Protein 9FXQ (pdb70)

Secondary structure (DSSP, 8-state):
--PPPSEEEEE--SHHHHHHHHHHHHHH-TTSEEEEEESS-TTGGG-EEEETTEEEESS---B-TT-HHHHHHHHHTT--B-------EEEE-SSSEEEE--SSHHHHHHHHHHHHTTHHHHHHHHHHHHHHHHTHHHHHHHTT-B-SSHHHHHHHHHTHHHHHHHHSBHHHHHHHTT--HHHIIIIIHHHHHHHHSS-S-SBHHHHHHHHHTTSS--B-BTT-THHHHHHHHHHHTPEEEE-EEEEEEEEE---TTT---EEEEEEEEETTEEEEEEESEEEE-S---TTT---EEES-SSPPP-----EEEEEEEEEEEEE-GGGGT-SS-----EEEE-S-TT--EEEEEE---SS-----EEEEEESSPPPHHHHHHHEEEEEEEEEEEEEEEE---SS--PPPSEEETTEEEGGGGGGT--SHHHHHHHHHHHHHHHHHHHHT-GGGBS--SHHHHH--

Solvent-accessible surface area: 20816 Å² total; per-residue (Å²): 216,118,61,76,5,100,60,0,0,0,9,10,0,15,14,4,0,0,0,0,0,13,6,0,40,106,57,13,30,180,123,4,59,2,0,0,2,22,126,46,134,28,2,33,61,6,26,14,48,72,1,97,65,56,66,10,22,2,19,23,36,89,0,26,42,68,20,66,6,0,117,90,0,8,170,101,43,65,51,64,77,33,98,46,115,78,53,56,47,6,6,14,49,26,144,82,34,37,15,66,59,27,108,174,160,102,64,13,49,106,76,32,87,211,68,9,29,141,30,67,97,105,16,74,102,56,2,88,65,7,29,97,43,17,39,54,0,27,110,1,3,84,84,38,49,0,1,29,35,2,32,18,3,2,63,10,1,12,24,87,58,0,30,113,13,3,71,74,17,0,53,88,12,0,84,156,28,50,12,43,94,93,0,0,70,30,21,0,6,0,15,0,30,33,59,10,3,15,19,10,75,0,2,0,2,0,0,3,39,3,4,4,33,82,35,106,38,46,21,21,1,47,27,0,0,58,61,0,0,50,14,3,12,141,54,1,169,19,129,81,22,80,7,44,10,54,17,0,29,31,79,96,116,92,90,104,102,62,16,108,48,70,20,0,45,0,28,23,74,39,160,116,25,94,38,59,32,82,0,18,1,0,0,0,8,24,10,10,3,123,136,30,10,89,22,76,44,63,118,18,128,92,99,22,61,81,40,50,66,133,20,26,52,2,0,1,0,0,0,53,0,104,24,42,24,65,48,3,42,59,144,99,57,155,103,121,66,61,13,28,0,15,87,39,130,127,22,53,1,4,7,1,6,53,44,95,26,16,94,113,150,111,34,35,15,26,15,0,42,0,60,112,54,19,68,140,114,42,15,72,97,0,2,77,42,62,86,15,74,52,71,86,113,36,46,16,23,0,88,5,131,2,105,39,152,9,2,35,11,38,4,10,62,30,0,2,6,3,9,0,6,5,7,0,0,20,45,15,7,9,14,0,0,7,0,12,2,0,0,1,0,0,48,7,102,38,46,35,38,102,112,33,27,64,53,87,33,3,59,102,127,24,101,168

InterPro domains:
  IPR010795 Prenylcysteine lyase [PF07156] (148-515)
  IPR017046 Prenylcysteine oxidase 1 [PIRSF036292] (49-525)
  IPR017046 Prenylcysteine oxidase 1 [PTHR15944] (49-521)
  IPR036188 FAD/NAD(P)-binding domain superfamily [G3DSA:3.50.50.60] (53-371)
  IPR036188 FAD/NAD(P)-binding domain superfamily [SSF51905] (56-463)

Nearest PDB structures (foldseek):
  9fxq-assembly1_A  TM=1.002E+00  e=1.943E-103  Mammalia
  7e7h-assembly2_B  TM=7.217E-01  e=6.356E-16  Pseudomonas putida
  8jpw-assembly1_A  TM=6.413E-01  e=3.162E-15  Streptomyces sp. X-119-6
  4gdp-assembly1_A  TM=5.589E-01  e=9.496E-13  Saccharomyces cerevisiae S288C
  6ul2-assembly1_A  TM=3.967E-01  e=9.790E-07  uncultured bacterium

B-factor: mean 153.1, std 35.86, range [85.72, 305.11]

Foldseek 3Di:
DDDQWAEEEEEALALLRLLLLLLLCVQRHVRHAYEYEDQDDRHAQQAWDADPHFTAGQGFHKDDPLLVLLVVLCVVLVFDWAQDDFDWEFEFAQAATPDTDDPDVVVVVVVCCVQFNCLVVLLVVVLCVLVVLVSVLVVLLVVLFFEFFLLLSQCQRVNVVQNVLLQAQLVVVVVVVPGDPRCQQNPQQLLCCVAQVAGSLFRNLQSSVSVCVPPDPMIATQPTNSVSSVSSNVVSVHHYDHWQWAEKEWDFDQPPVRGTDIWIKIWTADPVGIDIDITPAYEYLWQPDCVTHNYYYPDAVVAFDDQPFAFAKKKKKKFQFAWDVVLNPAVPNPDGFKYAYGPHVVDFWGIKGAGDGSHDDNSGMMITIGRDDADPVRVVSTGVDTDDMDMDIDSRAGPRRHPDGQRTQDRHLRYGYQNSQCSSPDHSSSSSSSSSSSSSVSSCSVVVVVVRYSDHPVCVVSPD

Organism: Sarcophilus harrisii (NCBI:txid9305)

Sequence (464 aa):
HRAPPDKIAVIGAGIGGTSAAYYLRQKFGKDVQIDVFERGEVGGRLATLNVEGQEYEAGGSVIHPLNLHMKRFVKELGLSVSQGAGGLMGIYNGETFVFEESSWFIINVIKLLWHYGFQFLRMHMWVEDILDKFMRIYRYQSHDYAFSSVEGLLHALGGDEFTRMLNRTILEALQKAGFSQKFLNEIVTPAMRVNYGQSTNINGFVGAVSLAGADSGLWSVEGGNKLVCSGLLQASKARLISGSVTSIEEKTRTKQTGGTVKLYEVTYQTDSGTASDLYDIVVVATPLNRKMSNITFLNFNPPIPEFHKYYHQTVTTFVHGRLNASFFGYKAPDSFTDILTTDNPDLFINSIGVVSPVKEKGSAVWKVFSQEPLTKEQLNLLFASYDSVKEKKWLAYPHYKPPEKCPPIILHDRMYYLNGIEWAASAMEMSAIAAHNAALLAYHRWYGNTEMIDQEGLYEKLKT

Radius of gyration: 23.09 Å; Cα contacts (8 Å, |Δi|>4): 987; chains: 1; bounding box: 58×76×49 Å

Structure (mmCIF, N/CA/C/O backbone):
data_9FXQ
#
_entry.id   9FXQ
#
_cell.length_a   172.659
_cell.length_b   172.659
_cell.length_c   172.659
_cell.angle_alpha   90.00
_cell.angle_beta   90.00
_cell.angle_gamma   90.00
#
_symmetry.space_group_name_H-M   'P 41 3 2'
#
loop_
_entity.id
_entity.type
_entity.pdbx_description
1 polymer 'Ancestral Prenylcysteine Oxidase 1 (PCYOX1)'
2 non-polymer 3-[(3-CHOLAMIDOPROPYL)DIMETHYLAMMONIO]-1-PROPANESULFONATE
3 non-polymer 'FLAVIN-ADENINE DINUCLEOTIDE'
#
loop_
_atom_site.group_PDB
_atom_site.id
_atom_site.type_symbol
_atom_site.label_atom_id
_atom_site.label_alt_id
_atom_site.label_comp_id
_atom_site.label_asym_id
_atom_site.label_entity_id
_atom_site.label_seq_id
_atom_site.pdbx_PDB_ins_code
_atom_site.Cartn_x
_atom_site.Cartn_y
_atom_site.Cartn_z
_atom_site.occupancy
_atom_site.B_iso_or_equiv
_atom_site.auth_seq_id
_atom_site.auth_comp_id
_atom_site.auth_asym_id
_atom_site.auth_atom_id
_atom_site.pdbx_PDB_model_num
ATOM 1 N N . HIS A 1 6 ? -43.514 -6.661 -4.764 1.00 184.48 26 HIS A N 1
ATOM 2 C CA . HIS A 1 6 ? -42.530 -6.393 -3.681 1.00 203.56 26 HIS A CA 1
ATOM 3 C C . HIS A 1 6 ? -41.324 -7.312 -3.848 1.00 196.85 26 HIS A C 1
ATOM 4 O O . HIS A 1 6 ? -41.530 -8.507 -4.126 1.00 171.18 26 HIS A O 1
ATOM 11 N N . ARG A 1 7 ? -40.121 -6.750 -3.710 1.00 193.34 27 ARG A N 1
ATOM 12 C CA . ARG A 1 7 ? -38.882 -7.546 -3.876 1.00 185.92 27 ARG A CA 1
ATOM 13 C C . ARG A 1 7 ? -37.776 -6.976 -2.989 1.00 167.65 27 ARG A C 1
ATOM 14 O O . ARG A 1 7 ? -37.984 -5.898 -2.401 1.00 160.34 27 ARG A O 1
ATOM 22 N N . ALA A 1 8 ? -36.651 -7.679 -2.909 1.00 160.42 28 ALA A N 1
ATOM 23 C CA . ALA A 1 8 ? -35.496 -7.225 -2.144 1.00 168.88 28 ALA A CA 1
ATOM 24 C C . ALA A 1 8 ? -34.923 -5.931 -2.723 1.00 162.48 28 ALA A C 1
ATOM 25 O O . ALA A 1 8 ? -34.471 -5.950 -3.863 1.00 176.16 28 ALA A O 1
ATOM 27 N N . PRO A 1 9 ? -34.931 -4.781 -1.994 1.00 154.87 29 PRO A N 1
ATOM 28 C CA . PRO A 1 9 ? -34.221 -3.568 -2.425 1.00 145.77 29 PRO A CA 1
ATOM 29 C C . PRO A 1 9 ? -32.713 -3.775 -2.513 1.00 133.42 29 PRO A C 1
ATOM 30 O O . PRO A 1 9 ? -32.165 -4.520 -1.709 1.00 133.40 29 PRO A O 1
ATOM 34 N N . PRO A 1 10 ? -32.006 -3.083 -3.441 1.00 128.85 30 PRO A N 1
ATOM 35 C CA . PRO A 1 10 ? -30.613 -3.400 -3.781 1.00 135.79 30 PRO A CA 1
ATOM 36 C C . PRO A 1 10 ? -29.589 -2.981 -2.729 1.00 140.15 30 PRO A C 1
ATOM 37 O O . PRO A 1 10 ? -29.775 -1.981 -2.049 1.00 145.66 30 PRO A O 1
ATOM 41 N N . ASP A 1 11 ? -28.505 -3.755 -2.607 1.00 144.75 31 ASP A N 1
ATOM 42 C CA . ASP A 1 11 ? -27.534 -3.544 -1.547 1.00 146.90 31 ASP A CA 1
ATOM 43 C C . ASP A 1 11 ? -26.587 -2.421 -1.959 1.00 135.34 31 ASP A C 1
ATOM 44 O O . ASP A 1 11 ? -26.336 -1.509 -1.175 1.00 135.15 31 ASP A O 1
ATOM 49 N N . LYS A 1 12 ? -26.066 -2.498 -3.189 1.00 128.19 32 LYS A N 1
ATOM 50 C CA . LYS A 1 12 ? -25.028 -1.576 -3.624 1.00 132.22 32 LYS A CA 1
ATOM 51 C C . LYS A 1 12 ? -25.263 -1.090 -5.060 1.00 131.97 32 LYS A C 1
ATOM 52 O O . LYS A 1 12 ? -25.627 -1.857 -5.954 1.00 122.34 32 LYS A O 1
ATOM 58 N N . ILE A 1 13 ? -25.019 0.212 -5.260 1.00 132.46 33 ILE A N 1
ATOM 59 C CA . ILE A 1 13 ? -25.093 0.852 -6.558 1.00 126.83 33 ILE A CA 1
ATOM 60 C C . ILE A 1 13 ? -23.755 1.543 -6.784 1.00 128.14 33 ILE A C 1
ATOM 61 O O . ILE A 1 13 ? -23.249 2.175 -5.866 1.00 125.87 33 ILE A O 1
ATOM 66 N N . ALA A 1 14 ? -23.181 1.403 -7.989 1.00 137.97 34 ALA A N 1
ATOM 67 C CA . ALA A 1 14 ? -22.025 2.201 -8.396 1.00 133.39 34 ALA A CA 1
ATOM 68 C C . ALA A 1 14 ? -22.420 3.252 -9.417 1.00 118.92 34 ALA A C 1
ATOM 69 O O . ALA A 1 14 ? -23.162 2.964 -10.348 1.00 120.40 34 ALA A O 1
ATOM 71 N N . VAL A 1 15 ? -21.872 4.451 -9.224 1.00 118.87 35 VAL A N 1
ATOM 72 C CA . VAL A 1 15 ? -22.021 5.551 -10.157 1.00 119.49 35 VAL A CA 1
ATOM 73 C C . VAL A 1 15 ? -20.624 5.924 -10.599 1.00 117.07 35 VAL A C 1
ATOM 74 O O . VAL A 1 15 ? -19.801 6.323 -9.776 1.00 110.39 35 VAL A O 1
ATOM 78 N N . ILE A 1 16 ? -20.382 5.789 -11.898 1.00 122.69 36 ILE A N 1
ATOM 79 C CA . ILE A 1 16 ? -19.055 6.027 -12.424 1.00 122.76 36 ILE A CA 1
ATOM 80 C C . ILE A 1 16 ? -19.049 7.429 -12.998 1.00 114.00 36 ILE A C 1
ATOM 81 O O . ILE A 1 16 ? -19.642 7.683 -14.047 1.00 104.12 36 ILE A O 1
ATOM 86 N N . GLY A 1 17 ? -18.420 8.321 -12.237 1.00 112.91 37 GLY A N 1
ATOM 87 C CA . GLY A 1 17 ? -18.271 9.702 -12.643 1.00 121.42 37 GLY A CA 1
ATOM 88 C C . GLY A 1 17 ? -18.830 10.640 -11.586 1.00 125.20 37 GLY A C 1
ATOM 89 O O . GLY A 1 17 ? -20.009 10.569 -11.254 1.00 123.30 37 GLY A O 1
ATOM 90 N N . ALA A 1 18 ? -17.957 11.513 -11.076 1.00 128.55 38 ALA A N 1
ATOM 91 C CA . ALA A 1 18 ? -18.354 12.529 -10.119 1.00 135.89 38 ALA A CA 1
ATOM 92 C C . ALA A 1 18 ? -18.750 13.820 -10.840 1.00 132.57 38 ALA A C 1
ATOM 93 O O . ALA A 1 18 ? -18.584 14.918 -10.317 1.00 114.70 38 ALA A O 1
ATOM 95 N N . GLY A 1 19 ? -19.301 13.687 -12.049 1.00 137.20 39 GLY A N 1
ATOM 96 C CA . GLY A 1 19 ? -19.765 14.850 -12.778 1.00 139.30 39 GLY A CA 1
ATOM 97 C C . GLY A 1 19 ? -20.999 15.448 -12.111 1.00 128.03 39 GLY A C 1
ATOM 98 O O . GLY A 1 19 ? -21.392 15.005 -11.041 1.00 125.86 39 GLY A O 1
ATOM 99 N N . ILE A 1 20 ? -21.570 16.484 -12.733 1.00 125.46 40 ILE A N 1
ATOM 100 C CA . ILE A 1 20 ? -22.898 16.937 -12.370 1.00 121.04 40 ILE A CA 1
ATOM 101 C C . ILE A 1 20 ? -23.878 15.803 -12.656 1.00 130.05 40 ILE A C 1
ATOM 102 O O . ILE A 1 20 ? -24.896 15.677 -11.980 1.00 139.33 40 ILE A O 1
ATOM 107 N N . GLY A 1 21 ? -23.557 14.980 -13.662 1.00 145.13 41 GLY A N 1
ATOM 108 C CA . GLY A 1 21 ? -24.375 13.829 -14.010 1.00 145.05 41 GLY A CA 1
ATOM 109 C C . GLY A 1 21 ? -24.315 12.764 -12.922 1.00 122.89 41 GLY A C 1
ATOM 110 O O . GLY A 1 21 ? -25.339 12.358 -12.378 1.00 98.52 41 GLY A O 1
ATOM 111 N N . GLY A 1 22 ? -23.090 12.349 -12.596 1.00 119.73 42 GLY A N 1
ATOM 112 C CA . GLY A 1 22 ? -22.887 11.364 -11.551 1.00 129.18 42 GLY A CA 1
ATOM 113 C C . GLY A 1 22 ? -23.528 11.770 -10.224 1.00 120.67 42 GLY A C 1
ATOM 114 O O . GLY A 1 22 ? -24.338 11.046 -9.656 1.00 109.40 42 GLY A O 1
ATOM 115 N N . THR A 1 23 ? -23.152 12.938 -9.718 1.00 125.40 43 THR A N 1
ATOM 116 C CA . THR A 1 23 ? -23.567 13.333 -8.389 1.00 122.95 43 THR A CA 1
ATOM 117 C C . THR A 1 23 ? -25.080 13.543 -8.363 1.00 116.14 43 THR A C 1
ATOM 118 O O . THR A 1 23 ? -25.708 13.297 -7.341 1.00 113.47 43 THR A O 1
ATOM 122 N N . SER A 1 24 ? -25.669 13.968 -9.485 1.00 117.11 44 SER A N 1
ATOM 123 C CA . SER A 1 24 ? -27.114 14.133 -9.548 1.00 123.47 44 SER A CA 1
ATOM 124 C C . SER A 1 24 ? -27.779 12.768 -9.449 1.00 125.38 44 SER A C 1
ATOM 125 O O . SER A 1 24 ? -28.828 12.625 -8.830 1.00 133.63 44 SER A O 1
ATOM 128 N N . ALA A 1 25 ? -27.160 11.775 -10.087 1.00 120.28 45 ALA A N 1
ATOM 129 C CA . ALA A 1 25 ? -27.659 10.421 -9.997 1.00 120.71 45 ALA A CA 1
ATOM 130 C C . ALA A 1 25 ? -27.624 9.975 -8.531 1.00 120.47 45 ALA A C 1
ATOM 131 O O . ALA A 1 25 ? -28.626 9.541 -7.961 1.00 124.50 45 ALA A O 1
ATOM 133 N N . ALA A 1 26 ? -26.461 10.110 -7.900 1.00 114.60 46 ALA A N 1
ATOM 134 C CA . ALA A 1 26 ? -26.315 9.701 -6.517 1.00 111.37 46 ALA A CA 1
ATOM 135 C C . ALA A 1 26 ? -27.452 10.269 -5.682 1.00 109.90 46 ALA A C 1
ATOM 136 O O . ALA A 1 26 ? -28.072 9.547 -4.925 1.00 112.04 46 ALA A O 1
ATOM 138 N N . TYR A 1 27 ? -27.714 11.565 -5.850 1.00 119.67 47 TYR A N 1
ATOM 139 C CA . TYR A 1 27 ? -28.767 12.254 -5.128 1.00 122.70 47 TYR A CA 1
ATOM 140 C C . TYR A 1 27 ? -30.117 11.589 -5.376 1.00 124.48 47 TYR A C 1
ATOM 141 O O . TYR A 1 27 ? -30.786 11.209 -4.423 1.00 149.25 47 TYR A O 1
ATOM 150 N N . TYR A 1 28 ? -30.518 11.445 -6.643 1.00 120.82 48 TYR A N 1
ATOM 151 C CA . TYR A 1 28 ? -31.853 10.955 -6.960 1.00 121.42 48 TYR A CA 1
ATOM 152 C C . TYR A 1 28 ? -31.988 9.458 -6.658 1.00 126.70 48 TYR A C 1
ATOM 153 O O . TYR A 1 28 ? -33.071 8.989 -6.297 1.00 135.10 48 TYR A O 1
ATOM 162 N N . LEU A 1 29 ? -30.902 8.701 -6.824 1.00 117.88 49 LEU A N 1
ATOM 163 C CA . LEU A 1 29 ? -30.902 7.306 -6.433 1.00 112.65 49 LEU A CA 1
ATOM 164 C C . LEU A 1 29 ? -31.249 7.200 -4.959 1.00 113.60 49 LEU A C 1
ATOM 165 O O . LEU A 1 29 ? -32.104 6.404 -4.586 1.00 112.76 49 LEU A O 1
ATOM 170 N N . ARG A 1 30 ? -30.556 8.011 -4.152 1.00 119.90 50 ARG A N 1
ATOM 171 C CA . ARG A 1 30 ? -30.744 8.044 -2.710 1.00 126.13 50 ARG A CA 1
ATOM 172 C C . ARG A 1 30 ? -32.214 8.288 -2.401 1.00 122.89 50 ARG A C 1
ATOM 173 O O . ARG A 1 30 ? -32.775 7.675 -1.487 1.00 119.67 50 ARG A O 1
ATOM 181 N N . GLN A 1 31 ? -32.820 9.176 -3.194 1.00 117.23 51 GLN A N 1
ATOM 182 C CA . GLN A 1 31 ? -34.211 9.536 -3.010 1.00 126.26 51 GLN A CA 1
ATOM 183 C C . GLN A 1 31 ? -35.159 8.420 -3.420 1.00 129.02 51 GLN A C 1
ATOM 184 O O . GLN A 1 31 ? -36.289 8.404 -2.954 1.00 160.29 51 GLN A O 1
ATOM 190 N N . LYS A 1 32 ? -34.726 7.493 -4.270 1.00 119.83 52 LYS A N 1
ATOM 191 C CA . LYS A 1 32 ? -35.630 6.452 -4.716 1.00 120.14 52 LYS A CA 1
ATOM 192 C C . LYS A 1 32 ? -35.419 5.129 -3.991 1.00 132.39 52 LYS A C 1
ATOM 193 O O . LYS A 1 32 ? -36.379 4.372 -3.843 1.00 145.08 52 LYS A O 1
ATOM 199 N N . PHE A 1 33 ? -34.180 4.858 -3.558 1.00 134.39 53 PHE A N 1
ATOM 200 C CA . PHE A 1 33 ? -33.821 3.564 -2.996 1.00 141.18 53 PHE A CA 1
ATOM 201 C C . PHE A 1 33 ? -33.700 3.635 -1.468 1.00 143.50 53 PHE A C 1
ATOM 202 O O . PHE A 1 33 ? -33.636 2.609 -0.790 1.00 157.14 53 PHE A O 1
ATOM 210 N N . GLY A 1 34 ? -33.692 4.846 -0.910 1.00 146.09 54 GLY A N 1
ATOM 211 C CA . GLY A 1 34 ? -33.793 5.000 0.531 1.00 158.94 54 GLY A CA 1
ATOM 212 C C . GLY A 1 34 ? -32.417 4.931 1.171 1.00 161.75 54 GLY A C 1
ATOM 213 O O . GLY A 1 34 ? -31.457 4.537 0.518 1.00 183.24 54 GLY A O 1
ATOM 214 N N . LYS A 1 35 ? -32.352 5.303 2.453 1.00 158.77 55 LYS A N 1
ATOM 215 C CA . LYS A 1 35 ? -31.088 5.577 3.113 1.00 159.00 55 LYS A CA 1
ATOM 216 C C . LYS A 1 35 ? -30.231 4.310 3.137 1.00 155.93 55 LYS A C 1
ATOM 217 O O . LYS A 1 35 ? -29.003 4.398 3.240 1.00 142.29 55 LYS A O 1
ATOM 223 N N . ASP A 1 36 ? -30.892 3.151 2.987 1.00 150.63 56 ASP A N 1
ATOM 224 C CA . ASP A 1 36 ? -30.312 1.861 3.321 1.00 156.33 56 ASP A CA 1
ATOM 225 C C . ASP A 1 36 ? -29.239 1.479 2.312 1.00 154.67 56 ASP A C 1
ATOM 226 O O . ASP A 1 36 ? -28.178 0.970 2.656 1.00 144.01 56 ASP A O 1
ATOM 231 N N . VAL A 1 37 ? -29.510 1.801 1.059 1.00 171.03 57 VAL A N 1
ATOM 232 C CA . VAL A 1 37 ? -28.707 1.325 -0.050 1.00 175.56 57 VAL A CA 1
ATOM 233 C C . VAL A 1 37 ? -27.354 2.028 -0.096 1.00 160.51 57 VAL A C 1
ATOM 234 O O . VAL A 1 37 ? -27.285 3.246 0.034 1.00 168.84 57 VAL A O 1
ATOM 238 N N . GLN A 1 38 ? -26.286 1.254 -0.325 1.00 154.29 58 GLN A N 1
ATOM 239 C CA . GLN A 1 38 ? -24.949 1.811 -0.442 1.00 150.86 58 GLN A CA 1
ATOM 240 C C . GLN A 1 38 ? -24.755 2.391 -1.837 1.00 147.62 58 GLN A C 1
ATOM 241 O O . GLN A 1 38 ? -24.947 1.683 -2.816 1.00 155.93 58 GLN A O 1
ATOM 247 N N . ILE A 1 39 ? -24.348 3.667 -1.915 1.00 155.87 59 ILE A N 1
ATOM 248 C CA . ILE A 1 39 ? -24.049 4.316 -3.187 1.00 142.94 59 ILE A CA 1
ATOM 249 C C . ILE A 1 39 ? -22.580 4.752 -3.242 1.00 135.23 59 ILE A C 1
ATOM 250 O O . ILE A 1 39 ? -22.117 5.580 -2.451 1.00 125.74 59 ILE A O 1
ATOM 255 N N . ASP A 1 40 ? -21.863 4.213 -4.230 1.00 128.94 60 ASP A N 1
ATOM 256 C CA . ASP A 1 40 ? -20.463 4.533 -4.448 1.00 140.25 60 ASP A CA 1
ATOM 257 C C . ASP A 1 40 ? -20.317 5.332 -5.745 1.00 151.94 60 ASP A C 1
ATOM 258 O O . ASP A 1 40 ? -20.813 4.937 -6.801 1.00 159.09 60 ASP A O 1
ATOM 263 N N . VAL A 1 41 ? -19.602 6.455 -5.658 1.00 146.28 61 VAL A N 1
ATOM 264 C CA . VAL A 1 41 ? -19.338 7.287 -6.812 1.00 126.65 61 VAL A CA 1
ATOM 265 C C . VAL A 1 41 ? -17.848 7.243 -7.115 1.00 132.51 61 VAL A C 1
ATOM 266 O O . VAL A 1 41 ? -17.041 7.626 -6.268 1.00 138.92 61 VAL A O 1
ATOM 270 N N . PHE A 1 42 ? -17.494 6.793 -8.324 1.00 127.43 62 PHE A N 1
ATOM 271 C CA . PHE A 1 42 ? -16.100 6.792 -8.737 1.00 126.35 62 PHE A CA 1
ATOM 272 C C . PHE A 1 42 ? -15.744 8.064 -9.504 1.00 134.55 62 PHE A C 1
ATOM 273 O O . PHE A 1 42 ? -16.538 8.622 -10.266 1.00 134.02 62 PHE A O 1
ATOM 281 N N . GLU A 1 43 ? -14.510 8.508 -9.273 1.00 138.03 63 GLU A N 1
ATOM 282 C CA . GLU A 1 43 ? -13.976 9.686 -9.919 1.00 136.03 63 GLU A CA 1
ATOM 283 C C . GLU A 1 43 ? -12.466 9.515 -10.004 1.00 141.32 63 GLU A C 1
ATOM 284 O O . GLU A 1 43 ? -11.785 9.497 -8.984 1.00 139.77 63 GLU A O 1
ATOM 290 N N . ARG A 1 44 ? -11.976 9.345 -11.236 1.00 154.29 64 ARG A N 1
ATOM 291 C CA . ARG A 1 44 ? -10.556 9.178 -11.484 1.00 150.83 64 ARG A CA 1
ATOM 292 C C . ARG A 1 44 ? -9.863 10.512 -11.211 1.00 145.31 64 ARG A C 1
ATOM 293 O O . ARG A 1 44 ? -8.748 10.508 -10.691 1.00 178.15 64 ARG A O 1
ATOM 301 N N . GLY A 1 45 ? -10.554 11.632 -11.487 1.00 121.07 65 GLY A N 1
ATOM 302 C CA . GLY A 1 45 ? -9.954 12.959 -11.443 1.00 129.49 65 GLY A CA 1
ATOM 303 C C . GLY A 1 45 ? -10.524 13.822 -10.320 1.00 137.17 65 GLY A C 1
ATOM 304 O O . GLY A 1 45 ? -10.533 13.401 -9.167 1.00 167.77 65 GLY A O 1
ATOM 305 N N . GLU A 1 46 ? -10.970 15.040 -10.662 1.00 141.64 66 GLU A N 1
ATOM 306 C CA . GLU A 1 46 ? -11.571 15.954 -9.699 1.00 147.19 66 GLU A CA 1
ATOM 307 C C . GLU A 1 46 ? -13.091 15.985 -9.862 1.00 147.12 66 GLU A C 1
ATOM 308 O O . GLU A 1 46 ? -13.610 15.897 -10.979 1.00 158.82 66 GLU A O 1
ATOM 314 N N . VAL A 1 47 ? -13.790 16.109 -8.728 1.00 137.25 67 VAL A N 1
ATOM 315 C CA . VAL A 1 47 ? -15.242 16.144 -8.704 1.00 129.78 67 VAL A CA 1
ATOM 316 C C . VAL A 1 47 ? -15.689 17.349 -9.517 1.00 140.96 67 VAL A C 1
ATOM 317 O O . VAL A 1 47 ? -15.086 18.413 -9.391 1.00 164.70 67 VAL A O 1
ATOM 321 N N . GLY A 1 48 ? -16.715 17.156 -10.360 1.00 140.31 68 GLY A N 1
ATOM 322 C CA . GLY A 1 48 ? -17.199 18.200 -11.251 1.00 143.10 68 GLY A CA 1
ATOM 323 C C . GLY A 1 48 ? -16.952 17.877 -12.727 1.00 149.23 68 GLY A C 1
ATOM 324 O O . GLY A 1 48 ? -17.643 18.417 -13.591 1.00 153.08 68 GLY A O 1
ATOM 325 N N . GLY A 1 49 ? -15.900 17.111 -12.993 1.00 142.67 69 GLY A N 1
ATOM 326 C CA . GLY A 1 49 ? -15.534 16.861 -14.392 1.00 131.49 69 GLY A CA 1
ATOM 327 C C . GLY A 1 49 ? -15.504 18.162 -15.148 1.00 139.37 69 GLY A C 1
ATOM 328 O O . GLY A 1 49 ? -14.840 19.099 -14.684 1.00 155.17 69 GLY A O 1
ATOM 329 N N . ARG A 1 50 ? -16.240 18.247 -16.256 1.00 138.71 70 ARG A N 1
ATOM 330 C CA . ARG A 1 50 ? -16.175 19.450 -17.127 1.00 136.42 70 ARG A CA 1
ATOM 331 C C . ARG A 1 50 ? -16.502 20.725 -16.337 1.00 132.36 70 ARG A C 1
ATOM 332 O O . ARG A 1 50 ? -16.295 21.799 -16.893 1.00 150.54 70 ARG A O 1
ATOM 340 N N . LEU A 1 51 ? -17.002 20.628 -15.109 1.00 126.12 71 LEU A N 1
ATOM 341 C CA . LEU A 1 51 ? -17.186 21.860 -14.319 1.00 133.44 71 LEU A CA 1
ATOM 342 C C . LEU A 1 51 ? -15.977 22.165 -13.438 1.00 151.06 71 LEU A C 1
ATOM 343 O O . LEU A 1 51 ? -16.174 22.580 -12.285 1.00 171.76 71 LEU A O 1
ATOM 348 N N . ALA A 1 52 ? -14.775 22.003 -13.985 1.00 155.74 72 ALA A N 1
ATOM 349 C CA . ALA A 1 52 ? -13.538 22.431 -13.352 1.00 157.62 72 ALA A CA 1
ATOM 350 C C . ALA A 1 52 ? -13.412 23.953 -13.375 1.00 157.48 72 ALA A C 1
ATOM 351 O O . ALA A 1 52 ? -14.165 24.638 -14.071 1.00 144.40 72 ALA A O 1
ATOM 353 N N . THR A 1 53 ? -12.464 24.443 -12.559 1.00 169.74 73 THR A N 1
ATOM 354 C CA . THR A 1 53 ? -11.968 25.811 -12.620 1.00 173.52 73 THR A CA 1
ATOM 355 C C . THR A 1 53 ? -10.461 25.783 -12.889 1.00 158.74 73 THR A C 1
ATOM 356 O O . THR A 1 53 ? -9.838 24.723 -12.953 1.00 139.74 73 THR A O 1
ATOM 360 N N . LEU A 1 54 ? -9.888 26.977 -13.061 1.00 162.66 74 LEU A N 1
ATOM 361 C CA . LEU A 1 54 ? -8.483 27.114 -13.402 1.00 176.81 74 LEU A CA 1
ATOM 362 C C . LEU A 1 54 ? -7.944 28.411 -12.797 1.00 176.86 74 LEU A C 1
ATOM 363 O O . LEU A 1 54 ? -8.574 29.462 -12.931 1.00 148.40 74 LEU A O 1
ATOM 368 N N . ASN A 1 55 ? -6.779 28.299 -12.133 1.00 178.20 75 ASN A N 1
ATOM 369 C CA . ASN A 1 55 ? -6.177 29.396 -11.399 1.00 189.38 75 ASN A CA 1
ATOM 370 C C . ASN A 1 55 ? -5.393 30.283 -12.361 1.00 202.03 75 ASN A C 1
ATOM 371 O O . ASN A 1 55 ? -4.486 29.783 -13.022 1.00 211.29 75 ASN A O 1
ATOM 376 N N . VAL A 1 56 ? -5.736 31.586 -12.408 1.00 209.86 76 VAL A N 1
ATOM 377 C CA . VAL A 1 56 ? -5.081 32.568 -13.271 1.00 212.38 76 VAL A CA 1
ATOM 378 C C . VAL A 1 56 ? -4.762 33.822 -12.457 1.00 223.99 76 VAL A C 1
ATOM 379 O O . VAL A 1 56 ? -5.669 34.592 -12.137 1.00 230.19 76 VAL A O 1
ATOM 383 N N . GLU A 1 57 ? -3.463 34.042 -12.188 1.00 214.26 77 GLU A N 1
ATOM 384 C CA . GLU A 1 57 ? -3.000 35.134 -11.346 1.00 203.58 77 GLU A CA 1
ATOM 385 C C . GLU A 1 57 ? -3.831 35.157 -10.068 1.00 198.83 77 GLU A C 1
ATOM 386 O O . GLU A 1 57 ? -4.498 36.146 -9.761 1.00 187.41 77 GLU A O 1
ATOM 392 N N . GLY A 1 58 ? -3.832 34.012 -9.379 1.00 196.25 78 GLY A N 1
ATOM 393 C CA . GLY A 1 58 ? -4.285 33.934 -8.004 1.00 200.26 78 GLY A CA 1
ATOM 394 C C . GLY A 1 58 ? -5.776 33.639 -7.869 1.00 193.63 78 GLY A C 1
ATOM 395 O O . GLY A 1 58 ? -6.242 33.435 -6.757 1.00 219.04 78 GLY A O 1
ATOM 396 N N . GLN A 1 59 ? -6.528 33.610 -8.973 1.00 181.35 79 GLN A N 1
ATOM 397 C CA . GLN A 1 59 ? -7.975 33.501 -8.877 1.00 174.31 79 GLN A CA 1
ATOM 398 C C . GLN A 1 59 ? -8.460 32.334 -9.726 1.00 168.46 79 GLN A C 1
ATOM 399 O O . GLN A 1 59 ? -7.787 31.932 -10.668 1.00 159.07 79 GLN A O 1
ATOM 405 N N . GLU A 1 60 ? -9.640 31.812 -9.374 1.00 175.95 80 GLU A N 1
ATOM 406 C CA . GLU A 1 60 ? -10.239 30.671 -10.053 1.00 182.73 80 GLU A CA 1
ATOM 407 C C . GLU A 1 60 ? -11.246 31.165 -11.098 1.00 177.22 80 GLU A C 1
ATOM 408 O O . GLU A 1 60 ? -12.032 32.077 -10.830 1.00 173.79 80 GLU A O 1
ATOM 414 N N . TYR A 1 61 ? -11.219 30.542 -12.288 1.00 172.14 81 TYR A N 1
ATOM 415 C CA . TYR A 1 61 ? -12.117 30.893 -13.382 1.00 176.64 81 TYR A CA 1
ATOM 416 C C . TYR A 1 61 ? -12.772 29.626 -13.932 1.00 155.98 81 TYR A C 1
ATOM 417 O O . TYR A 1 61 ? -12.132 28.578 -13.979 1.00 151.95 81 TYR A O 1
ATOM 426 N N . GLU A 1 62 ? -14.036 29.733 -14.365 1.00 133.33 82 GLU A N 1
ATOM 427 C CA . GLU A 1 62 ? -14.726 28.579 -14.905 1.00 131.95 82 GLU A CA 1
ATOM 428 C C . GLU A 1 62 ? -14.103 28.206 -16.249 1.00 127.91 82 GLU A C 1
ATOM 429 O O . GLU A 1 62 ? -14.186 28.973 -17.198 1.00 125.01 82 GLU A O 1
ATOM 435 N N . ALA A 1 63 ? -13.507 27.010 -16.330 1.00 135.45 83 ALA A N 1
ATOM 436 C CA . ALA A 1 63 ? -12.871 26.517 -17.547 1.00 137.87 83 ALA A CA 1
ATOM 437 C C . ALA A 1 63 ? -13.765 25.560 -18.344 1.00 144.26 83 ALA A C 1
ATOM 438 O O . ALA A 1 63 ? -13.476 25.265 -19.496 1.00 140.71 83 ALA A O 1
ATOM 440 N N . GLY A 1 64 ? -14.813 25.012 -17.724 1.00 152.56 84 GLY A N 1
ATOM 441 C CA . GLY A 1 64 ? -15.762 24.182 -18.440 1.00 140.08 84 GLY A CA 1
ATOM 442 C C . GLY A 1 64 ? -17.134 24.839 -18.387 1.00 149.78 84 GLY A C 1
ATOM 443 O O . GLY A 1 64 ? -17.281 25.991 -18.780 1.00 144.43 84 GLY A O 1
ATOM 444 N N . GLY A 1 65 ? -18.117 24.110 -17.849 1.00 166.98 85 GLY A N 1
ATOM 445 C CA . GLY A 1 65 ? -19.481 24.600 -17.728 1.00 171.18 85 GLY A CA 1
ATOM 446 C C . GLY A 1 65 ? -19.537 25.934 -16.986 1.00 167.21 85 GLY A C 1
ATOM 447 O O . GLY A 1 65 ? -19.102 26.035 -15.841 1.00 161.33 85 GLY A O 1
ATOM 448 N N . SER A 1 66 ? -20.114 26.946 -17.638 1.00 162.90 86 SER A N 1
ATOM 449 C CA . SER A 1 66 ? -19.878 28.322 -17.250 1.00 147.18 86 SER A CA 1
ATOM 450 C C . SER A 1 66 ? -21.172 29.014 -16.809 1.00 139.56 86 SER A C 1
ATOM 451 O O . SER A 1 66 ? -21.204 29.636 -15.745 1.00 126.55 86 SER A O 1
ATOM 454 N N . VAL A 1 67 ? -22.250 28.895 -17.595 1.00 130.83 87 VAL A N 1
ATOM 455 C CA . VAL A 1 67 ? -23.474 29.602 -17.245 1.00 135.16 87 VAL A CA 1
ATOM 456 C C . VAL A 1 67 ? -24.666 28.659 -17.300 1.00 121.79 87 VAL A C 1
ATOM 457 O O . VAL A 1 67 ? -24.653 27.683 -18.045 1.00 113.21 87 VAL A O 1
ATOM 461 N N . ILE A 1 68 ? -25.706 29.067 -16.565 1.00 112.97 88 ILE A N 1
ATOM 462 C CA . ILE A 1 68 ? -26.888 28.280 -16.285 1.00 117.46 88 ILE A CA 1
ATOM 463 C C . ILE A 1 68 ? -28.122 29.116 -16.616 1.00 132.87 88 ILE A C 1
ATOM 464 O O . ILE A 1 68 ? -28.291 30.198 -16.053 1.00 158.56 88 ILE A O 1
ATOM 469 N N . HIS A 1 69 ? -29.016 28.572 -17.453 1.00 130.37 89 HIS A N 1
ATOM 470 C CA . HIS A 1 69 ? -30.265 29.231 -17.819 1.00 139.31 89 HIS A CA 1
ATOM 471 C C . HIS A 1 69 ? -31.264 29.234 -16.650 1.00 127.52 89 HIS A C 1
ATOM 472 O O . HIS A 1 69 ? -31.215 28.372 -15.785 1.00 126.56 89 HIS A O 1
ATOM 479 N N . PRO A 1 70 ? -32.169 30.234 -16.547 1.00 125.24 90 PRO A N 1
ATOM 480 C CA . PRO A 1 70 ? -33.251 30.228 -15.560 1.00 137.24 90 PRO A CA 1
ATOM 481 C C . PRO A 1 70 ? -34.225 29.059 -15.589 1.00 140.81 90 PRO A C 1
ATOM 482 O O . PRO A 1 70 ? -34.890 28.787 -14.589 1.00 157.37 90 PRO A O 1
ATOM 486 N N . LEU A 1 71 ? -34.366 28.406 -16.742 1.00 117.78 91 LEU A N 1
ATOM 487 C CA . LEU A 1 71 ? -35.303 27.302 -16.812 1.00 122.56 91 LEU A CA 1
ATOM 488 C C . LEU A 1 71 ? -34.555 25.983 -16.574 1.00 122.12 91 LEU A C 1
ATOM 489 O O . LEU A 1 71 ? -35.039 24.912 -16.925 1.00 134.29 91 LEU A O 1
ATOM 494 N N . ASN A 1 72 ? -33.351 26.054 -15.996 1.00 124.31 92 ASN A N 1
ATOM 495 C CA . ASN A 1 72 ? -32.636 24.877 -15.530 1.00 121.92 92 ASN A CA 1
ATOM 496 C C . ASN A 1 72 ? -33.064 24.566 -14.099 1.00 117.56 92 ASN A C 1
ATOM 497 O O . ASN A 1 72 ? -32.376 24.921 -13.148 1.00 124.49 92 ASN A O 1
ATOM 502 N N . LEU A 1 73 ? -34.193 23.879 -13.958 1.00 108.03 93 LEU A N 1
ATOM 503 C CA . LEU A 1 73 ? -34.842 23.787 -12.670 1.00 113.85 93 LEU A CA 1
ATOM 504 C C . LEU A 1 73 ? -34.074 22.866 -11.718 1.00 123.06 93 LEU A C 1
ATOM 505 O O . LEU A 1 73 ? -34.141 23.069 -10.503 1.00 130.37 93 LEU A O 1
ATOM 510 N N . HIS A 1 74 ? -33.362 21.858 -12.248 1.00 119.36 94 HIS A N 1
ATOM 511 C CA . HIS A 1 74 ? -32.591 20.965 -11.387 1.00 121.49 94 HIS A CA 1
ATOM 512 C C . HIS A 1 74 ? -31.477 21.776 -10.728 1.00 120.61 94 HIS A C 1
ATOM 513 O O . HIS A 1 74 ? -31.268 21.707 -9.522 1.00 143.80 94 HIS A O 1
ATOM 520 N N . MET A 1 75 ? -30.786 22.586 -11.520 1.00 118.34 95 MET A N 1
ATOM 521 C CA . MET A 1 75 ? -29.687 23.366 -10.990 1.00 123.04 95 MET A CA 1
ATOM 522 C C . MET A 1 75 ? -30.227 24.450 -10.065 1.00 121.54 95 MET A C 1
ATOM 523 O O . MET A 1 75 ? -29.564 24.789 -9.102 1.00 121.51 95 MET A O 1
ATOM 528 N N . LYS A 1 76 ? -31.421 24.984 -10.357 1.00 126.50 96 LYS A N 1
ATOM 529 C CA . LYS A 1 76 ? -32.066 25.957 -9.489 1.00 134.97 96 LYS A CA 1
ATOM 530 C C . LYS A 1 76 ? -32.450 25.290 -8.170 1.00 141.41 96 LYS A C 1
ATOM 531 O O . LYS A 1 76 ? -32.096 25.787 -7.109 1.00 162.16 96 LYS A O 1
ATOM 537 N N . ARG A 1 77 ? -33.169 24.167 -8.231 1.00 138.81 97 ARG A N 1
ATOM 538 C CA . ARG A 1 77 ? -33.563 23.466 -7.021 1.00 153.14 97 ARG A CA 1
ATOM 539 C C . ARG A 1 77 ? -32.336 23.066 -6.195 1.00 141.67 97 ARG A C 1
ATOM 540 O O . ARG A 1 77 ? -32.396 23.115 -4.970 1.00 150.61 97 ARG A O 1
ATOM 548 N N . PHE A 1 78 ? -31.234 22.681 -6.855 1.00 130.15 98 PHE A N 1
ATOM 549 C CA . PHE A 1 78 ? -30.046 22.180 -6.171 1.00 135.38 98 PHE A CA 1
ATOM 550 C C . PHE A 1 78 ? -29.296 23.299 -5.452 1.00 141.24 98 PHE A C 1
ATOM 551 O O . PHE A 1 78 ? -28.856 23.124 -4.321 1.00 145.60 98 PHE A O 1
ATOM 559 N N . VAL A 1 79 ? -29.085 24.422 -6.140 1.00 145.29 99 VAL A N 1
ATOM 560 C CA . VAL A 1 79 ? -28.362 25.538 -5.558 1.00 137.88 99 VAL A CA 1
ATOM 561 C C . VAL A 1 79 ? -29.151 26.006 -4.347 1.00 138.83 99 VAL A C 1
ATOM 562 O O . VAL A 1 79 ? -28.552 26.395 -3.352 1.00 163.80 99 VAL A O 1
ATOM 566 N N . LYS A 1 80 ? -30.487 25.935 -4.444 1.00 140.26 100 LYS A N 1
ATOM 567 C CA . LYS A 1 80 ? -31.379 26.294 -3.351 1.00 151.28 100 LYS A CA 1
ATOM 568 C C . LYS A 1 80 ? -31.201 25.320 -2.186 1.00 160.68 100 LYS A C 1
ATOM 569 O O . LYS A 1 80 ? -30.933 25.763 -1.069 1.00 190.13 100 LYS A O 1
ATOM 575 N N . GLU A 1 81 ? -31.339 24.007 -2.444 1.00 148.69 101 GLU A N 1
ATOM 576 C CA . GLU A 1 81 ? -31.254 22.999 -1.393 1.00 143.54 101 GLU A CA 1
ATOM 577 C C . GLU A 1 81 ? -29.867 22.983 -0.741 1.00 136.93 101 GLU A C 1
ATOM 578 O O . GLU A 1 81 ? -29.779 22.775 0.461 1.00 145.80 101 GLU A O 1
ATOM 584 N N . LEU A 1 82 ? -28.796 23.221 -1.511 1.00 135.53 102 LEU A N 1
ATOM 585 C CA . LEU A 1 82 ? -27.429 23.190 -0.997 1.00 142.44 102 LEU A CA 1
ATOM 586 C C . LEU A 1 82 ? -27.046 24.501 -0.302 1.00 150.51 102 LEU A C 1
ATOM 587 O O . LEU A 1 82 ? -25.971 24.578 0.292 1.00 145.94 102 LEU A O 1
ATOM 592 N N . GLY A 1 83 ? -27.894 25.535 -0.424 1.00 164.08 103 GLY A N 1
ATOM 593 C CA . GLY A 1 83 ? -27.612 26.868 0.094 1.00 164.39 103 GLY A CA 1
ATOM 594 C C . GLY A 1 83 ? -26.289 27.414 -0.436 1.00 163.16 103 GLY A C 1
ATOM 595 O O . GLY A 1 83 ? -25.431 27.818 0.342 1.00 181.50 103 GLY A O 1
ATOM 596 N N . LEU A 1 84 ? -26.119 27.377 -1.760 1.00 152.82 104 LEU A N 1
ATOM 597 C CA . LEU A 1 84 ? -25.000 28.034 -2.413 1.00 156.45 104 LEU A CA 1
ATOM 598 C C . LEU A 1 84 ? -25.482 29.416 -2.863 1.00 159.32 104 LEU A C 1
ATOM 599 O O . LEU A 1 84 ? -26.684 29.707 -2.805 1.00 155.47 104 LEU A O 1
ATOM 604 N N . SER A 1 85 ? -24.536 30.283 -3.250 1.00 152.33 105 SER A N 1
ATOM 605 C CA . SER A 1 85 ? -24.874 31.624 -3.695 1.00 155.51 105 SER A CA 1
ATOM 606 C C . SER A 1 85 ? -24.733 31.684 -5.210 1.00 152.35 105 SER A C 1
ATOM 607 O O . SER A 1 85 ? -23.877 30.992 -5.759 1.00 137.63 105 SER A O 1
ATOM 610 N N . VAL A 1 86 ? -25.575 32.510 -5.855 1.00 164.30 106 VAL A N 1
ATOM 611 C CA . VAL A 1 86 ? -25.577 32.651 -7.306 1.00 180.34 106 VAL A CA 1
ATOM 612 C C . VAL A 1 86 ? -24.838 33.919 -7.721 1.00 195.49 106 VAL A C 1
ATOM 613 O O . VAL A 1 86 ? -25.158 35.015 -7.261 1.00 202.74 106 VAL A O 1
ATOM 617 N N . SER A 1 87 ? -23.877 33.760 -8.638 1.00 193.88 107 SER A N 1
ATOM 618 C CA . SER A 1 87 ? -23.169 34.898 -9.189 1.00 202.68 107 SER A CA 1
ATOM 619 C C . SER A 1 87 ? -23.912 35.366 -10.430 1.00 207.93 107 SER A C 1
ATOM 620 O O . SER A 1 87 ? -23.353 35.381 -11.521 1.00 217.31 107 SER A O 1
ATOM 623 N N . GLN A 1 88 ? -25.188 35.728 -10.243 1.00 205.04 108 GLN A N 1
ATOM 624 C CA . GLN A 1 88 ? -25.996 36.271 -11.365 1.00 187.87 108 GLN A CA 1
ATOM 625 C C . GLN A 1 88 ? -25.463 37.666 -11.691 1.00 191.80 108 GLN A C 1
ATOM 626 O O . GLN A 1 88 ? -25.989 38.646 -11.127 1.00 200.47 108 GLN A O 1
ATOM 632 N N . GLY A 1 89 ? -24.464 37.746 -12.563 1.00 207.35 109 GLY A N 1
ATOM 633 C CA . GLY A 1 89 ? -23.842 39.011 -12.902 1.00 205.32 109 GLY A CA 1
ATOM 634 C C . GLY A 1 89 ? -24.472 39.469 -14.211 1.00 208.09 109 GLY A C 1
ATOM 635 O O . GLY A 1 89 ? -25.354 38.823 -14.763 1.00 211.07 109 GLY A O 1
ATOM 636 N N . ALA A 1 90 ? -24.028 40.626 -14.699 1.00 219.16 110 ALA A N 1
ATOM 637 C CA . ALA A 1 90 ? -24.354 41.036 -16.054 1.00 209.65 110 ALA A CA 1
ATOM 638 C C . ALA A 1 90 ? -23.207 40.586 -16.951 1.00 213.45 110 ALA A C 1
ATOM 639 O O . ALA A 1 90 ? -22.437 39.694 -16.592 1.00 225.43 110 ALA A O 1
ATOM 641 N N . GLY A 1 91 ? -23.106 41.218 -18.124 1.00 194.69 111 GLY A N 1
ATOM 642 C CA . GLY A 1 91 ? -22.009 40.975 -19.045 1.00 180.16 111 GLY A CA 1
ATOM 643 C C . GLY A 1 91 ? -21.363 42.289 -19.464 1.00 186.34 111 GLY A C 1
ATOM 644 O O . GLY A 1 91 ? -20.824 43.001 -18.624 1.00 191.00 111 GLY A O 1
ATOM 645 N N . GLY A 1 92 ? -21.460 42.614 -20.757 1.00 189.44 112 GLY A N 1
ATOM 646 C CA . GLY A 1 92 ? -20.669 43.683 -21.354 1.00 198.85 112 GLY A CA 1
ATOM 647 C C . GLY A 1 92 ? -21.108 44.001 -22.785 1.00 206.75 112 GLY A C 1
ATOM 648 O O . GLY A 1 92 ? -22.293 44.208 -23.025 1.00 199.50 112 GLY A O 1
ATOM 649 N N . LEU A 1 93 ? -20.133 44.053 -23.696 1.00 208.92 113 LEU A N 1
ATOM 650 C CA . LEU A 1 93 ? -20.424 44.372 -25.115 1.00 176.94 113 LEU A CA 1
ATOM 651 C C . LEU A 1 93 ? -20.162 43.123 -25.958 1.00 160.31 113 LEU A C 1
ATOM 652 O O . LEU A 1 93 ? -19.269 42.331 -25.587 1.00 172.32 113 LEU A O 1
ATOM 657 N N . MET A 1 94 ? -20.897 42.968 -27.057 1.00 150.97 114 MET A N 1
ATOM 658 C CA . MET A 1 94 ? -20.749 41.759 -27.856 1.00 148.93 114 MET A CA 1
ATOM 659 C C . MET A 1 94 ? -20.757 42.068 -29.351 1.00 159.32 114 MET A C 1
ATOM 660 O O . MET A 1 94 ? -21.544 42.894 -29.835 1.00 143.94 114 MET A O 1
ATOM 665 N N . GLY A 1 95 ? -19.888 41.352 -30.077 1.00 160.67 115 GLY A N 1
ATOM 666 C CA . GLY A 1 95 ? -19.781 41.510 -31.517 1.00 162.41 115 GLY A CA 1
ATOM 667 C C . GLY A 1 95 ? -19.502 40.176 -32.197 1.00 153.19 115 GLY A C 1
ATOM 668 O O . GLY A 1 95 ? -19.064 39.216 -31.549 1.00 133.94 115 GLY A O 1
ATOM 669 N N . ILE A 1 96 ? -19.777 40.165 -33.508 1.00 146.56 116 ILE A N 1
ATOM 670 C CA . ILE A 1 96 ? -19.563 39.009 -34.358 1.00 147.51 116 ILE A CA 1
ATOM 671 C C . ILE A 1 96 ? -18.564 39.423 -35.428 1.00 140.68 116 ILE A C 1
ATOM 672 O O . ILE A 1 96 ? -18.766 40.410 -36.115 1.00 140.11 116 ILE A O 1
ATOM 677 N N . TYR A 1 97 ? -17.487 38.655 -35.557 1.00 152.13 117 TYR A N 1
ATOM 678 C CA . TYR A 1 97 ? -16.435 38.961 -36.506 1.00 160.41 117 TYR A CA 1
ATOM 679 C C . TYR A 1 97 ? -16.433 37.896 -37.591 1.00 156.12 117 TYR A C 1
ATOM 680 O O . TYR A 1 97 ? -16.671 36.728 -37.302 1.00 172.91 117 TYR A O 1
ATOM 689 N N . ASN A 1 98 ? -16.166 38.292 -38.835 1.00 154.71 118 ASN A N 1
ATOM 690 C CA . ASN A 1 98 ? -16.208 37.324 -39.919 1.00 161.77 118 ASN A CA 1
ATOM 691 C C . ASN A 1 98 ? -14.811 37.028 -40.474 1.00 156.48 118 ASN A C 1
ATOM 692 O O . ASN A 1 98 ? -14.668 36.204 -41.370 1.00 146.31 118 ASN A O 1
ATOM 697 N N . GLY A 1 99 ? -13.772 37.684 -39.949 1.00 155.96 119 GLY A N 1
ATOM 698 C CA . GLY A 1 99 ? -12.424 37.496 -40.459 1.00 155.24 119 GLY A CA 1
ATOM 699 C C . GLY A 1 99 ? -11.983 38.667 -41.335 1.00 158.95 119 GLY A C 1
ATOM 700 O O . GLY A 1 99 ? -10.931 38.597 -41.972 1.00 150.52 119 GLY A O 1
ATOM 701 N N . GLU A 1 100 ? -12.827 39.709 -41.389 1.00 159.61 120 GLU A N 1
ATOM 702 C CA . GLU A 1 100 ? -12.510 40.961 -42.058 1.00 175.15 120 GLU A CA 1
ATOM 703 C C . GLU A 1 100 ? -12.997 42.108 -41.169 1.00 176.03 120 GLU A C 1
ATOM 704 O O . GLU A 1 100 ? -12.193 42.914 -40.705 1.00 191.14 120 GLU A O 1
ATOM 710 N N . THR A 1 101 ? -14.300 42.068 -40.881 1.00 169.77 121 THR A N 1
ATOM 711 C CA . THR A 1 101 ? -14.901 43.112 -40.035 1.00 170.03 121 THR A CA 1
ATOM 712 C C . THR A 1 101 ? -16.052 42.563 -39.236 1.00 168.45 121 THR A C 1
ATOM 713 O O . THR A 1 101 ? -16.356 41.364 -39.361 1.00 158.97 121 THR A O 1
ATOM 717 N N . PHE A 1 102 ? -16.687 43.430 -38.455 1.00 171.96 122 PHE A N 1
ATOM 718 C CA . PHE A 1 102 ? -17.779 43.038 -37.591 1.00 169.53 122 PHE A CA 1
ATOM 719 C C . PHE A 1 102 ? -19.084 43.190 -38.351 1.00 163.33 122 PHE A C 1
ATOM 720 O O . PHE A 1 102 ? -19.497 44.304 -38.667 1.00 165.01 122 PHE A O 1
ATOM 728 N N . VAL A 1 103 ? -19.721 42.045 -38.604 1.00 153.12 123 VAL A N 1
ATOM 729 C CA . VAL A 1 103 ? -21.047 42.011 -39.193 1.00 152.74 123 VAL A CA 1
ATOM 730 C C . VAL A 1 103 ? -22.055 42.634 -38.227 1.00 151.26 123 VAL A C 1
ATOM 731 O O . VAL A 1 103 ? -23.123 43.067 -38.634 1.00 153.68 123 VAL A O 1
ATOM 735 N N . PHE A 1 104 ? -21.727 42.674 -36.936 1.00 166.14 124 PHE A N 1
ATOM 736 C CA . PHE A 1 104 ? -22.618 43.283 -35.970 1.00 165.67 124 PHE A CA 1
ATOM 737 C C . PHE A 1 104 ? -21.873 43.557 -34.669 1.00 176.79 124 PHE A C 1
ATOM 738 O O . PHE A 1 104 ? -21.030 42.768 -34.228 1.00 157.32 124 PHE A O 1
ATOM 746 N N . GLU A 1 105 ? -22.228 44.706 -34.086 1.00 195.89 125 GLU A N 1
ATOM 747 C CA . GLU A 1 105 ? -21.694 45.166 -32.817 1.00 199.64 125 GLU A CA 1
ATOM 748 C C . GLU A 1 105 ? -22.846 45.802 -32.037 1.00 200.17 125 GLU A C 1
ATOM 749 O O . GLU A 1 105 ? -23.675 46.521 -32.609 1.00 180.91 125 GLU A O 1
ATOM 755 N N . GLU A 1 106 ? -22.894 45.497 -30.732 1.00 190.30 126 GLU A N 1
ATOM 756 C CA . GLU A 1 106 ? -23.901 46.025 -29.826 1.00 179.29 126 GLU A CA 1
ATOM 757 C C . GLU A 1 106 ? -23.586 47.471 -29.448 1.00 192.85 126 GLU A C 1
ATOM 758 O O . GLU A 1 106 ? -22.432 47.806 -29.185 1.00 229.94 126 GLU A O 1
ATOM 764 N N . SER A 1 107 ? -24.618 48.319 -29.377 1.00 188.41 127 SER A N 1
ATOM 765 C CA . SER A 1 107 ? -24.449 49.682 -28.886 1.00 213.93 127 SER A CA 1
ATOM 766 C C . SER A 1 107 ? -24.839 49.769 -27.414 1.00 199.22 127 SER A C 1
ATOM 767 O O . SER A 1 107 ? -25.511 48.887 -26.899 1.00 190.88 127 SER A O 1
ATOM 770 N N . SER A 1 108 ? -24.440 50.858 -26.752 1.00 194.71 128 SER A N 1
ATOM 771 C CA . SER A 1 108 ? -24.884 51.120 -25.393 1.00 192.91 128 SER A CA 1
ATOM 772 C C . SER A 1 108 ? -26.383 51.441 -25.346 1.00 191.21 128 SER A C 1
ATOM 773 O O . SER A 1 108 ? -27.025 51.188 -24.332 1.00 192.30 128 SER A O 1
ATOM 776 N N . TRP A 1 109 ? -26.958 52.000 -26.421 1.00 186.91 129 TRP A N 1
ATOM 777 C CA . TRP A 1 109 ? -28.387 52.289 -26.436 1.00 185.06 129 TRP A CA 1
ATOM 778 C C . TRP A 1 109 ? -29.113 51.071 -27.008 1.00 180.37 129 TRP A C 1
ATOM 779 O O . TRP A 1 109 ? -28.805 50.660 -28.126 1.00 179.50 129 TRP A O 1
ATOM 790 N N . PHE A 1 110 ? -30.075 50.505 -26.257 1.00 181.37 130 PHE A N 1
ATOM 791 C CA . PHE A 1 110 ? -30.763 49.284 -26.671 1.00 176.81 130 PHE A CA 1
ATOM 792 C C . PHE A 1 110 ? -31.583 49.552 -27.933 1.00 188.19 130 PHE A C 1
ATOM 793 O O . PHE A 1 110 ? -31.689 48.696 -28.806 1.00 194.97 130 PHE A O 1
ATOM 801 N N . ILE A 1 111 ? -32.140 50.760 -28.038 1.00 192.90 131 ILE A N 1
ATOM 802 C CA . ILE A 1 111 ? -32.893 51.163 -29.216 1.00 191.06 131 ILE A CA 1
ATOM 803 C C . ILE A 1 111 ? -32.015 51.128 -30.474 1.00 194.48 131 ILE A C 1
ATOM 804 O O . ILE A 1 111 ? -32.505 50.672 -31.503 1.00 218.54 131 ILE A O 1
ATOM 809 N N . ILE A 1 112 ? -30.752 51.604 -30.420 1.00 184.21 132 ILE A N 1
ATOM 810 C CA . ILE A 1 112 ? -29.831 51.493 -31.555 1.00 184.33 132 ILE A CA 1
ATOM 811 C C . ILE A 1 112 ? -29.762 50.037 -32.009 1.00 189.47 132 ILE A C 1
ATOM 812 O O . ILE A 1 112 ? -29.797 49.742 -33.203 1.00 195.00 132 ILE A O 1
ATOM 817 N N . ASN A 1 113 ? -29.589 49.139 -31.037 1.00 189.66 133 ASN A N 1
ATOM 818 C CA . ASN A 1 113 ? -29.459 47.723 -31.329 1.00 188.02 133 ASN A CA 1
ATOM 819 C C . ASN A 1 113 ? -30.730 47.251 -32.040 1.00 175.37 133 ASN A C 1
ATOM 820 O O . ASN A 1 113 ? -30.635 46.541 -33.033 1.00 183.34 133 ASN A O 1
ATOM 825 N N . VAL A 1 114 ? -31.908 47.680 -31.562 1.00 166.35 134 VAL A N 1
ATOM 826 C CA . VAL A 1 114 ? -33.187 47.284 -32.141 1.00 164.27 134 VAL A CA 1
ATOM 827 C C . VAL A 1 114 ? -33.212 47.689 -33.609 1.00 159.02 134 VAL A C 1
ATOM 828 O O . VAL A 1 114 ? -33.525 46.878 -34.477 1.00 154.07 134 VAL A O 1
ATOM 832 N N . ILE A 1 115 ? -32.906 48.965 -33.851 1.00 160.52 135 ILE A N 1
ATOM 833 C CA . ILE A 1 115 ? -32.833 49.519 -35.193 1.00 164.70 135 ILE A CA 1
ATOM 834 C C . ILE A 1 115 ? -31.906 48.650 -36.047 1.00 164.13 135 ILE A C 1
ATOM 835 O O . ILE A 1 115 ? -32.341 48.131 -37.070 1.00 178.96 135 ILE A O 1
ATOM 840 N N . LYS A 1 116 ? -30.649 48.461 -35.622 1.00 155.29 136 LYS A N 1
ATOM 841 C CA . LYS A 1 116 ? -29.669 47.746 -36.430 1.00 154.27 136 LYS A CA 1
ATOM 842 C C . LYS A 1 116 ? -30.202 46.377 -36.843 1.00 150.08 136 LYS A C 1
ATOM 843 O O . LYS A 1 116 ? -30.069 45.976 -37.998 1.00 141.20 136 LYS A O 1
ATOM 849 N N . LEU A 1 117 ? -30.791 45.676 -35.871 1.00 154.07 137 LEU A N 1
ATOM 850 C CA . LEU A 1 117 ? -31.221 44.299 -36.038 1.00 161.46 137 LEU A CA 1
ATOM 851 C C . LEU A 1 117 ? -32.454 44.214 -36.926 1.00 149.90 137 LEU A C 1
ATOM 852 O O . LEU A 1 117 ? -32.635 43.185 -37.576 1.00 149.45 137 LEU A O 1
ATOM 857 N N . LEU A 1 118 ? -33.295 45.264 -36.895 1.00 141.50 138 LEU A N 1
ATOM 858 C CA . LEU A 1 118 ? -34.458 45.396 -37.767 1.00 141.84 138 LEU A CA 1
ATOM 859 C C . LEU A 1 118 ? -34.020 45.584 -39.216 1.00 149.06 138 LEU A C 1
ATOM 860 O O . LEU A 1 118 ? -34.490 44.907 -40.128 1.00 168.16 138 LEU A O 1
ATOM 865 N N . TRP A 1 119 ? -33.046 46.448 -39.399 1.00 143.69 139 TRP A N 1
ATOM 866 C CA . TRP A 1 119 ? -32.598 46.730 -40.770 1.00 140.79 139 TRP A CA 1
ATOM 867 C C . TRP A 1 119 ? -31.931 45.517 -41.342 1.00 139.98 139 TRP A C 1
ATOM 868 O O . TRP A 1 119 ? -32.158 45.197 -42.514 1.00 151.15 139 TRP A O 1
ATOM 879 N N . HIS A 1 120 ? -31.154 44.841 -40.527 1.00 130.22 140 HIS A N 1
ATOM 880 C CA . HIS A 1 120 ? -30.306 43.783 -41.044 1.00 130.60 140 HIS A CA 1
ATOM 881 C C . HIS A 1 120 ? -31.066 42.473 -41.173 1.00 131.60 140 HIS A C 1
ATOM 882 O O . HIS A 1 120 ? -30.756 41.700 -42.075 1.00 137.58 140 HIS A O 1
ATOM 889 N N . TYR A 1 121 ? -32.030 42.238 -40.270 1.00 135.14 141 TYR A N 1
ATOM 890 C CA . TYR A 1 121 ? -32.655 40.931 -40.123 1.00 138.97 141 TYR A CA 1
ATOM 891 C C . TYR A 1 121 ? -34.182 41.009 -40.052 1.00 136.26 141 TYR A C 1
ATOM 892 O O . TYR A 1 121 ? -34.861 39.995 -40.163 1.00 144.12 141 TYR A O 1
ATOM 901 N N . GLY A 1 122 ? -34.730 42.203 -39.842 1.00 136.54 142 GLY A N 1
ATOM 902 C CA . GLY A 1 122 ? -36.169 42.373 -39.738 1.00 138.81 142 GLY A CA 1
ATOM 903 C C . GLY A 1 122 ? -36.734 41.760 -38.461 1.00 139.07 142 GLY A C 1
ATOM 904 O O . GLY A 1 122 ? -36.217 41.966 -37.368 1.00 141.02 142 GLY A O 1
ATOM 905 N N . PHE A 1 123 ? -37.801 40.980 -38.634 1.00 156.91 143 PHE A N 1
ATOM 906 C CA . PHE A 1 123 ? -38.450 40.287 -37.539 1.00 152.88 143 PHE A CA 1
ATOM 907 C C . PHE A 1 123 ? -37.832 38.925 -37.279 1.00 142.14 143 PHE A C 1
ATOM 908 O O . PHE A 1 123 ? -38.377 38.191 -36.472 1.00 142.06 143 PHE A O 1
ATOM 916 N N . GLN A 1 124 ? -36.741 38.572 -37.966 1.00 139.87 144 GLN A N 1
ATOM 917 C CA . GLN A 1 124 ? -36.181 37.241 -37.810 1.00 132.83 144 GLN A CA 1
ATOM 918 C C . GLN A 1 124 ? -35.695 37.035 -36.380 1.00 143.27 144 GLN A C 1
ATOM 919 O O . GLN A 1 124 ? -35.643 35.893 -35.916 1.00 147.31 144 GLN A O 1
ATOM 925 N N . PHE A 1 125 ? -35.360 38.142 -35.698 1.00 154.00 145 PHE A N 1
ATOM 926 C CA . PHE A 1 125 ? -34.960 38.081 -34.298 1.00 157.36 145 PHE A CA 1
ATOM 927 C C . PHE A 1 125 ? -36.155 37.663 -33.445 1.00 162.60 145 PHE A C 1
ATOM 928 O O . PHE A 1 125 ? -36.032 36.775 -32.597 1.00 161.74 145 PHE A O 1
ATOM 936 N N . LEU A 1 126 ? -37.311 38.279 -33.718 1.00 154.54 146 LEU A N 1
ATOM 937 C CA . LEU A 1 126 ? -38.558 37.954 -33.040 1.00 145.39 146 LEU A CA 1
ATOM 938 C C . LEU A 1 126 ? -39.024 36.532 -33.364 1.00 145.61 146 LEU A C 1
ATOM 939 O O . LEU A 1 126 ? -39.548 35.828 -32.497 1.00 137.68 146 LEU A O 1
ATOM 944 N N . ARG A 1 127 ? -38.893 36.139 -34.636 1.00 144.96 147 ARG A N 1
ATOM 945 C CA . ARG A 1 127 ? -39.470 34.894 -35.113 1.00 137.02 147 ARG A CA 1
ATOM 946 C C . ARG A 1 127 ? -38.685 33.724 -34.535 1.00 132.06 147 ARG A C 1
ATOM 947 O O . ARG A 1 127 ? -39.269 32.755 -34.057 1.00 129.03 147 ARG A O 1
ATOM 955 N N . MET A 1 128 ? -37.360 33.835 -34.518 1.00 129.37 148 MET A N 1
ATOM 956 C CA . MET A 1 128 ? -36.588 32.819 -33.837 1.00 133.57 148 MET A CA 1
ATOM 957 C C . MET A 1 128 ? -37.014 32.753 -32.372 1.00 126.63 148 MET A C 1
ATOM 958 O O . MET A 1 128 ? -37.219 31.660 -31.848 1.00 130.50 148 MET A O 1
ATOM 963 N N . HIS A 1 129 ? -37.168 33.904 -31.709 1.00 117.98 149 HIS A N 1
ATOM 964 C CA . HIS A 1 129 ? -37.579 33.850 -30.314 1.00 130.88 149 HIS A CA 1
ATOM 965 C C . HIS A 1 129 ? -38.813 32.959 -30.174 1.00 118.03 149 HIS A C 1
ATOM 966 O O . HIS A 1 129 ? -38.782 31.993 -29.421 1.00 127.02 149 HIS A O 1
ATOM 973 N N . MET A 1 130 ? -39.865 33.257 -30.939 1.00 111.05 150 MET A N 1
ATOM 974 C CA . MET A 1 130 ? -41.140 32.566 -30.822 1.00 117.26 150 MET A CA 1
ATOM 975 C C . MET A 1 130 ? -41.075 31.078 -31.154 1.00 113.43 150 MET A C 1
ATOM 976 O O . MET A 1 130 ? -41.844 30.294 -30.600 1.00 107.11 150 MET A O 1
ATOM 981 N N . TRP A 1 131 ? -40.214 30.716 -32.108 1.00 113.75 151 TRP A N 1
ATOM 982 C CA . TRP A 1 131 ? -39.993 29.322 -32.465 1.00 121.69 151 TRP A CA 1
ATOM 983 C C . TRP A 1 131 ? -39.298 28.567 -31.336 1.00 124.34 151 TRP A C 1
ATOM 984 O O . TRP A 1 131 ? -39.625 27.409 -31.089 1.00 119.74 151 TRP A O 1
ATOM 995 N N . VAL A 1 132 ? -38.329 29.240 -30.693 1.00 129.26 152 VAL A N 1
ATOM 996 C CA . VAL A 1 132 ? -37.564 28.696 -29.578 1.00 119.32 152 VAL A CA 1
ATOM 997 C C . VAL A 1 132 ? -38.461 28.543 -28.351 1.00 114.76 152 VAL A C 1
ATOM 998 O O . VAL A 1 132 ? -38.404 27.541 -27.639 1.00 109.30 152 VAL A O 1
ATOM 1002 N N . GLU A 1 133 ? -39.295 29.545 -28.089 1.00 116.86 153 GLU A N 1
ATOM 1003 C CA . GLU A 1 133 ? -40.161 29.457 -26.936 1.00 122.41 153 GLU A CA 1
ATOM 1004 C C . GLU A 1 133 ? -41.057 28.241 -27.075 1.00 120.25 153 GLU A C 1
ATOM 1005 O O . GLU A 1 133 ? -41.153 27.454 -26.147 1.00 131.03 153 GLU A O 1
ATOM 1011 N N . ASP A 1 134 ? -41.669 28.046 -28.239 1.00 123.10 154 ASP A N 1
ATOM 1012 C CA . ASP A 1 134 ? -42.512 26.877 -28.386 1.00 124.71 154 ASP A CA 1
ATOM 1013 C C . ASP A 1 134 ? -41.721 25.586 -28.157 1.00 120.69 154 ASP A C 1
ATOM 1014 O O . ASP A 1 134 ? -42.287 24.592 -27.714 1.00 139.51 154 ASP A O 1
ATOM 1019 N N . ILE A 1 135 ? -40.429 25.557 -28.480 1.00 111.97 155 ILE A N 1
ATOM 1020 C CA . ILE A 1 135 ? -39.677 24.326 -28.293 1.00 112.47 155 ILE A CA 1
ATOM 1021 C C . ILE A 1 135 ? -39.457 24.128 -26.805 1.00 113.45 155 ILE A C 1
ATOM 1022 O O . ILE A 1 135 ? -39.607 23.010 -26.320 1.00 119.18 155 ILE A O 1
ATOM 1027 N N . LEU A 1 136 ? -39.024 25.210 -26.137 1.00 116.94 156 LEU A N 1
ATOM 1028 C CA . LEU A 1 136 ? -38.729 25.182 -24.710 1.00 124.01 156 LEU A CA 1
ATOM 1029 C C . LEU A 1 136 ? -39.956 24.736 -23.931 1.00 114.06 156 LEU A C 1
ATOM 1030 O O . LEU A 1 136 ? -39.866 23.893 -23.047 1.00 103.23 156 LEU A O 1
ATOM 1035 N N . ASP A 1 137 ? -41.075 25.376 -24.267 1.00 115.59 157 ASP A N 1
ATOM 1036 C CA . ASP A 1 137 ? -42.337 25.201 -23.590 1.00 116.24 157 ASP A CA 1
ATOM 1037 C C . ASP A 1 137 ? -42.690 23.714 -23.560 1.00 118.63 157 ASP A C 1
ATOM 1038 O O . ASP A 1 137 ? -43.131 23.206 -22.529 1.00 134.38 157 ASP A O 1
ATOM 1043 N N . LYS A 1 138 ? -42.484 23.011 -24.681 1.00 112.16 158 LYS A N 1
ATOM 1044 C CA . LYS A 1 138 ? -42.787 21.591 -24.740 1.00 109.99 158 LYS A CA 1
ATOM 1045 C C . LYS A 1 138 ? -41.782 20.851 -23.862 1.00 109.69 158 LYS A C 1
ATOM 1046 O O . LYS A 1 138 ? -42.152 20.046 -23.013 1.00 111.81 158 LYS A O 1
ATOM 1052 N N . PHE A 1 139 ? -40.509 21.218 -23.998 1.00 109.59 159 PHE A N 1
ATOM 1053 C CA . PHE A 1 139 ? -39.433 20.576 -23.266 1.00 106.46 159 PHE A CA 1
ATOM 1054 C C . PHE A 1 139 ? -39.620 20.643 -21.759 1.00 109.11 159 PHE A C 1
ATOM 1055 O O . PHE A 1 139 ? -39.220 19.726 -21.066 1.00 119.89 159 PHE A O 1
ATOM 1063 N N . MET A 1 140 ? -40.179 21.743 -21.262 1.00 113.58 160 MET A N 1
ATOM 1064 C CA . MET A 1 140 ? -40.393 21.925 -19.837 1.00 114.82 160 MET A CA 1
ATOM 1065 C C . MET A 1 140 ? -41.369 20.881 -19.300 1.00 108.90 160 MET A C 1
ATOM 1066 O O . MET A 1 140 ? -41.395 20.604 -18.101 1.00 118.45 160 MET A O 1
ATOM 1071 N N . ARG A 1 141 ? -42.151 20.258 -20.175 1.00 98.18 161 ARG A N 1
ATOM 1072 C CA . ARG A 1 141 ? -43.024 19.204 -19.698 1.00 104.38 161 ARG A CA 1
ATOM 1073 C C . ARG A 1 141 ? -42.225 18.191 -18.870 1.00 100.71 161 ARG A C 1
ATOM 1074 O O . ARG A 1 141 ? -42.774 17.600 -17.952 1.00 109.77 161 ARG A O 1
ATOM 1082 N N . ILE A 1 142 ? -40.932 17.995 -19.168 1.00 94.26 162 ILE A N 1
ATOM 1083 C CA . ILE A 1 142 ? -40.148 16.928 -18.556 1.00 96.88 162 ILE A CA 1
ATOM 1084 C C . ILE A 1 142 ? -40.256 17.027 -17.042 1.00 103.96 162 ILE A C 1
ATOM 1085 O O . ILE A 1 142 ? -40.356 16.018 -16.334 1.00 114.27 162 ILE A O 1
ATOM 1090 N N . TYR A 1 143 ? -40.221 18.258 -16.548 1.00 102.80 163 TYR A N 1
ATOM 1091 C CA . TYR A 1 143 ? -40.211 18.435 -15.078 1.00 116.97 163 TYR A CA 1
ATOM 1092 C C . TYR A 1 143 ? -41.471 17.802 -14.530 1.00 121.18 163 TYR A C 1
ATOM 1093 O O . TYR A 1 143 ? -41.401 17.007 -13.574 1.00 127.93 163 TYR A O 1
ATOM 1102 N N . ARG A 1 144 ? -42.610 18.130 -15.133 1.00 118.30 164 ARG A N 1
ATOM 1103 C CA . ARG A 1 144 ? -43.863 17.591 -14.561 1.00 118.12 164 ARG A CA 1
ATOM 1104 C C . ARG A 1 144 ? -43.762 16.067 -14.573 1.00 118.38 164 ARG A C 1
ATOM 1105 O O . ARG A 1 144 ? -44.181 15.435 -13.583 1.00 125.93 164 ARG A O 1
ATOM 1113 N N . TYR A 1 145 ? -43.183 15.504 -15.632 1.00 130.39 165 TYR A N 1
ATOM 1114 C CA . TYR A 1 145 ? -43.186 14.059 -15.731 1.00 123.27 165 TYR A CA 1
ATOM 1115 C C . TYR A 1 145 ? -42.240 13.518 -14.683 1.00 110.72 165 TYR A C 1
ATOM 1116 O O . TYR A 1 145 ? -42.487 12.425 -14.194 1.00 119.40 165 TYR A O 1
ATOM 1125 N N . GLN A 1 146 ? -41.173 14.261 -14.368 1.00 104.44 166 GLN A N 1
ATOM 1126 C CA . GLN A 1 146 ? -40.164 13.751 -13.442 1.00 130.35 166 GLN A CA 1
ATOM 1127 C C . GLN A 1 146 ? -40.589 13.947 -11.976 1.00 144.31 166 GLN A C 1
ATOM 1128 O O . GLN A 1 146 ? -40.200 13.201 -11.054 1.00 128.71 166 GLN A O 1
ATOM 1134 N N . SER A 1 147 ? -41.395 14.987 -11.758 1.00 134.80 167 SER A N 1
ATOM 1135 C CA . SER A 1 147 ? -41.941 15.237 -10.447 1.00 124.29 167 SER A CA 1
ATOM 1136 C C . SER A 1 147 ? -43.038 14.218 -10.153 1.00 122.07 167 SER A C 1
ATOM 1137 O O . SER A 1 147 ? -43.423 14.063 -9.008 1.00 160.48 167 SER A O 1
ATOM 1140 N N . HIS A 1 148 ? -43.535 13.521 -11.178 1.00 115.17 168 HIS A N 1
ATOM 1141 C CA . HIS A 1 148 ? -44.489 12.439 -10.996 1.00 121.68 168 HIS A CA 1
ATOM 1142 C C . HIS A 1 148 ? -43.836 11.065 -11.226 1.00 130.13 168 HIS A C 1
ATOM 1143 O O . HIS A 1 148 ? -44.541 10.053 -11.265 1.00 138.21 168 HIS A O 1
ATOM 1150 N N . ASP A 1 149 ? -42.496 11.040 -11.388 1.00 142.01 169 ASP A N 1
ATOM 1151 C CA . ASP A 1 149 ? -41.640 9.847 -11.374 1.00 136.95 169 ASP A CA 1
ATOM 1152 C C . ASP A 1 149 ? -41.712 8.991 -12.636 1.00 123.52 169 ASP A C 1
ATOM 1153 O O . ASP A 1 149 ? -41.262 7.847 -12.591 1.00 113.16 169 ASP A O 1
ATOM 1158 N N . TYR A 1 150 ? -42.217 9.546 -13.747 1.00 113.02 170 TYR A N 1
ATOM 1159 C CA . TYR A 1 150 ? -42.249 8.816 -14.998 1.00 114.74 170 TYR A CA 1
ATOM 1160 C C . TYR A 1 150 ? -40.843 8.809 -15.589 1.00 115.15 170 TYR A C 1
ATOM 1161 O O . TYR A 1 150 ? -40.088 9.780 -15.476 1.00 105.03 170 TYR A O 1
ATOM 1170 N N . ALA A 1 151 ? -40.502 7.663 -16.188 1.00 120.51 171 ALA A N 1
ATOM 1171 C CA . ALA A 1 151 ? -39.173 7.440 -16.722 1.00 114.08 171 ALA A CA 1
ATOM 1172 C C . ALA A 1 151 ? -39.280 7.133 -18.208 1.00 103.08 171 ALA A C 1
ATOM 1173 O O . ALA A 1 151 ? -40.391 6.934 -18.727 1.00 99.83 171 ALA A O 1
ATOM 1175 N N . PHE A 1 152 ? -38.094 7.172 -18.836 1.00 90.60 172 PHE A N 1
ATOM 1176 C CA . PHE A 1 152 ? -37.907 6.991 -20.259 1.00 94.98 172 PHE A CA 1
ATOM 1177 C C . PHE A 1 152 ? -36.653 6.158 -20.476 1.00 97.59 172 PHE A C 1
ATOM 1178 O O . PHE A 1 152 ? -35.602 6.481 -19.916 1.00 86.44 172 PHE A O 1
ATOM 1186 N N . SER A 1 153 ? -36.791 5.123 -21.319 1.00 97.41 173 SER A N 1
ATOM 1187 C CA . SER A 1 153 ? -35.738 4.157 -21.591 1.00 100.06 173 SER A CA 1
ATOM 1188 C C . SER A 1 153 ? -34.747 4.664 -22.648 1.00 100.01 173 SER A C 1
ATOM 1189 O O . SER A 1 153 ? -33.687 4.082 -22.869 1.00 112.90 173 SER A O 1
ATOM 1192 N N . SER A 1 154 ? -35.081 5.756 -23.326 1.00 94.20 174 SER A N 1
ATOM 1193 C CA . SER A 1 154 ? -34.328 6.168 -24.489 1.00 92.25 174 SER A CA 1
ATOM 1194 C C . SER A 1 154 ? -34.390 7.682 -24.635 1.00 93.68 174 SER A C 1
ATOM 1195 O O . SER A 1 154 ? -35.436 8.293 -24.474 1.00 104.74 174 SER A O 1
ATOM 1198 N N . VAL A 1 155 ? -33.280 8.290 -25.013 1.00 93.60 175 VAL A N 1
ATOM 1199 C CA . VAL A 1 155 ? -33.270 9.727 -25.191 1.00 96.33 175 VAL A CA 1
ATOM 1200 C C . VAL A 1 155 ? -34.291 10.136 -26.244 1.00 93.98 175 VAL A C 1
ATOM 1201 O O . VAL A 1 155 ? -34.868 11.213 -26.149 1.00 95.56 175 VAL A O 1
ATOM 1205 N N . GLU A 1 156 ? -34.485 9.291 -27.257 1.00 93.67 176 GLU A N 1
ATOM 1206 C CA . GLU A 1 156 ? -35.438 9.612 -28.297 1.00 101.25 176 GLU A CA 1
ATOM 1207 C C . GLU A 1 156 ? -36.832 9.563 -27.700 1.00 102.22 176 GLU A C 1
ATOM 1208 O O . GLU A 1 156 ? -37.675 10.423 -27.950 1.00 112.59 176 GLU A O 1
ATOM 1214 N N . GLY A 1 157 ? -37.064 8.540 -26.894 1.00 100.73 177 GLY A N 1
ATOM 1215 C CA . GLY A 1 157 ? -38.408 8.309 -26.393 1.00 129.21 177 GLY A CA 1
ATOM 1216 C C . GLY A 1 157 ? -38.822 9.413 -25.432 1.00 119.11 177 GLY A C 1
ATOM 1217 O O . GLY A 1 157 ? -40.003 9.764 -25.331 1.00 122.00 177 GLY A O 1
ATOM 1218 N N . LEU A 1 158 ? -37.808 9.921 -24.728 1.00 108.81 178 LEU A N 1
ATOM 1219 C CA . LEU A 1 158 ? -37.996 11.043 -23.840 1.00 99.94 178 LEU A CA 1
ATOM 1220 C C . LEU A 1 158 ? -38.444 12.230 -24.672 1.00 98.70 178 LEU A C 1
ATOM 1221 O O . LEU A 1 158 ? -39.507 12.784 -24.427 1.00 121.09 178 LEU A O 1
ATOM 1226 N N . LEU A 1 159 ? -37.659 12.579 -25.688 1.00 92.69 179 LEU A N 1
ATOM 1227 C CA . LEU A 1 159 ? -37.975 13.744 -26.498 1.00 101.92 179 LEU A CA 1
ATOM 1228 C C . LEU A 1 159 ? -39.351 13.583 -27.132 1.00 105.40 179 LEU A C 1
ATOM 1229 O O . LEU A 1 159 ? -40.126 14.538 -27.206 1.00 109.65 179 LEU A O 1
ATOM 1234 N N . HIS A 1 160 ? -39.648 12.367 -27.584 1.00 101.40 180 HIS A N 1
ATOM 1235 C CA . HIS A 1 160 ? -40.904 12.141 -28.263 1.00 110.77 180 HIS A CA 1
ATOM 1236 C C . HIS A 1 160 ? -42.038 12.475 -27.303 1.00 112.14 180 HIS A C 1
ATOM 1237 O O . HIS A 1 160 ? -43.030 13.068 -27.698 1.00 112.71 180 HIS A O 1
ATOM 1244 N N . ALA A 1 161 ? -41.847 12.112 -26.032 1.00 108.34 181 ALA A N 1
ATOM 1245 C CA . ALA A 1 161 ? -42.864 12.279 -25.010 1.00 106.25 181 ALA A CA 1
ATOM 1246 C C . ALA A 1 161 ? -43.124 13.744 -24.713 1.00 106.13 181 ALA A C 1
ATOM 1247 O O . ALA A 1 161 ? -44.194 14.078 -24.222 1.00 121.84 181 ALA A O 1
ATOM 1249 N N . LEU A 1 162 ? -42.126 14.586 -24.984 1.00 109.77 182 LEU A N 1
ATOM 1250 C CA . LEU A 1 162 ? -42.213 16.013 -24.740 1.00 109.74 182 LEU A CA 1
ATOM 1251 C C . LEU A 1 162 ? -42.794 16.737 -25.951 1.00 116.09 182 LEU A C 1
ATOM 1252 O O . LEU A 1 162 ? -43.761 17.480 -25.817 1.00 120.23 182 LEU A O 1
ATOM 1257 N N . GLY A 1 163 ? -42.203 16.521 -27.132 1.00 125.17 183 GLY A N 1
ATOM 1258 C CA . GLY A 1 163 ? -42.590 17.265 -28.323 1.00 127.59 183 GLY A CA 1
ATOM 1259 C C . GLY A 1 163 ? -43.113 16.390 -29.466 1.00 119.08 183 GLY A C 1
ATOM 1260 O O . GLY A 1 163 ? -43.369 16.877 -30.559 1.00 125.71 183 GLY A O 1
ATOM 1261 N N . GLY A 1 164 ? -43.289 15.095 -29.239 1.00 120.79 184 GLY A N 1
ATOM 1262 C CA . GLY A 1 164 ? -43.821 14.255 -30.294 1.00 135.18 184 GLY A CA 1
ATOM 1263 C C . GLY A 1 164 ? -42.818 14.138 -31.435 1.00 130.82 184 GLY A C 1
ATOM 1264 O O . GLY A 1 164 ? -41.615 14.184 -31.209 1.00 127.98 184 GLY A O 1
ATOM 1265 N N . ASP A 1 165 ? -43.329 13.997 -32.659 1.00 125.85 185 ASP A N 1
ATOM 1266 C CA . ASP A 1 165 ? -42.475 13.682 -33.786 1.00 112.22 185 ASP A CA 1
ATOM 1267 C C . ASP A 1 165 ? -41.629 14.899 -34.113 1.00 108.93 185 ASP A C 1
ATOM 1268 O O . ASP A 1 165 ? -40.490 14.747 -34.522 1.00 126.12 185 ASP A O 1
ATOM 1273 N N . GLU A 1 166 ? -42.192 16.095 -33.927 1.00 111.71 186 GLU A N 1
ATOM 1274 C CA . GLU A 1 166 ? -41.486 17.323 -34.244 1.00 116.07 186 GLU A CA 1
ATOM 1275 C C . GLU A 1 166 ? -40.067 17.224 -33.680 1.00 111.90 186 GLU A C 1
ATOM 1276 O O . GLU A 1 166 ? -39.117 17.498 -34.408 1.00 127.24 186 GLU A O 1
ATOM 1282 N N . PHE A 1 167 ? -39.930 16.776 -32.421 1.00 100.16 187 PHE A N 1
ATOM 1283 C CA . PHE A 1 167 ? -38.662 16.801 -31.704 1.00 106.41 187 PHE A CA 1
ATOM 1284 C C . PHE A 1 167 ? -37.696 15.711 -32.166 1.00 111.08 187 PHE A C 1
ATOM 1285 O O . PHE A 1 167 ? -36.482 15.916 -32.164 1.00 131.18 187 PHE A O 1
ATOM 1293 N N . THR A 1 168 ? -38.221 14.533 -32.493 1.00 109.04 188 THR A N 1
ATOM 1294 C CA . THR A 1 168 ? -37.388 13.461 -33.009 1.00 110.24 188 THR A CA 1
ATOM 1295 C C . THR A 1 168 ? -36.898 13.791 -34.424 1.00 112.12 188 THR A C 1
ATOM 1296 O O . THR A 1 168 ? -35.801 13.392 -34.780 1.00 108.64 188 THR A O 1
ATOM 1300 N N . ARG A 1 169 ? -37.681 14.523 -35.231 1.00 118.34 189 ARG A N 1
ATOM 1301 C CA . ARG A 1 169 ? -37.237 14.924 -36.558 1.00 119.56 189 ARG A CA 1
ATOM 1302 C C . ARG A 1 169 ? -36.157 15.999 -36.452 1.00 116.65 189 ARG A C 1
ATOM 1303 O O . ARG A 1 169 ? -35.210 15.985 -37.235 1.00 147.21 189 ARG A O 1
ATOM 1311 N N . MET A 1 170 ? -36.283 16.923 -35.494 1.00 114.57 190 MET A N 1
ATOM 1312 C CA . MET A 1 170 ? -35.250 17.930 -35.264 1.00 119.50 190 MET A CA 1
ATOM 1313 C C . MET A 1 170 ? -33.904 17.274 -34.935 1.00 106.42 190 MET A C 1
ATOM 1314 O O . MET A 1 170 ? -32.862 17.741 -35.380 1.00 120.53 190 MET A O 1
ATOM 1319 N N . LEU A 1 171 ? -33.921 16.205 -34.138 1.00 94.62 191 LEU A N 1
ATOM 1320 C CA . LEU A 1 171 ? -32.709 15.468 -33.826 1.00 100.29 191 LEU A CA 1
ATOM 1321 C C . LEU A 1 171 ? -31.978 15.019 -35.090 1.00 110.57 191 LEU A C 1
ATOM 1322 O O . LEU A 1 171 ? -30.765 14.849 -35.072 1.00 131.04 191 LEU A O 1
ATOM 1327 N N . ASN A 1 172 ? -32.715 14.696 -36.149 1.00 110.41 192 ASN A N 1
ATOM 1328 C CA . ASN A 1 172 ? -32.084 14.083 -37.297 1.00 111.25 192 ASN A CA 1
ATOM 1329 C C . ASN A 1 172 ? -31.786 15.144 -38.330 1.00 115.31 192 ASN A C 1
ATOM 1330 O O . ASN A 1 172 ? -31.151 14.839 -39.332 1.00 133.17 192 ASN A O 1
ATOM 1335 N N . ARG A 1 173 ? -32.243 16.368 -38.054 1.00 112.68 193 ARG A N 1
ATOM 1336 C CA . ARG A 1 173 ? -32.010 17.497 -38.932 1.00 119.17 193 ARG A CA 1
ATOM 1337 C C . ARG A 1 173 ? -30.855 18.314 -38.359 1.00 120.10 193 ARG A C 1
ATOM 1338 O O . ARG A 1 173 ? -30.558 18.260 -37.162 1.00 111.39 193 ARG A O 1
ATOM 1346 N N . THR A 1 174 ? -30.218 19.068 -39.262 1.00 120.04 194 THR A N 1
ATOM 1347 C CA . THR A 1 174 ? -29.189 20.020 -38.817 1.00 120.88 194 THR A CA 1
ATOM 1348 C C . THR A 1 174 ? -29.950 21.288 -38.531 1.00 113.28 194 THR A C 1
ATOM 1349 O O . THR A 1 174 ? -30.982 21.514 -39.200 1.00 130.68 194 THR A O 1
ATOM 1353 N N . ILE A 1 175 ? -29.482 22.097 -37.590 1.00 111.30 195 ILE A N 1
ATOM 1354 C CA . ILE A 1 175 ? -30.221 23.267 -37.175 1.00 117.31 195 ILE A CA 1
ATOM 1355 C C . ILE A 1 175 ? -30.294 24.252 -38.346 1.00 122.21 195 ILE A C 1
ATOM 1356 O O . ILE A 1 175 ? -31.148 25.149 -38.377 1.00 101.40 195 ILE A O 1
ATOM 1361 N N . LEU A 1 176 ? -29.391 24.053 -39.316 1.00 129.87 196 LEU A N 1
ATOM 1362 C CA . LEU A 1 176 ? -29.427 24.792 -40.565 1.00 148.88 196 LEU A CA 1
ATOM 1363 C C . LEU A 1 176 ? -30.668 24.399 -41.362 1.00 140.56 196 LEU A C 1
ATOM 1364 O O . LEU A 1 176 ? -31.475 25.260 -41.699 1.00 141.36 196 LEU A O 1
ATOM 1369 N N . GLU A 1 177 ? -30.783 23.107 -41.702 1.00 124.87 197 GLU A N 1
ATOM 1370 C CA . GLU A 1 177 ? -31.939 22.613 -42.427 1.00 121.00 197 GLU A CA 1
ATOM 1371 C C . GLU A 1 177 ? -33.184 23.140 -41.723 1.00 118.54 197 GLU A C 1
ATOM 1372 O O . GLU A 1 177 ? -34.070 23.725 -42.342 1.00 134.73 197 GLU A O 1
ATOM 1378 N N . ALA A 1 178 ? -33.209 22.958 -40.402 1.00 113.42 198 ALA A N 1
ATOM 1379 C CA . ALA A 1 178 ? -34.376 23.266 -39.604 1.00 115.91 198 ALA A CA 1
ATOM 1380 C C . ALA A 1 178 ? -34.783 24.726 -39.809 1.00 121.33 198 ALA A C 1
ATOM 1381 O O . ALA A 1 178 ? -35.944 25.023 -40.099 1.00 136.85 198 ALA A O 1
ATOM 1383 N N . LEU A 1 179 ? -33.828 25.644 -39.697 1.00 117.95 199 LEU A N 1
ATOM 1384 C CA . LEU A 1 179 ? -34.197 27.044 -39.699 1.00 119.58 199 LEU A CA 1
ATOM 1385 C C . LEU A 1 179 ? -34.451 27.548 -41.118 1.00 125.71 199 LEU A C 1
ATOM 1386 O O . LEU A 1 179 ? -35.118 28.565 -41.249 1.00 140.14 199 LEU A O 1
ATOM 1391 N N . GLN A 1 180 ? -33.968 26.841 -42.161 1.00 133.05 200 GLN A N 1
ATOM 1392 C CA . GLN A 1 180 ? -34.289 27.178 -43.549 1.00 141.67 200 GLN A CA 1
ATOM 1393 C C . GLN A 1 180 ? -35.709 26.740 -43.871 1.00 154.57 200 GLN A C 1
ATOM 1394 O O . GLN A 1 180 ? -36.425 27.441 -44.594 1.00 153.08 200 GLN A O 1
ATOM 1400 N N . LYS A 1 181 ? -36.075 25.569 -43.324 1.00 151.66 201 LYS A N 1
ATOM 1401 C CA . LYS A 1 181 ? -37.412 25.028 -43.467 1.00 145.85 201 LYS A CA 1
ATOM 1402 C C . LYS A 1 181 ? -38.411 25.923 -42.725 1.00 150.06 201 LYS A C 1
ATOM 1403 O O . LYS A 1 181 ? -39.573 25.997 -43.122 1.00 159.37 201 LYS A O 1
ATOM 1409 N N . ALA A 1 182 ? -37.944 26.638 -41.688 1.00 138.55 202 ALA A N 1
ATOM 1410 C CA . ALA A 1 182 ? -38.764 27.594 -40.956 1.00 128.07 202 ALA A CA 1
ATOM 1411 C C . ALA A 1 182 ? -38.663 29.008 -41.538 1.00 135.59 202 ALA A C 1
ATOM 1412 O O . ALA A 1 182 ? -39.144 29.961 -40.917 1.00 137.13 202 ALA A O 1
ATOM 1414 N N . GLY A 1 183 ? -38.021 29.147 -42.712 1.00 142.16 203 GLY A N 1
ATOM 1415 C CA . GLY A 1 183 ? -37.945 30.408 -43.436 1.00 143.35 203 GLY A CA 1
ATOM 1416 C C . GLY A 1 183 ? -37.065 31.456 -42.744 1.00 152.25 203 GLY A C 1
ATOM 1417 O O . GLY A 1 183 ? -37.435 32.621 -42.675 1.00 162.20 203 GLY A O 1
ATOM 1418 N N . PHE A 1 184 ? -35.898 31.050 -42.229 1.00 150.39 204 PHE A N 1
ATOM 1419 C CA . PHE A 1 184 ? -34.869 31.992 -41.813 1.00 137.30 204 PHE A CA 1
ATOM 1420 C C . PHE A 1 184 ? -33.866 32.159 -42.965 1.00 152.75 204 PHE A C 1
ATOM 1421 O O . PHE A 1 184 ? -33.617 31.223 -43.737 1.00 161.46 204 PHE A O 1
ATOM 1429 N N . SER A 1 185 ? -33.298 33.373 -43.076 1.00 144.80 205 SER A N 1
ATOM 1430 C CA . SER A 1 185 ? -32.526 33.793 -44.237 1.00 130.40 205 SER A CA 1
ATOM 1431 C C . SER A 1 185 ? -31.086 33.295 -44.158 1.00 134.35 205 SER A C 1
ATOM 1432 O O . SER A 1 185 ? -30.552 33.048 -43.076 1.00 130.96 205 SER A O 1
ATOM 1435 N N . GLN A 1 186 ? -30.445 33.207 -45.326 1.00 139.24 206 GLN A N 1
ATOM 1436 C CA . GLN A 1 186 ? -29.065 32.767 -45.384 1.00 137.00 206 GLN A CA 1
ATOM 1437 C C . GLN A 1 186 ? -28.231 33.752 -44.572 1.00 130.87 206 GLN A C 1
ATOM 1438 O O . GLN A 1 186 ? -27.328 33.357 -43.834 1.00 126.47 206 GLN A O 1
ATOM 1444 N N . LYS A 1 187 ? -28.589 35.035 -44.666 1.00 128.13 207 LYS A N 1
ATOM 1445 C CA . LYS A 1 187 ? -27.897 36.066 -43.909 1.00 132.75 207 LYS A CA 1
ATOM 1446 C C . LYS A 1 187 ? -27.931 35.755 -42.415 1.00 126.94 207 LYS A C 1
ATOM 1447 O O . LYS A 1 187 ? -26.891 35.552 -41.794 1.00 121.55 207 LYS A O 1
ATOM 1453 N N . PHE A 1 188 ? -29.146 35.691 -41.866 1.00 131.18 208 PHE A N 1
ATOM 1454 C CA . PHE A 1 188 ? -29.372 35.500 -40.444 1.00 126.84 208 PHE A CA 1
ATOM 1455 C C . PHE A 1 188 ? -28.754 34.198 -39.958 1.00 125.50 208 PHE A C 1
ATOM 1456 O O . PHE A 1 188 ? -28.344 34.123 -38.811 1.00 136.62 208 PHE A O 1
ATOM 1464 N N . LEU A 1 189 ? -28.731 33.170 -40.811 1.00 131.02 209 LEU A N 1
ATOM 1465 C CA . LEU A 1 189 ? -28.167 31.885 -40.423 1.00 142.24 209 LEU A CA 1
ATOM 1466 C C . LEU A 1 189 ? -26.653 31.976 -40.254 1.00 139.57 209 LEU A C 1
ATOM 1467 O O . LEU A 1 189 ? -26.096 31.347 -39.358 1.00 134.66 209 LEU A O 1
ATOM 1472 N N . ASN A 1 190 ? -25.988 32.736 -41.125 1.00 137.90 210 ASN A N 1
ATOM 1473 C CA . ASN A 1 190 ? -24.537 32.806 -41.096 1.00 141.91 210 ASN A CA 1
ATOM 1474 C C . ASN A 1 190 ? -24.042 33.887 -40.138 1.00 149.09 210 ASN A C 1
ATOM 1475 O O . ASN A 1 190 ? -22.897 33.810 -39.681 1.00 137.52 210 ASN A O 1
ATOM 1480 N N . GLU A 1 191 ? -24.896 34.890 -39.869 1.00 142.72 211 GLU A N 1
ATOM 1481 C CA . GLU A 1 191 ? -24.511 36.056 -39.087 1.00 140.04 211 GLU A CA 1
ATOM 1482 C C . GLU A 1 191 ? -24.901 35.903 -37.617 1.00 134.11 211 GLU A C 1
ATOM 1483 O O . GLU A 1 191 ? -24.201 36.383 -36.732 1.00 132.93 211 GLU A O 1
ATOM 1489 N N . ILE A 1 192 ? -26.026 35.252 -37.343 1.00 127.86 212 ILE A N 1
ATOM 1490 C CA . ILE A 1 192 ? -26.499 35.157 -35.975 1.00 119.98 212 ILE A CA 1
ATOM 1491 C C . ILE A 1 192 ? -26.352 33.719 -35.504 1.00 112.78 212 ILE A C 1
ATOM 1492 O O . ILE A 1 192 ? -25.633 33.456 -34.554 1.00 116.86 212 ILE A O 1
ATOM 1497 N N . VAL A 1 193 ? -27.007 32.795 -36.202 1.00 122.66 213 VAL A N 1
ATOM 1498 C CA . VAL A 1 193 ? -27.137 31.421 -35.742 1.00 128.96 213 VAL A CA 1
ATOM 1499 C C . VAL A 1 193 ? -25.765 30.746 -35.666 1.00 132.38 213 VAL A C 1
ATOM 1500 O O . VAL A 1 193 ? -25.448 30.165 -34.626 1.00 121.87 213 VAL A O 1
ATOM 1504 N N . THR A 1 194 ? -24.962 30.829 -36.744 1.00 128.97 214 THR A N 1
ATOM 1505 C CA . THR A 1 194 ? -23.732 30.055 -36.834 1.00 123.35 214 THR A CA 1
ATOM 1506 C C . THR A 1 194 ? -22.767 30.461 -35.726 1.00 129.42 214 THR A C 1
ATOM 1507 O O . THR A 1 194 ? -22.198 29.589 -35.073 1.00 152.71 214 THR A O 1
ATOM 1511 N N . PRO A 1 195 ? -22.517 31.766 -35.479 1.00 129.10 215 PRO A N 1
ATOM 1512 C CA . PRO A 1 195 ? -21.647 32.168 -34.371 1.00 132.45 215 PRO A CA 1
ATOM 1513 C C . PRO A 1 195 ? -22.078 31.568 -33.034 1.00 127.06 215 PRO A C 1
ATOM 1514 O O . PRO A 1 195 ? -21.238 31.140 -32.232 1.00 121.28 215 PRO A O 1
ATOM 1518 N N . ALA A 1 196 ? -23.399 31.545 -32.816 1.00 116.06 216 ALA A N 1
ATOM 1519 C CA . ALA A 1 196 ? -23.959 30.965 -31.611 1.00 110.24 216 ALA A CA 1
ATOM 1520 C C . ALA A 1 196 ? -23.589 29.494 -31.522 1.00 107.22 216 ALA A C 1
ATOM 1521 O O . ALA A 1 196 ? -23.311 29.017 -30.440 1.00 124.54 216 ALA A O 1
ATOM 1523 N N . MET A 1 197 ? -23.580 28.771 -32.637 1.00 110.39 217 MET A N 1
ATOM 1524 C CA . MET A 1 197 ? -23.185 27.371 -32.585 1.00 123.87 217 MET A CA 1
ATOM 1525 C C . MET A 1 197 ? -21.696 27.288 -32.264 1.00 129.69 217 MET A C 1
ATOM 1526 O O . MET A 1 197 ? -21.255 26.467 -31.465 1.00 155.88 217 MET A O 1
ATOM 1531 N N . ARG A 1 198 ? -20.916 28.169 -32.874 1.00 128.78 218 ARG A N 1
ATOM 1532 C C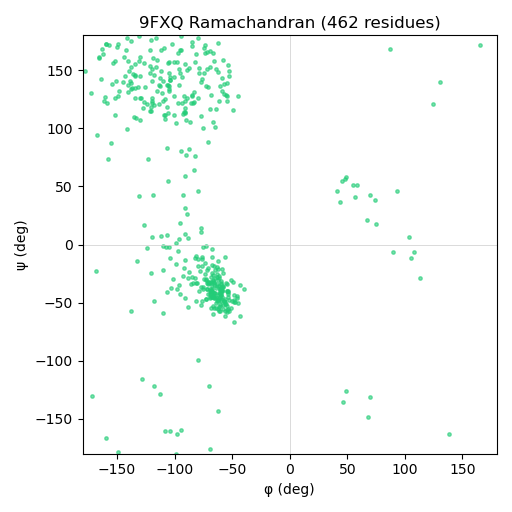A . ARG A 1 198 ? -19.479 28.087 -32.721 1.00 142.96 218 ARG A CA 1
ATOM 1533 C C . ARG A 1 198 ? -19.103 28.301 -31.256 1.00 142.74 218 ARG A C 1
ATOM 1534 O O . ARG A 1 198 ? -18.337 27.511 -30.699 1.00 135.32 218 ARG A O 1
ATOM 1542 N N . VAL A 1 199 ? -19.650 29.363 -30.642 1.00 139.59 219 VAL A N 1
ATOM 1543 C CA . VAL A 1 199 ? -19.291 29.699 -29.272 1.00 133.43 219 VAL A CA 1
ATOM 1544 C C . VAL A 1 199 ? -19.695 28.545 -28.345 1.00 147.05 219 VAL A C 1
ATOM 1545 O O . VAL A 1 199 ? -18.863 28.091 -27.556 1.00 152.56 219 VAL A O 1
ATOM 1549 N N . ASN A 1 200 ? -20.945 28.052 -28.495 1.00 132.30 220 ASN A N 1
ATOM 1550 C CA . ASN A 1 200 ? -21.575 27.134 -27.557 1.00 112.74 220 ASN A CA 1
ATOM 1551 C C . ASN A 1 200 ? -20.998 25.732 -27.743 1.00 112.85 220 ASN A C 1
ATOM 1552 O O . ASN A 1 200 ? -20.605 25.079 -26.777 1.00 130.83 220 ASN A O 1
ATOM 1557 N N . TYR A 1 201 ? -20.923 25.255 -28.980 1.00 118.13 221 TYR A N 1
ATOM 1558 C CA . TYR A 1 201 ? -20.571 23.856 -29.196 1.00 136.05 221 TYR A CA 1
ATOM 1559 C C . TYR A 1 201 ? -19.384 23.766 -30.165 1.00 130.77 221 TYR A C 1
ATOM 1560 O O . TYR A 1 201 ? -19.097 22.695 -30.705 1.00 123.03 221 TYR A O 1
ATOM 1569 N N . GLY A 1 202 ? -18.693 24.877 -30.348 1.00 127.59 222 GLY A N 1
ATOM 1570 C CA . GLY A 1 202 ? -17.483 24.802 -31.174 1.00 141.28 222 GLY A CA 1
ATOM 1571 C C . GLY A 1 202 ? -17.715 23.978 -32.407 1.00 134.65 222 GLY A C 1
ATOM 1572 O O . GLY A 1 202 ? -16.787 23.271 -32.829 1.00 145.27 222 GLY A O 1
ATOM 1573 N N . GLN A 1 203 ? -18.916 24.085 -32.984 1.00 132.58 223 GLN A N 1
ATOM 1574 C CA . GLN A 1 203 ? -19.240 23.392 -34.257 1.00 137.82 223 GLN A CA 1
ATOM 1575 C C . GLN A 1 203 ? -20.104 24.362 -35.083 1.00 145.99 223 GLN A C 1
ATOM 1576 O O . GLN A 1 203 ? -20.393 25.464 -34.574 1.00 132.40 223 GLN A O 1
ATOM 1582 N N . SER A 1 204 ? -20.495 23.979 -36.300 1.00 164.81 224 SER A N 1
ATOM 1583 C CA . SER A 1 204 ? -21.274 24.906 -37.164 1.00 164.85 224 SER A CA 1
ATOM 1584 C C . SER A 1 204 ? -22.772 24.580 -37.058 1.00 143.65 224 SER A C 1
ATOM 1585 O O . SER A 1 204 ? -23.154 23.868 -36.105 1.00 154.31 224 SER A O 1
ATOM 1588 N N . THR A 1 205 ? -23.583 25.064 -38.005 1.00 147.49 225 THR A N 1
ATOM 1589 C CA . THR A 1 205 ? -25.036 24.771 -38.004 1.00 182.63 225 THR A CA 1
ATOM 1590 C C . THR A 1 205 ? -25.276 23.365 -38.514 1.00 194.26 225 THR A C 1
ATOM 1591 O O . THR A 1 205 ? -26.441 23.048 -38.835 1.00 198.75 225 THR A O 1
ATOM 1595 N N . ASN A 1 206 ? -24.225 22.542 -38.588 1.00 176.35 226 ASN A N 1
ATOM 1596 C CA . ASN A 1 206 ? -24.368 21.125 -39.018 1.00 159.11 226 ASN A CA 1
ATOM 1597 C C . ASN A 1 206 ? -24.637 20.258 -37.786 1.00 139.98 226 ASN A C 1
ATOM 1598 O O . ASN A 1 206 ? -24.288 19.061 -37.821 1.00 116.59 226 ASN A O 1
ATOM 1603 N N . ILE A 1 207 ? -25.210 20.846 -36.733 1.00 128.25 227 ILE A N 1
ATOM 1604 C CA . ILE A 1 207 ? -25.442 20.091 -35.466 1.00 116.99 227 ILE A CA 1
ATOM 1605 C C . ILE A 1 207 ? -26.948 19.835 -35.306 1.00 126.11 227 ILE A C 1
ATOM 1606 O O . ILE A 1 207 ? -27.734 20.456 -36.048 1.00 146.60 227 ILE A O 1
ATOM 1611 N N . ASN A 1 208 ? -27.329 18.979 -34.356 1.00 123.76 228 ASN A N 1
ATOM 1612 C CA . ASN A 1 208 ? -28.755 18.602 -34.190 1.00 117.65 228 ASN A CA 1
ATOM 1613 C C . ASN A 1 208 ? -29.667 19.803 -34.023 1.00 132.55 228 ASN A C 1
ATOM 1614 O O . ASN A 1 208 ? -29.412 20.621 -33.139 1.00 149.99 228 ASN A O 1
ATOM 1619 N N . GLY A 1 209 ? -30.714 19.873 -34.826 1.00 131.88 229 GLY A N 1
ATOM 1620 C CA . GLY A 1 209 ? -31.711 20.915 -34.686 1.00 136.49 229 GLY A CA 1
ATOM 1621 C C . GLY A 1 209 ? -32.061 21.142 -33.218 1.00 133.26 229 GLY A C 1
ATOM 1622 O O . GLY A 1 209 ? -32.323 22.277 -32.810 1.00 142.03 229 GLY A O 1
ATOM 1623 N N . PHE A 1 210 ? -32.048 20.062 -32.429 1.00 108.93 230 PHE A N 1
ATOM 1624 C CA . PHE A 1 210 ? -32.523 20.167 -31.069 1.00 111.75 230 PHE A CA 1
ATOM 1625 C C . PHE A 1 210 ? -31.441 20.840 -30.227 1.00 112.18 230 PHE A C 1
ATOM 1626 O O . PHE A 1 210 ? -31.685 21.828 -29.523 1.00 97.53 230 PHE A O 1
ATOM 1634 N N . VAL A 1 211 ? -30.230 20.297 -30.322 1.00 116.17 231 VAL A N 1
ATOM 1635 C CA . VAL A 1 211 ? -29.072 20.942 -29.721 1.00 112.42 231 VAL A CA 1
ATOM 1636 C C . VAL A 1 211 ? -29.108 22.433 -30.050 1.00 102.25 231 VAL A C 1
ATOM 1637 O O . VAL A 1 211 ? -28.978 23.268 -29.172 1.00 103.40 231 VAL A O 1
ATOM 1641 N N . GLY A 1 212 ? -29.288 22.754 -31.330 1.00 106.22 232 GLY A N 1
ATOM 1642 C CA . GLY A 1 212 ? -29.257 24.121 -31.817 1.00 105.02 232 GLY A CA 1
ATOM 1643 C C . GLY A 1 212 ? -30.296 25.021 -31.159 1.00 102.07 232 GLY A C 1
ATOM 1644 O O . GLY A 1 212 ? -30.035 26.195 -30.957 1.00 112.55 232 GLY A O 1
ATOM 1645 N N . ALA A 1 213 ? -31.479 24.483 -30.865 1.00 109.03 233 ALA A N 1
ATOM 1646 C CA . ALA A 1 213 ? -32.560 25.274 -30.302 1.00 114.48 233 ALA A CA 1
ATOM 1647 C C . ALA A 1 213 ? -32.302 25.526 -28.824 1.00 106.60 233 ALA A C 1
ATOM 1648 O O . ALA A 1 213 ? -32.657 26.570 -28.299 1.00 127.33 233 ALA A O 1
ATOM 1650 N N . VAL A 1 214 ? -31.734 24.529 -28.155 1.00 106.70 234 VAL A N 1
ATOM 1651 C CA . VAL A 1 214 ? -31.156 24.703 -26.833 1.00 117.48 234 VAL A CA 1
ATOM 1652 C C . VAL A 1 214 ? -30.093 25.807 -26.876 1.00 122.68 234 VAL A C 1
ATOM 1653 O O . VAL A 1 214 ? -30.137 26.728 -26.075 1.00 120.74 234 VAL A O 1
ATOM 1657 N N . SER A 1 215 ? -29.145 25.714 -27.817 1.00 119.47 235 SER A N 1
ATOM 1658 C CA . SER A 1 215 ? -28.131 26.737 -28.025 1.00 126.78 235 SER A CA 1
ATOM 1659 C C . SER A 1 215 ? -28.761 28.140 -28.102 1.00 122.03 235 SER A C 1
ATOM 1660 O O . SER A 1 215 ? -28.254 29.071 -27.488 1.00 151.42 235 SER A O 1
ATOM 1663 N N . LEU A 1 216 ? -29.879 28.294 -28.828 1.00 115.09 236 LEU A N 1
ATOM 1664 C CA . LEU A 1 216 ? -30.461 29.597 -29.129 1.00 110.11 236 LEU A CA 1
ATOM 1665 C C . LEU A 1 216 ? -31.241 30.161 -27.941 1.00 119.05 236 LEU A C 1
ATOM 1666 O O . LEU A 1 216 ? -31.472 31.369 -27.867 1.00 125.30 236 LEU A O 1
ATOM 1671 N N . ALA A 1 217 ? -31.686 29.287 -27.035 1.00 122.87 237 ALA A N 1
ATOM 1672 C CA . ALA A 1 217 ? -32.256 29.746 -25.780 1.00 134.67 237 ALA A CA 1
ATOM 1673 C C . ALA A 1 217 ? -31.140 30.265 -24.879 1.00 150.17 237 ALA A C 1
ATOM 1674 O O . ALA A 1 217 ? -31.397 31.097 -24.017 1.00 151.07 237 ALA A O 1
ATOM 1676 N N . GLY A 1 218 ? -29.910 29.764 -25.098 1.00 163.84 238 GLY A N 1
ATOM 1677 C CA . GLY A 1 218 ? -28.734 30.117 -24.307 1.00 171.19 238 GLY A CA 1
ATOM 1678 C C . GLY A 1 218 ? -28.197 31.505 -24.656 1.00 185.95 238 GLY A C 1
ATOM 1679 O O . GLY A 1 218 ? -27.213 31.968 -24.075 1.00 185.91 238 GLY A O 1
ATOM 1680 N N . ALA A 1 219 ? -28.847 32.141 -25.637 1.00 196.12 239 ALA A N 1
ATOM 1681 C CA . ALA A 1 219 ? -28.729 33.570 -25.855 1.00 193.01 239 ALA A CA 1
ATOM 1682 C C . ALA A 1 219 ? -29.891 34.298 -25.164 1.00 187.63 239 ALA A C 1
ATOM 1683 O O . ALA A 1 219 ? -29.980 35.514 -25.285 1.00 196.64 239 ALA A O 1
ATOM 1685 N N . ASP A 1 220 ? -30.760 33.590 -24.409 1.00 193.37 240 ASP A N 1
ATOM 1686 C CA . ASP A 1 220 ? -31.817 34.222 -23.610 1.00 197.53 240 ASP A CA 1
ATOM 1687 C C . ASP A 1 220 ? -31.159 34.886 -22.397 1.00 193.57 240 ASP A C 1
ATOM 1688 O O . ASP A 1 220 ? -29.997 34.608 -22.115 1.00 195.66 240 ASP A O 1
ATOM 1693 N N . SER A 1 221 ? -31.870 35.777 -21.691 1.00 196.40 241 SER A N 1
ATOM 1694 C CA . SER A 1 221 ? -31.242 36.514 -20.598 1.00 208.02 241 SER A CA 1
ATOM 1695 C C . SER A 1 221 ? -31.834 36.071 -19.261 1.00 212.10 241 SER A C 1
ATOM 1696 O O . SER A 1 221 ? -32.839 35.360 -19.230 1.00 212.15 241 SER A O 1
ATOM 1699 N N . GLY A 1 222 ? -31.159 36.475 -18.172 1.00 191.60 242 GLY A N 1
ATOM 1700 C CA . GLY A 1 222 ? -31.385 35.933 -16.842 1.00 160.44 242 GLY A CA 1
ATOM 1701 C C . GLY A 1 222 ? -30.230 35.033 -16.384 1.00 154.64 242 GLY A C 1
ATOM 1702 O O . GLY A 1 222 ? -30.214 34.636 -15.223 1.00 151.86 242 GLY A O 1
ATOM 1703 N N . LEU A 1 223 ? -29.256 34.740 -17.271 1.00 148.90 243 LEU A N 1
ATOM 1704 C CA . LEU A 1 223 ? -28.246 33.700 -17.061 1.00 148.40 243 LEU A CA 1
ATOM 1705 C C . LEU A 1 223 ? -27.526 33.906 -15.736 1.00 152.68 243 LEU A C 1
ATOM 1706 O O . LEU A 1 223 ? -27.433 35.040 -15.274 1.00 184.68 243 LEU A O 1
ATOM 1711 N N . TRP A 1 224 ? -26.995 32.812 -15.159 1.00 156.09 244 TRP A N 1
ATOM 1712 C CA . TRP A 1 224 ? -26.247 32.885 -13.909 1.00 170.09 244 TRP A CA 1
ATOM 1713 C C . TRP A 1 224 ? -25.293 31.699 -13.749 1.00 156.23 244 TRP A C 1
ATOM 1714 O O . TRP A 1 224 ? -25.269 30.774 -14.559 1.00 134.05 244 TRP A O 1
ATOM 1725 N N . SER A 1 225 ? -24.456 31.788 -12.711 1.00 163.76 245 SER A N 1
ATOM 1726 C CA . SER A 1 225 ? -23.508 30.740 -12.376 1.00 171.13 245 SER A CA 1
ATOM 1727 C C . SER A 1 225 ? -23.425 30.644 -10.855 1.00 179.63 245 SER A C 1
ATOM 1728 O O . SER A 1 225 ? -23.954 31.508 -10.154 1.00 183.27 245 SER A O 1
ATOM 1731 N N . VAL A 1 226 ? -22.798 29.568 -10.366 1.00 164.22 246 VAL A N 1
ATOM 1732 C CA . VAL A 1 226 ? -22.652 29.358 -8.941 1.00 156.97 246 VAL A CA 1
ATOM 1733 C C . VAL A 1 226 ? -21.430 30.127 -8.466 1.00 166.17 246 VAL A C 1
ATOM 1734 O O . VAL A 1 226 ? -20.331 29.878 -8.950 1.00 165.80 246 VAL A O 1
ATOM 1738 N N . GLU A 1 227 ? -21.636 31.043 -7.514 1.00 178.74 247 GLU A N 1
ATOM 1739 C CA . GLU A 1 227 ? -20.530 31.753 -6.896 1.00 178.96 247 GLU A CA 1
ATOM 1740 C C . GLU A 1 227 ? -19.646 30.718 -6.209 1.00 161.56 247 GLU A C 1
ATOM 1741 O O . GLU A 1 227 ? -20.135 29.929 -5.403 1.00 155.86 247 GLU A O 1
ATOM 1747 N N . GLY A 1 228 ? -18.363 30.695 -6.585 1.00 151.30 248 GLY A N 1
ATOM 1748 C CA . GLY A 1 228 ? -17.390 29.816 -5.956 1.00 154.14 248 GLY A CA 1
ATOM 1749 C C . GLY A 1 228 ? -17.021 28.637 -6.847 1.00 154.76 248 GLY A C 1
ATOM 1750 O O . GLY A 1 228 ? -16.063 27.917 -6.564 1.00 152.50 248 GLY A O 1
ATOM 1751 N N . GLY A 1 229 ? -17.792 28.448 -7.921 1.00 165.24 249 GLY A N 1
ATOM 1752 C CA . GLY A 1 229 ? -17.536 27.381 -8.872 1.00 168.74 249 GLY A CA 1
ATOM 1753 C C . GLY A 1 229 ? -18.809 26.594 -9.142 1.00 156.82 249 GLY A C 1
ATOM 1754 O O . GLY A 1 229 ? -19.595 26.320 -8.242 1.00 154.75 249 GLY A O 1
ATOM 1755 N N . ASN A 1 230 ? -19.018 26.229 -10.397 1.00 157.66 250 ASN A N 1
ATOM 1756 C CA . ASN A 1 230 ? -20.142 25.372 -10.695 1.00 156.95 250 ASN A CA 1
ATOM 1757 C C . ASN A 1 230 ? -19.844 24.043 -10.014 1.00 150.72 250 ASN A C 1
ATOM 1758 O O . ASN A 1 230 ? -20.752 23.433 -9.458 1.00 155.63 250 ASN A O 1
ATOM 1763 N N . LYS A 1 231 ? -18.557 23.675 -9.942 1.00 149.54 251 LYS A N 1
ATOM 1764 C CA . LYS A 1 231 ? -18.172 22.362 -9.443 1.00 153.97 251 LYS A CA 1
ATOM 1765 C C . LYS A 1 231 ? -18.579 22.152 -7.982 1.00 154.07 251 LYS A C 1
ATOM 1766 O O . LYS A 1 231 ? -18.557 21.027 -7.491 1.00 158.93 251 LYS A O 1
ATOM 1772 N N . LEU A 1 232 ? -18.950 23.221 -7.272 1.00 149.89 252 LEU A N 1
ATOM 1773 C CA . LEU A 1 232 ? -19.410 23.073 -5.904 1.00 140.70 252 LEU A CA 1
ATOM 1774 C C . LEU A 1 232 ? -20.721 22.306 -5.890 1.00 134.95 252 LEU A C 1
ATOM 1775 O O . LEU A 1 232 ? -20.998 21.587 -4.939 1.00 133.66 252 LEU A O 1
ATOM 1780 N N . VAL A 1 233 ? -21.534 22.474 -6.933 1.00 138.57 253 VAL A N 1
ATOM 1781 C CA . VAL A 1 233 ? -22.829 21.818 -6.941 1.00 151.21 253 VAL A CA 1
ATOM 1782 C C . VAL A 1 233 ? -22.587 20.318 -6.871 1.00 142.05 253 VAL A C 1
ATOM 1783 O O . VAL A 1 233 ? -23.273 19.623 -6.132 1.00 144.69 253 VAL A O 1
ATOM 1787 N N . CYS A 1 234 ? -21.593 19.837 -7.617 1.00 136.64 254 CYS A N 1
ATOM 1788 C CA . CYS A 1 234 ? -21.254 18.423 -7.596 1.00 146.63 254 CYS A CA 1
ATOM 1789 C C . CYS A 1 234 ? -20.945 17.931 -6.184 1.00 155.51 254 CYS A C 1
ATOM 1790 O O . CYS A 1 234 ? -21.587 16.993 -5.711 1.00 161.73 254 CYS A O 1
ATOM 1793 N N . SER A 1 235 ? -19.971 18.558 -5.515 1.00 152.53 255 SER A N 1
ATOM 1794 C CA . SER A 1 235 ? -19.551 18.092 -4.203 1.00 156.76 255 SER A CA 1
ATOM 1795 C C . SER A 1 235 ? -20.685 18.245 -3.182 1.00 157.75 255 SER A C 1
ATOM 1796 O O . SER A 1 235 ? -20.776 17.451 -2.241 1.00 153.35 255 SER A O 1
ATOM 1799 N N . GLY A 1 236 ? -21.557 19.245 -3.403 1.00 151.17 256 GLY A N 1
ATOM 1800 C CA . GLY A 1 236 ? -22.665 19.554 -2.511 1.00 151.44 256 GLY A CA 1
ATOM 1801 C C . GLY A 1 236 ? -23.752 18.479 -2.540 1.00 154.10 256 GLY A C 1
ATOM 1802 O O . GLY A 1 236 ? -24.259 18.081 -1.492 1.00 167.46 256 GLY A O 1
ATOM 1803 N N . LEU A 1 237 ? -24.128 18.045 -3.750 1.00 151.52 257 LEU A N 1
ATOM 1804 C CA . LEU A 1 237 ? -25.055 16.937 -3.940 1.00 141.32 257 LEU A CA 1
ATOM 1805 C C . LEU A 1 237 ? -24.450 15.662 -3.363 1.00 140.51 257 LEU A C 1
ATOM 1806 O O . LEU A 1 237 ? -25.135 14.897 -2.693 1.00 150.70 257 LEU A O 1
ATOM 1811 N N . LEU A 1 238 ? -23.161 15.449 -3.639 1.00 130.65 258 LEU A N 1
ATOM 1812 C CA . LEU A 1 238 ? -22.476 14.245 -3.209 1.00 127.19 258 LEU A CA 1
ATOM 1813 C C . LEU A 1 238 ? -22.627 14.081 -1.698 1.00 135.54 258 LEU A C 1
ATOM 1814 O O . LEU A 1 238 ? -23.067 13.042 -1.197 1.00 129.07 258 LEU A O 1
ATOM 1819 N N . GLN A 1 239 ? -22.293 15.152 -0.982 1.00 139.59 259 GLN A N 1
ATOM 1820 C CA . GLN A 1 239 ? -22.497 15.224 0.451 1.00 143.42 259 GLN A CA 1
ATOM 1821 C C . GLN A 1 239 ? -23.949 14.936 0.815 1.00 137.40 259 GLN A C 1
ATOM 1822 O O . GLN A 1 239 ? -24.204 14.068 1.640 1.00 130.47 259 GLN A O 1
ATOM 1828 N N . ALA A 1 240 ? -24.884 15.659 0.184 1.00 141.30 260 ALA A N 1
ATOM 1829 C CA . ALA A 1 240 ? -26.303 15.601 0.522 1.00 147.78 260 ALA A CA 1
ATOM 1830 C C . ALA A 1 240 ? -26.934 14.247 0.180 1.00 149.28 260 ALA A C 1
ATOM 1831 O O . ALA A 1 240 ? -28.036 13.956 0.642 1.00 136.57 260 ALA A O 1
ATOM 1833 N N . SER A 1 241 ? -26.271 13.449 -0.673 1.00 153.43 261 SER A N 1
ATOM 1834 C CA . SER A 1 241 ? -26.723 12.104 -1.011 1.00 149.70 261 SER A CA 1
ATOM 1835 C C . SER A 1 241 ? -26.082 11.083 -0.073 1.00 148.01 261 SER A C 1
ATOM 1836 O O . SER A 1 241 ? -26.565 9.958 0.058 1.00 136.35 261 SER A O 1
ATOM 1839 N N . LYS A 1 242 ? -24.972 11.481 0.557 1.00 143.45 262 LYS A N 1
ATOM 1840 C CA . LYS A 1 242 ? -24.289 10.615 1.502 1.00 153.71 262 LYS A CA 1
ATOM 1841 C C . LYS A 1 242 ? -23.913 9.338 0.769 1.00 134.86 262 LYS A C 1
ATOM 1842 O O . LYS A 1 242 ? -24.207 8.243 1.234 1.00 127.82 262 LYS A O 1
ATOM 1848 N N . ALA A 1 243 ? -23.264 9.542 -0.383 1.00 131.10 263 ALA A N 1
ATOM 1849 C CA . ALA A 1 243 ? -22.591 8.491 -1.126 1.00 133.74 263 ALA A CA 1
ATOM 1850 C C . ALA A 1 243 ? -21.096 8.482 -0.823 1.00 132.40 263 ALA A C 1
ATOM 1851 O O . ALA A 1 243 ? -20.511 9.502 -0.454 1.00 138.34 263 ALA A O 1
ATOM 1853 N N . ARG A 1 244 ? -20.471 7.328 -1.047 1.00 126.38 264 ARG A N 1
ATOM 1854 C CA . ARG A 1 244 ? -19.060 7.183 -0.744 1.00 140.46 264 ARG A CA 1
ATOM 1855 C C . ARG A 1 244 ? -18.241 7.490 -1.991 1.00 133.90 264 ARG A C 1
ATOM 1856 O O . ARG A 1 244 ? -18.422 6.826 -2.998 1.00 139.90 264 ARG A O 1
ATOM 1864 N N . LEU A 1 245 ? -17.342 8.480 -1.909 1.00 136.58 265 LEU A N 1
ATOM 1865 C CA . LEU A 1 245 ? -16.543 8.891 -3.053 1.00 135.19 265 LEU A CA 1
ATOM 1866 C C . LEU A 1 245 ? -15.215 8.139 -3.090 1.00 138.93 265 LEU A C 1
ATOM 1867 O O . LEU A 1 245 ? -14.449 8.175 -2.125 1.00 146.50 265 LEU A O 1
ATOM 1872 N N . ILE A 1 246 ? -14.929 7.525 -4.247 1.00 131.89 266 ILE A N 1
ATOM 1873 C CA . ILE A 1 246 ? -13.781 6.651 -4.410 1.00 132.71 266 ILE A CA 1
ATOM 1874 C C . ILE A 1 246 ? -12.888 7.185 -5.521 1.00 140.69 266 ILE A C 1
ATOM 1875 O O . ILE A 1 246 ? -13.286 7.194 -6.680 1.00 150.42 266 ILE A O 1
ATOM 1880 N N . SER A 1 247 ? -11.670 7.601 -5.168 1.00 150.41 267 SER A N 1
ATOM 1881 C CA . SER A 1 247 ? -10.712 8.037 -6.170 1.00 155.11 267 SER A CA 1
ATOM 1882 C C . SER A 1 247 ? -10.117 6.817 -6.858 1.00 152.86 267 SER A C 1
ATOM 1883 O O . SER A 1 247 ? -9.352 6.052 -6.278 1.00 175.24 267 SER A O 1
ATOM 1886 N N . GLY A 1 248 ? -10.482 6.645 -8.117 1.00 146.95 268 GLY A N 1
ATOM 1887 C CA . GLY A 1 248 ? -9.874 5.602 -8.909 1.00 151.94 268 GLY A CA 1
ATOM 1888 C C . GLY A 1 248 ? -10.405 5.630 -10.334 1.00 151.72 268 GLY A C 1
ATOM 1889 O O . GLY A 1 248 ? -11.547 6.017 -10.589 1.00 153.21 268 GLY A O 1
ATOM 1890 N N . SER A 1 249 ? -9.531 5.206 -11.241 1.00 150.02 269 SER A N 1
ATOM 1891 C CA . SER A 1 249 ? -9.854 5.054 -12.641 1.00 152.54 269 SER A CA 1
ATOM 1892 C C . SER A 1 249 ? -10.445 3.662 -12.848 1.00 140.34 269 SER A C 1
ATOM 1893 O O . SER A 1 249 ? -9.697 2.686 -12.809 1.00 131.55 269 SER A O 1
ATOM 1896 N N . VAL A 1 250 ? -11.776 3.589 -13.044 1.00 124.69 270 VAL A N 1
ATOM 1897 C CA . VAL A 1 250 ? -12.431 2.329 -13.374 1.00 131.20 270 VAL A CA 1
ATOM 1898 C C . VAL A 1 250 ? -11.839 1.775 -14.672 1.00 131.14 270 VAL A C 1
ATOM 1899 O O . VAL A 1 250 ? -11.704 2.492 -15.659 1.00 129.80 270 VAL A O 1
ATOM 1903 N N . THR A 1 251 ? -11.496 0.481 -14.658 1.00 140.70 271 THR A N 1
ATOM 1904 C CA . THR A 1 251 ? -10.893 -0.171 -15.811 1.00 145.14 271 THR A CA 1
ATOM 1905 C C . THR A 1 251 ? -11.910 -1.095 -16.479 1.00 132.83 271 THR A C 1
ATOM 1906 O O . THR A 1 251 ? -11.983 -1.133 -17.708 1.00 128.82 271 THR A O 1
ATOM 1910 N N . SER A 1 252 ? -12.701 -1.823 -15.680 1.00 128.74 272 SER A N 1
ATOM 1911 C CA . SER A 1 252 ? -13.460 -2.936 -16.224 1.00 137.20 272 SER A CA 1
ATOM 1912 C C . SER A 1 252 ? -14.748 -3.195 -15.447 1.00 127.48 272 SER A C 1
ATOM 1913 O O . SER A 1 252 ? -14.877 -2.812 -14.292 1.00 138.61 272 SER A O 1
ATOM 1916 N N . ILE A 1 253 ? -15.693 -3.858 -16.121 1.00 116.17 273 ILE A N 1
ATOM 1917 C CA . ILE A 1 253 ? -17.020 -4.109 -15.598 1.00 116.03 273 ILE A CA 1
ATOM 1918 C C . ILE A 1 253 ? -17.513 -5.425 -16.182 1.00 126.81 273 ILE A C 1
ATOM 1919 O O . ILE A 1 253 ? -17.542 -5.590 -17.400 1.00 137.93 273 ILE A O 1
ATOM 1924 N N . GLU A 1 254 ? -17.950 -6.336 -15.311 1.00 131.80 274 GLU A N 1
ATOM 1925 C CA . GLU A 1 254 ? -18.228 -7.690 -15.748 1.00 145.25 274 GLU A CA 1
ATOM 1926 C C . GLU A 1 254 ? -19.415 -8.288 -15.002 1.00 152.08 274 GLU A C 1
ATOM 1927 O O . GLU A 1 254 ? -19.573 -8.153 -13.790 1.00 157.32 274 GLU A O 1
ATOM 1933 N N . GLU A 1 255 ? -20.236 -9.009 -15.750 1.00 155.88 275 GLU A N 1
ATOM 1934 C CA . GLU A 1 255 ? -21.382 -9.628 -15.135 1.00 164.55 275 GLU A CA 1
ATOM 1935 C C . GLU A 1 255 ? -20.899 -10.876 -14.413 1.00 146.86 275 GLU A C 1
ATOM 1936 O O . GLU A 1 255 ? -19.939 -11.507 -14.840 1.00 144.58 275 GLU A O 1
ATOM 1942 N N . LYS A 1 256 ? -21.574 -11.178 -13.305 1.00 137.76 276 LYS A N 1
ATOM 1943 C CA . LYS A 1 256 ? -21.376 -12.405 -12.560 1.00 146.90 276 LYS A CA 1
ATOM 1944 C C . LYS A 1 256 ? -22.734 -12.928 -12.142 1.00 133.31 276 LYS A C 1
ATOM 1945 O O . LYS A 1 256 ? -23.709 -12.212 -12.274 1.00 151.59 276 LYS A O 1
ATOM 1951 N N . THR A 1 257 ? -22.766 -14.115 -11.524 1.00 132.78 277 THR A N 1
ATOM 1952 C CA . THR A 1 257 ? -24.034 -14.659 -10.980 1.00 142.30 277 THR A CA 1
ATOM 1953 C C . THR A 1 257 ? -23.869 -14.862 -9.484 1.00 150.85 277 THR A C 1
ATOM 1954 O O . THR A 1 257 ? -22.768 -15.290 -9.074 1.00 170.63 277 THR A O 1
ATOM 1958 N N . ARG A 1 258 ? -24.905 -14.571 -8.687 1.00 143.60 278 ARG A N 1
ATOM 1959 C CA . ARG A 1 258 ? -24.802 -14.671 -7.219 1.00 162.89 278 ARG A CA 1
ATOM 1960 C C . ARG A 1 258 ? -25.614 -15.863 -6.742 1.00 178.80 278 ARG A C 1
ATOM 1961 O O . ARG A 1 258 ? -25.916 -16.737 -7.571 1.00 206.36 278 ARG A O 1
ATOM 1969 N N . THR A 1 259 ? -25.961 -15.872 -5.462 1.00 188.89 279 THR A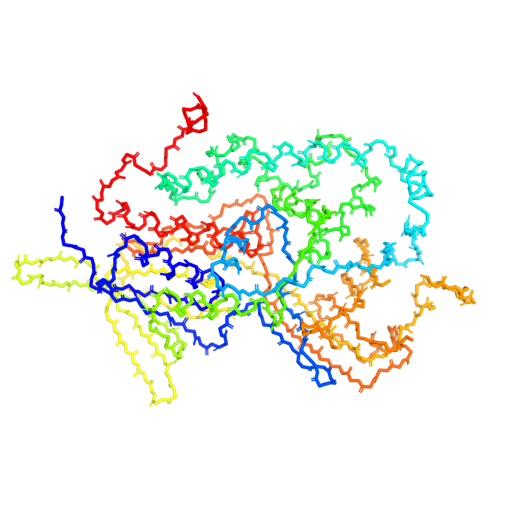 N 1
ATOM 1970 C CA . THR A 1 259 ? -26.756 -16.946 -4.855 1.00 210.15 279 THR A CA 1
ATOM 1971 C C . THR A 1 259 ? -27.449 -16.346 -3.660 1.00 218.20 279 THR A C 1
ATOM 1972 O O . THR A 1 259 ? -26.860 -16.390 -2.564 1.00 224.43 279 THR A O 1
ATOM 1976 N N . LYS A 1 260 ? -28.629 -15.751 -3.843 1.00 224.12 280 LYS A N 1
ATOM 1977 C CA . LYS A 1 260 ? -29.243 -15.084 -2.671 1.00 222.59 280 LYS A CA 1
ATOM 1978 C C . LYS A 1 260 ? -29.406 -16.167 -1.610 1.00 222.37 280 LYS A C 1
ATOM 1979 O O . LYS A 1 260 ? -29.726 -17.309 -1.985 1.00 243.77 280 LYS A O 1
ATOM 1985 N N . GLN A 1 261 ? -29.208 -15.819 -0.343 1.00 220.17 281 GLN A N 1
ATOM 1986 C CA . GLN A 1 261 ? -29.276 -16.844 0.729 1.00 234.21 281 GLN A CA 1
ATOM 1987 C C . GLN A 1 261 ? -30.441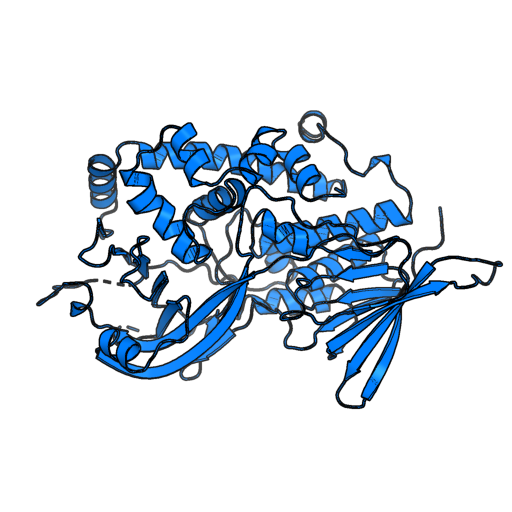 -17.779 0.367 1.00 248.86 281 GLN A C 1
ATOM 1988 O O . GLN A 1 261 ? -30.297 -18.996 0.582 1.00 191.55 281 GLN A O 1
ATOM 1990 N N . THR A 1 262 ? -31.542 -17.233 -0.158 1.00 273.37 282 THR A N 1
ATOM 1991 C CA . THR A 1 262 ? -32.716 -18.032 -0.557 1.00 251.11 282 THR A CA 1
ATOM 1992 C C . THR A 1 262 ? -32.532 -18.702 -1.891 1.00 224.88 282 THR A C 1
ATOM 1993 O O . THR A 1 262 ? -33.451 -18.625 -2.725 1.00 222.98 282 THR A O 1
ATOM 1997 N N . GLY A 1 263 ? -31.380 -19.327 -2.099 1.00 205.83 283 GLY A N 1
ATOM 1998 C CA . GLY A 1 263 ? -31.105 -19.988 -3.384 1.00 201.12 283 GLY A CA 1
ATOM 1999 C C . GLY A 1 263 ? -31.406 -19.073 -4.551 1.00 209.54 283 GLY A C 1
ATOM 2000 O O . GLY A 1 263 ? -32.225 -19.460 -5.402 1.00 247.75 283 GLY A O 1
ATOM 2001 N N . GLY A 1 264 ? -30.763 -17.907 -4.606 1.00 200.44 284 GLY A N 1
ATOM 2002 C CA . GLY A 1 264 ? -30.953 -16.998 -5.752 1.00 210.14 284 GLY A CA 1
ATOM 2003 C C . GLY A 1 264 ? -30.046 -17.356 -6.910 1.00 208.69 284 GLY A C 1
ATOM 2004 O O . GLY A 1 264 ? -29.139 -18.178 -6.704 1.00 200.13 284 GLY A O 1
ATOM 2005 N N . THR A 1 265 ? -30.259 -16.723 -8.065 1.00 221.29 285 THR A N 1
ATOM 2006 C CA . THR A 1 265 ? -29.373 -16.906 -9.234 1.00 232.21 285 THR A CA 1
ATOM 2007 C C . THR A 1 265 ? -29.561 -15.674 -10.104 1.00 266.35 285 THR A C 1
ATOM 2008 O O . THR A 1 265 ? -30.243 -15.792 -11.144 1.00 268.65 285 THR A O 1
ATOM 2012 N N . VAL A 1 266 ? -29.012 -14.524 -9.677 1.00 252.59 286 VAL A N 1
ATOM 2013 C CA . VAL A 1 266 ? -29.239 -13.223 -10.382 1.00 211.05 286 VAL A CA 1
ATOM 2014 C C . VAL A 1 266 ? -27.923 -12.670 -10.959 1.00 162.55 286 VAL A C 1
ATOM 2015 O O . VAL A 1 266 ? -26.875 -13.307 -10.735 1.00 202.21 286 VAL A O 1
ATOM 2019 N N . LYS A 1 267 ? -27.976 -11.529 -11.666 1.00 136.51 287 LYS A N 1
ATOM 2020 C CA . LYS A 1 267 ? -26.755 -10.961 -12.291 1.00 167.48 287 LYS A CA 1
ATOM 2021 C C . LYS A 1 267 ? -26.156 -9.686 -11.684 1.00 179.09 287 LYS A C 1
ATOM 2022 O O . LYS A 1 267 ? -26.768 -8.613 -11.856 1.00 188.83 287 LYS A O 1
ATOM 2028 N N . LEU A 1 268 ? -25.011 -9.796 -11.008 1.00 181.49 288 LEU A N 1
ATOM 2029 C CA . LEU A 1 268 ? -24.317 -8.653 -10.427 1.00 162.88 288 LEU A CA 1
ATOM 2030 C C . LEU A 1 268 ? -23.232 -8.141 -11.381 1.00 137.46 288 LEU A C 1
ATOM 2031 O O . LEU A 1 268 ? -22.844 -8.776 -12.368 1.00 114.18 288 LEU A O 1
ATOM 2036 N N . TYR A 1 269 ? -22.732 -6.954 -11.051 1.00 124.61 289 TYR A N 1
ATOM 2037 C CA . TYR A 1 269 ? -21.689 -6.336 -11.835 1.00 123.75 289 TYR A CA 1
ATOM 2038 C C . TYR A 1 269 ? -20.455 -6.124 -10.969 1.00 130.32 289 TYR A C 1
ATOM 2039 O O . TYR A 1 269 ? -20.509 -5.450 -9.947 1.00 135.21 289 TYR A O 1
ATOM 2048 N N . GLU A 1 270 ? -19.335 -6.688 -11.416 1.00 133.05 290 GLU A N 1
ATOM 2049 C CA . GLU A 1 270 ? -18.050 -6.477 -10.784 1.00 130.89 290 GLU A CA 1
ATOM 2050 C C . GLU A 1 270 ? -17.342 -5.318 -11.467 1.00 126.18 290 GLU A C 1
ATOM 2051 O O . GLU A 1 270 ? -16.895 -5.440 -12.608 1.00 135.83 290 GLU A O 1
ATOM 2057 N N . VAL A 1 271 ? -17.188 -4.230 -10.716 1.00 124.25 291 VAL A N 1
ATOM 2058 C CA . VAL A 1 271 ? -16.432 -3.069 -11.155 1.00 125.22 291 VAL A CA 1
ATOM 2059 C C . VAL A 1 271 ? -15.013 -3.114 -10.599 1.00 129.67 291 VAL A C 1
ATOM 2060 O O . VAL A 1 271 ? -14.828 -3.152 -9.385 1.00 144.94 291 VAL A O 1
ATOM 2064 N N . THR A 1 272 ? -14.024 -3.103 -11.498 1.00 127.36 292 THR A N 1
ATOM 2065 C CA . THR A 1 272 ? -12.627 -3.078 -11.113 1.00 122.49 292 THR A CA 1
ATOM 2066 C C . THR A 1 272 ? -12.106 -1.672 -11.350 1.00 127.29 292 THR A C 1
ATOM 2067 O O . THR A 1 272 ? -12.376 -1.081 -12.395 1.00 128.13 292 THR A O 1
ATOM 2071 N N . TYR A 1 273 ? -11.378 -1.149 -10.364 1.00 130.79 293 TYR A N 1
ATOM 2072 C CA . TYR A 1 273 ? -10.821 0.182 -10.473 1.00 141.15 293 TYR A CA 1
ATOM 2073 C C . TYR A 1 273 ? -9.401 0.180 -9.934 1.00 147.22 293 TYR A C 1
ATOM 2074 O O . TYR A 1 273 ? -9.048 -0.610 -9.065 1.00 164.74 293 TYR A O 1
ATOM 2083 N N . GLN A 1 274 ? -8.608 1.106 -10.458 1.00 141.99 294 GLN A N 1
ATOM 2084 C CA . GLN A 1 274 ? -7.225 1.215 -10.074 1.00 148.97 294 GLN A CA 1
ATOM 2085 C C . GLN A 1 274 ? -7.097 2.421 -9.138 1.00 169.22 294 GLN A C 1
ATOM 2086 O O . GLN A 1 274 ? -7.797 3.423 -9.314 1.00 158.53 294 GLN A O 1
ATOM 2092 N N . THR A 1 275 ? -6.252 2.283 -8.101 1.00 189.15 295 THR A N 1
ATOM 2093 C CA . THR A 1 275 ? -5.853 3.396 -7.247 1.00 195.32 295 THR A CA 1
ATOM 2094 C C . THR A 1 275 ? -4.338 3.393 -7.116 1.00 195.05 295 THR A C 1
ATOM 2095 O O . THR A 1 275 ? -3.687 2.496 -7.641 1.00 192.91 295 THR A O 1
ATOM 2099 N N . ASP A 1 276 ? -3.814 4.369 -6.362 1.00 199.35 296 ASP A N 1
ATOM 2100 C CA . ASP A 1 276 ? -2.396 4.439 -6.043 1.00 201.21 296 ASP A CA 1
ATOM 2101 C C . ASP A 1 276 ? -1.882 3.086 -5.561 1.00 208.03 296 ASP A C 1
ATOM 2102 O O . ASP A 1 276 ? -0.862 2.602 -6.049 1.00 213.06 296 ASP A O 1
ATOM 2107 N N . SER A 1 277 ? -2.600 2.487 -4.603 1.00 203.66 297 SER A N 1
ATOM 2108 C CA . SER A 1 277 ? -2.132 1.292 -3.916 1.00 209.67 297 SER A CA 1
ATOM 2109 C C . SER A 1 277 ? -1.972 0.097 -4.866 1.00 202.08 297 SER A C 1
ATOM 2110 O O . SER A 1 277 ? -1.120 -0.764 -4.631 1.00 192.81 297 SER A O 1
ATOM 2113 N N . GLY A 1 278 ? -2.760 0.075 -5.951 1.00 188.13 298 GLY A N 1
ATOM 2114 C CA . GLY A 1 278 ? -2.889 -1.079 -6.826 1.00 175.18 298 GLY A CA 1
ATOM 2115 C C . GLY A 1 278 ? -4.357 -1.254 -7.201 1.00 170.00 298 GLY A C 1
ATOM 2116 O O . GLY A 1 278 ? -5.158 -0.330 -7.016 1.00 153.90 298 GLY A O 1
ATOM 2117 N N . THR A 1 279 ? -4.701 -2.447 -7.702 1.00 165.11 299 THR A N 1
ATOM 2118 C CA . THR A 1 279 ? -6.049 -2.715 -8.186 1.00 163.29 299 THR A CA 1
ATOM 2119 C C . THR A 1 279 ? -6.991 -2.992 -7.011 1.00 151.12 299 THR A C 1
ATOM 2120 O O . THR A 1 279 ? -6.581 -3.447 -5.948 1.00 153.77 299 THR A O 1
ATOM 2124 N N . ALA A 1 280 ? -8.271 -2.684 -7.217 1.00 145.37 300 ALA A N 1
ATOM 2125 C CA . ALA A 1 280 ? -9.310 -2.975 -6.245 1.00 154.78 300 ALA A CA 1
ATOM 2126 C C . ALA A 1 280 ? -10.649 -3.138 -6.964 1.00 152.41 300 ALA A C 1
ATOM 2127 O O . ALA A 1 280 ? -10.829 -2.624 -8.066 1.00 162.33 300 ALA A O 1
ATOM 2129 N N . SER A 1 281 ? -11.584 -3.871 -6.347 1.00 142.66 301 SER A N 1
ATOM 2130 C CA . SER A 1 281 ? -12.863 -4.137 -6.984 1.00 138.85 301 SER A CA 1
ATOM 2131 C C . SER A 1 281 ? -13.962 -4.301 -5.941 1.00 136.23 301 SER A C 1
ATOM 2132 O O . SER A 1 281 ? -13.701 -4.374 -4.739 1.00 145.35 301 SER A O 1
ATOM 2135 N N . ASP A 1 282 ? -15.195 -4.346 -6.437 1.00 122.25 302 ASP A N 1
ATOM 2136 C CA . ASP A 1 282 ? -16.353 -4.471 -5.581 1.00 137.04 302 ASP A CA 1
ATOM 2137 C C . ASP A 1 282 ? -17.505 -4.858 -6.498 1.00 137.06 302 ASP A C 1
ATOM 2138 O O . ASP A 1 282 ? -17.411 -4.677 -7.705 1.00 137.44 302 ASP A O 1
ATOM 2143 N N . LEU A 1 283 ? -18.568 -5.409 -5.906 1.00 136.33 303 LEU A N 1
ATOM 2144 C CA . LEU A 1 283 ? -19.670 -5.991 -6.648 1.00 134.27 303 LEU A CA 1
ATOM 2145 C C . LEU A 1 283 ? -20.930 -5.166 -6.446 1.00 135.32 303 LEU A C 1
ATOM 2146 O O . LEU A 1 283 ? -21.249 -4.814 -5.314 1.00 141.64 303 LEU A O 1
ATOM 2151 N N . TYR A 1 284 ? -21.673 -4.927 -7.535 1.00 139.30 304 TYR A N 1
ATOM 2152 C CA . TYR A 1 284 ? -22.792 -3.996 -7.493 1.00 138.26 304 TYR A CA 1
ATOM 2153 C C . TYR A 1 284 ? -24.020 -4.592 -8.186 1.00 139.21 304 TYR A C 1
ATOM 2154 O O . TYR A 1 284 ? -23.902 -5.318 -9.176 1.00 135.02 304 TYR A O 1
ATOM 2163 N N . ASP A 1 285 ? -25.191 -4.250 -7.622 1.00 138.03 305 ASP A N 1
ATOM 2164 C CA . ASP A 1 285 ? -26.491 -4.714 -8.072 1.00 137.94 305 ASP A CA 1
ATOM 2165 C C . ASP A 1 285 ? -26.929 -3.851 -9.256 1.00 130.27 305 ASP A C 1
ATOM 2166 O O . ASP A 1 285 ? -27.610 -4.355 -10.152 1.00 129.61 305 ASP A O 1
ATOM 2171 N N . ILE A 1 286 ? -26.546 -2.559 -9.237 1.00 128.84 306 ILE A N 1
ATOM 2172 C CA . ILE A 1 286 ? -26.862 -1.598 -10.294 1.00 125.54 306 ILE A CA 1
ATOM 2173 C C . ILE A 1 286 ? -25.639 -0.744 -10.628 1.00 112.79 306 ILE A C 1
ATOM 2174 O O . ILE A 1 286 ? -24.865 -0.382 -9.750 1.00 111.34 306 ILE A O 1
ATOM 2179 N N . VAL A 1 287 ? -25.507 -0.355 -11.895 1.00 109.23 307 VAL A N 1
ATOM 2180 C CA . VAL A 1 287 ? -24.437 0.551 -12.286 1.00 117.90 307 VAL A CA 1
ATOM 2181 C C . VAL A 1 287 ? -25.025 1.671 -13.139 1.00 110.69 307 VAL A C 1
ATOM 2182 O O . VAL A 1 287 ? -25.840 1.445 -14.025 1.00 111.18 307 VAL A O 1
ATOM 2186 N N . VAL A 1 288 ? -24.597 2.893 -12.842 1.00 107.95 308 VAL A N 1
ATOM 2187 C CA . VAL A 1 288 ? -24.922 4.033 -13.666 1.00 109.90 308 VAL A CA 1
ATOM 2188 C C . VAL A 1 288 ? -23.587 4.595 -14.145 1.00 116.04 308 VAL A C 1
ATOM 2189 O O . VAL A 1 288 ? -22.710 4.929 -13.346 1.00 126.47 308 VAL A O 1
ATOM 2193 N N . VAL A 1 289 ? -23.427 4.659 -15.464 1.00 113.34 309 VAL A N 1
ATOM 2194 C CA . VAL A 1 289 ? -22.268 5.300 -16.041 1.00 107.01 309 VAL A CA 1
ATOM 2195 C C . VAL A 1 289 ? -22.612 6.763 -16.268 1.00 109.74 309 VAL A C 1
ATOM 2196 O O . VAL A 1 289 ? -23.534 7.074 -17.016 1.00 123.63 309 VAL A O 1
ATOM 2200 N N . ALA A 1 290 ? -21.891 7.652 -15.588 1.00 111.84 310 ALA A N 1
ATOM 2201 C CA . ALA A 1 290 ? -22.135 9.073 -15.742 1.00 119.69 310 ALA A CA 1
ATOM 2202 C C . ALA A 1 290 ? -20.867 9.719 -16.273 1.00 117.32 310 ALA A C 1
ATOM 2203 O O . ALA A 1 290 ? -20.461 10.767 -15.786 1.00 135.99 310 ALA A O 1
ATOM 2205 N N . THR A 1 291 ? -20.253 9.032 -17.242 1.00 112.92 311 THR A N 1
ATOM 2206 C CA . THR A 1 291 ? -19.149 9.545 -18.034 1.00 113.79 311 THR A CA 1
ATOM 2207 C C . THR A 1 291 ? -19.307 9.038 -19.467 1.00 120.54 311 THR A C 1
ATOM 2208 O O . THR A 1 291 ? -19.779 7.920 -19.697 1.00 127.51 311 THR A O 1
ATOM 2212 N N . PRO A 1 292 ? -18.927 9.845 -20.481 1.00 112.30 312 PRO A N 1
ATOM 2213 C CA . PRO A 1 292 ? -18.897 9.379 -21.866 1.00 112.60 312 PRO A CA 1
ATOM 2214 C C . PRO A 1 292 ? -18.090 8.101 -21.975 1.00 112.95 312 PRO A C 1
ATOM 2215 O O . PRO A 1 292 ? -17.151 7.921 -21.206 1.00 114.69 312 PRO A O 1
ATOM 2219 N N . LEU A 1 293 ? -18.469 7.249 -22.929 1.00 115.36 313 LEU A N 1
ATOM 2220 C CA . LEU A 1 293 ? -17.763 5.998 -23.156 1.00 133.26 313 LEU A CA 1
ATOM 2221 C C . LEU A 1 293 ? -16.912 6.076 -24.430 1.00 135.40 313 LEU A C 1
ATOM 2222 O O . LEU A 1 293 ? -17.065 5.246 -25.323 1.00 155.49 313 LEU A O 1
ATOM 2227 N N . ASN A 1 294 ? -16.028 7.083 -24.516 1.00 130.53 314 ASN A N 1
ATOM 2228 C CA . ASN A 1 294 ? -14.901 7.060 -25.430 1.00 131.99 314 ASN A CA 1
ATOM 2229 C C . ASN A 1 294 ? -13.744 6.357 -24.711 1.00 155.31 314 ASN A C 1
ATOM 2230 O O . ASN A 1 294 ? -13.598 6.518 -23.510 1.00 160.27 314 ASN A O 1
ATOM 2235 N N . ARG A 1 295 ? -12.852 5.716 -25.473 1.00 184.57 315 ARG A N 1
ATOM 2236 C CA . ARG A 1 295 ? -11.636 5.112 -24.862 1.00 171.38 315 ARG A CA 1
ATOM 2237 C C . ARG A 1 295 ? -10.633 6.236 -24.555 1.00 158.14 315 ARG A C 1
ATOM 2238 O O . ARG A 1 295 ? -9.626 5.952 -23.876 1.00 164.95 315 ARG A O 1
ATOM 2246 N N . LYS A 1 296 ? -10.878 7.448 -25.062 1.00 160.49 316 LYS A N 1
ATOM 2247 C CA . LYS A 1 296 ? -10.030 8.599 -24.791 1.00 161.76 316 LYS A CA 1
ATOM 2248 C C . LYS A 1 296 ? -10.527 9.356 -23.553 1.00 146.91 316 LYS A C 1
ATOM 2249 O O . LYS A 1 296 ? -9.787 10.181 -23.025 1.00 133.08 316 LYS A O 1
ATOM 2255 N N . MET A 1 297 ? -11.750 9.058 -23.079 1.00 148.12 317 MET A N 1
ATOM 2256 C CA . MET A 1 297 ? -12.408 9.856 -22.049 1.00 151.60 317 MET A CA 1
ATOM 2257 C C . MET A 1 297 ? -12.760 9.066 -20.778 1.00 151.09 317 MET A C 1
ATOM 2258 O O . MET A 1 297 ? -12.991 9.678 -19.737 1.00 124.53 317 MET A O 1
ATOM 2263 N N . SER A 1 298 ? -12.910 7.733 -20.901 1.00 165.16 318 SER A N 1
ATOM 2264 C CA . SER A 1 298 ? -13.268 6.811 -19.825 1.00 144.33 318 SER A CA 1
ATOM 2265 C C . SER A 1 298 ? -13.017 5.386 -20.322 1.00 134.40 318 SER A C 1
ATOM 2266 O O . SER A 1 298 ? -13.707 4.907 -21.231 1.00 120.44 318 SER A O 1
ATOM 2269 N N . ASN A 1 299 ? -11.813 4.905 -19.982 1.00 134.85 319 ASN A N 1
ATOM 2270 C CA . ASN A 1 299 ? -11.342 3.606 -20.533 1.00 142.05 319 ASN A CA 1
ATOM 2271 C C . ASN A 1 299 ? -11.926 2.460 -19.723 1.00 135.98 319 ASN A C 1
ATOM 2272 O O . ASN A 1 299 ? -11.197 1.857 -18.905 1.00 130.09 319 ASN A O 1
ATOM 2277 N N . ILE A 1 300 ? -13.201 2.184 -19.955 1.00 120.41 320 ILE A N 1
ATOM 2278 C CA . ILE A 1 300 ? -13.820 1.069 -19.273 1.00 118.92 320 ILE A CA 1
ATOM 2279 C C . ILE A 1 300 ? -13.990 -0.085 -20.242 1.00 110.28 320 ILE A C 1
ATOM 2280 O O . ILE A 1 300 ? -14.514 0.096 -21.329 1.00 126.40 320 ILE A O 1
ATOM 2285 N N . THR A 1 301 ? -13.603 -1.284 -19.829 1.00 114.32 321 THR A N 1
ATOM 2286 C CA . THR A 1 301 ? -13.727 -2.436 -20.706 1.00 128.10 321 THR A CA 1
ATOM 2287 C C . THR A 1 301 ? -14.895 -3.299 -20.251 1.00 121.67 321 THR A C 1
ATOM 2288 O O . THR A 1 301 ? -15.026 -3.579 -19.069 1.00 129.42 321 THR A O 1
ATOM 2292 N N . PHE A 1 302 ? -15.716 -3.766 -21.185 1.00 114.50 322 PHE A N 1
ATOM 2293 C CA . PHE A 1 302 ? -16.898 -4.495 -20.770 1.00 130.97 322 PHE A CA 1
ATOM 2294 C C . PHE A 1 302 ? -16.773 -5.984 -21.099 1.00 140.87 322 PHE A C 1
ATOM 2295 O O . PHE A 1 302 ? -16.893 -6.406 -22.253 1.00 140.12 322 PHE A O 1
ATOM 2303 N N . LEU A 1 303 ? -16.669 -6.785 -20.032 1.00 139.95 323 LEU A N 1
ATOM 2304 C CA . LEU A 1 303 ? -16.265 -8.174 -20.128 1.00 135.20 323 LEU A CA 1
ATOM 2305 C C . LEU A 1 303 ? -17.459 -9.109 -19.982 1.00 128.43 323 LEU A C 1
ATOM 2306 O O . LEU A 1 303 ? -18.347 -8.861 -19.176 1.00 130.68 323 LEU A O 1
ATOM 2311 N N . ASN A 1 304 ? -17.443 -10.190 -20.762 1.00 131.75 324 ASN A N 1
ATOM 2312 C CA . ASN A 1 304 ? -18.367 -11.311 -20.635 1.00 143.93 324 ASN A CA 1
ATOM 2313 C C . ASN A 1 304 ? -19.803 -10.827 -20.456 1.00 143.55 324 ASN A C 1
ATOM 2314 O O . ASN A 1 304 ? -20.466 -11.212 -19.498 1.00 156.11 324 ASN A O 1
ATOM 2319 N N . PHE A 1 305 ? -20.259 -9.993 -21.377 1.00 148.11 325 PHE A N 1
ATOM 2320 C CA . PHE A 1 305 ? -21.650 -9.499 -21.292 1.00 138.96 325 PHE A CA 1
ATOM 2321 C C . PHE A 1 305 ? -22.505 -10.289 -22.246 1.00 137.06 325 PHE A C 1
ATOM 2322 O O . PHE A 1 305 ? -22.033 -10.671 -23.324 1.00 136.14 325 PHE A O 1
ATOM 2330 N N . ASN A 1 306 ? -23.744 -10.542 -21.845 1.00 146.21 326 ASN A N 1
ATOM 2331 C CA . ASN A 1 306 ? -24.684 -11.309 -22.694 1.00 157.47 326 ASN A CA 1
ATOM 2332 C C . ASN A 1 306 ? -26.062 -10.675 -22.557 1.00 142.75 326 ASN A C 1
ATOM 2333 O O . ASN A 1 306 ? -26.748 -10.941 -21.559 1.00 121.57 326 ASN A O 1
ATOM 2338 N N . PRO A 1 307 ? -26.474 -9.836 -23.516 1.00 146.46 327 PRO A N 1
ATOM 2339 C CA . PRO A 1 307 ? -25.712 -9.689 -24.738 1.00 155.03 327 PRO A CA 1
ATOM 2340 C C . PRO A 1 307 ? -24.784 -8.525 -24.593 1.00 149.29 327 PRO A C 1
ATOM 2341 O O . PRO A 1 307 ? -24.729 -7.942 -23.510 1.00 136.73 327 PRO A O 1
ATOM 2345 N N . PRO A 1 308 ? -23.962 -8.228 -25.626 1.00 154.94 328 PRO A N 1
ATOM 2346 C CA . PRO A 1 308 ? -22.968 -7.196 -25.480 1.00 167.89 328 PRO A CA 1
ATOM 2347 C C . PRO A 1 308 ? -23.640 -5.885 -25.395 1.00 145.75 328 PRO A C 1
ATOM 2348 O O . PRO A 1 308 ? -24.747 -5.661 -25.907 1.00 135.49 328 PRO A O 1
ATOM 2352 N N . ILE A 1 309 ? -22.946 -4.991 -24.725 1.00 136.41 329 ILE A N 1
ATOM 2353 C CA . ILE A 1 309 ? -23.493 -3.629 -24.649 1.00 143.65 329 ILE A CA 1
ATOM 2354 C C . ILE A 1 309 ? -23.658 -3.184 -26.095 1.00 136.29 329 ILE A C 1
ATOM 2355 O O . ILE A 1 309 ? -22.791 -3.487 -26.923 1.00 124.67 329 ILE A O 1
ATOM 2360 N N . PRO A 1 310 ? -24.785 -2.509 -26.451 1.00 140.58 330 PRO A N 1
ATOM 2361 C CA . PRO A 1 310 ? -24.953 -1.991 -27.795 1.00 170.19 330 PRO A CA 1
ATOM 2362 C C . PRO A 1 310 ? -24.092 -0.775 -28.058 1.00 151.83 330 PRO A C 1
ATOM 2363 O O . PRO A 1 310 ? -23.497 -0.163 -27.149 1.00 145.26 330 PRO A O 1
ATOM 2367 N N . GLU A 1 311 ? -24.077 -0.365 -29.314 1.00 147.41 331 GLU A N 1
ATOM 2368 C CA . GLU A 1 311 ? -23.031 0.527 -29.855 1.00 186.58 331 GLU A CA 1
ATOM 2369 C C . GLU A 1 311 ? -23.231 1.965 -29.395 1.00 167.32 331 GLU A C 1
ATOM 2370 O O . GLU A 1 311 ? -24.067 2.657 -29.986 1.00 124.91 331 GLU A O 1
ATOM 2372 N N . PHE A 1 312 ? -22.478 2.388 -28.391 1.00 194.24 332 PHE A N 1
ATOM 2373 C CA . PHE A 1 312 ? -22.503 3.804 -27.968 1.00 178.71 332 PHE A CA 1
ATOM 2374 C C . PHE A 1 312 ? -21.309 4.458 -28.599 1.00 191.68 332 PHE A C 1
ATOM 2375 O O . PHE A 1 312 ? -21.054 5.649 -28.362 1.00 155.41 332 PHE A O 1
ATOM 2383 N N . HIS A 1 313 ? -20.555 3.683 -29.374 1.00 200.44 333 HIS A N 1
ATOM 2384 C CA . HIS A 1 313 ? -19.286 4.182 -29.960 1.00 216.58 333 HIS A CA 1
ATOM 2385 C C . HIS A 1 313 ? -19.816 5.533 -30.429 1.00 212.65 333 HIS A C 1
ATOM 2386 O O . HIS A 1 313 ? -20.812 5.571 -31.171 1.00 200.10 333 HIS A O 1
ATOM 2388 N N . LYS A 1 314 ? -19.122 6.600 -30.050 1.00 181.06 334 LYS A N 1
ATOM 2389 C CA . LYS A 1 314 ? -19.349 7.928 -30.659 1.00 161.16 334 LYS A CA 1
ATOM 2390 C C . LYS A 1 314 ? -18.185 8.850 -30.278 1.00 151.88 334 LYS A C 1
ATOM 2391 O O . LYS A 1 314 ? -17.491 8.528 -29.301 1.00 125.34 334 LYS A O 1
ATOM 2397 N N . TYR A 1 315 ? -17.984 9.946 -31.012 1.00 157.45 335 TYR A N 1
ATOM 2398 C CA . TYR A 1 315 ? -16.781 10.794 -30.797 1.00 151.57 335 TYR A CA 1
ATOM 2399 C C . TYR A 1 315 ? -17.130 12.183 -30.354 1.00 127.07 335 TYR A C 1
ATOM 2400 O O . TYR A 1 315 ? -18.121 12.773 -30.804 1.00 109.27 335 TYR A O 1
ATOM 2409 N N . TYR A 1 316 ? -16.267 12.734 -29.515 1.00 120.96 336 TYR A N 1
ATOM 2410 C CA . TYR A 1 316 ? -16.547 14.075 -28.965 1.00 128.07 336 TYR A CA 1
ATOM 2411 C C . TYR A 1 316 ? -15.713 15.076 -29.698 1.00 125.05 336 TYR A C 1
ATOM 2412 O O . TYR A 1 316 ? -14.825 14.673 -30.457 1.00 127.35 336 TYR A O 1
ATOM 2421 N N . HIS A 1 317 ? -15.947 16.356 -29.450 1.00 129.14 337 HIS A N 1
ATOM 2422 C CA . HIS A 1 317 ? -15.296 17.373 -30.244 1.00 151.05 337 HIS A CA 1
ATOM 2423 C C . HIS A 1 317 ? -14.281 18.070 -29.361 1.00 144.31 337 HIS A C 1
ATOM 2424 O O . HIS A 1 317 ? -14.566 18.306 -28.187 1.00 143.14 337 HIS A O 1
ATOM 2431 N N . GLN A 1 318 ? -13.115 18.382 -29.934 1.00 142.64 338 GLN A N 1
ATOM 2432 C CA . GLN A 1 318 ? -12.085 19.034 -29.148 1.00 149.45 338 GLN A CA 1
ATOM 2433 C C . GLN A 1 318 ? -12.367 20.536 -29.124 1.00 140.89 338 GLN A C 1
ATOM 2434 O O . GLN A 1 318 ? -12.671 21.164 -30.139 1.00 141.12 338 GLN A O 1
ATOM 2440 N N . THR A 1 319 ? -12.321 21.091 -27.919 1.00 120.49 339 THR A N 1
ATOM 2441 C CA . THR A 1 319 ? -12.353 22.521 -27.762 1.00 123.72 339 THR A CA 1
ATOM 2442 C C . THR A 1 319 ? -11.304 22.825 -26.711 1.00 122.96 339 THR A C 1
ATOM 2443 O O . THR A 1 319 ? -11.230 22.107 -25.732 1.00 125.88 339 THR A O 1
ATOM 2447 N N . VAL A 1 320 ? -10.471 23.838 -26.966 1.00 134.91 340 VAL A N 1
ATOM 2448 C CA . VAL A 1 320 ? -9.433 24.272 -26.041 1.00 141.64 340 VAL A CA 1
ATOM 2449 C C . VAL A 1 320 ? -9.830 25.596 -25.383 1.00 135.10 340 VAL A C 1
ATOM 2450 O O . VAL A 1 320 ? -10.028 26.599 -26.054 1.00 143.81 340 VAL A O 1
ATOM 2454 N N . THR A 1 321 ? -9.969 25.604 -24.061 1.00 131.37 341 THR A N 1
ATOM 2455 C CA . THR A 1 321 ? -10.217 26.849 -23.370 1.00 143.43 341 THR A CA 1
ATOM 2456 C C . THR A 1 321 ? -8.862 27.414 -22.995 1.00 151.18 341 THR A C 1
ATOM 2457 O O . THR A 1 321 ? -8.179 26.813 -22.177 1.00 178.93 341 THR A O 1
ATOM 2461 N N . THR A 1 322 ? -8.500 28.545 -23.609 1.00 163.22 342 THR A N 1
ATOM 2462 C CA . THR A 1 322 ? -7.254 29.242 -23.329 1.00 166.32 342 THR A CA 1
ATOM 2463 C C . THR A 1 322 ? -7.566 30.531 -22.574 1.00 157.72 342 THR A C 1
ATOM 2464 O O . THR A 1 322 ? -8.298 31.390 -23.055 1.00 148.48 342 THR A O 1
ATOM 2468 N N . PHE A 1 323 ? -6.926 30.683 -21.414 1.00 164.13 343 PHE A N 1
ATOM 2469 C CA . PHE A 1 323 ? -7.096 31.920 -20.612 1.00 169.03 343 PHE A CA 1
ATOM 2470 C C . PHE A 1 323 ? -5.838 32.766 -20.733 1.00 178.41 343 PHE A C 1
ATOM 2471 O O . PHE A 1 323 ? -4.733 32.189 -20.660 1.00 176.65 343 PHE A O 1
ATOM 2479 N N . VAL A 1 324 ? -5.986 34.085 -20.904 1.00 186.85 344 VAL A N 1
ATOM 2480 C CA . VAL A 1 324 ? -4.849 34.991 -21.001 1.00 188.51 344 VAL A CA 1
ATOM 2481 C C . VAL A 1 324 ? -5.073 36.234 -20.123 1.00 173.92 344 VAL A C 1
ATOM 2482 O O . VAL A 1 324 ? -6.105 36.899 -20.202 1.00 145.70 344 VAL A O 1
ATOM 2486 N N . HIS A 1 325 ? -4.102 36.519 -19.237 1.00 182.26 345 HIS A N 1
ATOM 2487 C CA . HIS A 1 325 ? -4.030 37.798 -18.540 1.00 196.66 345 HIS A CA 1
ATOM 2488 C C . HIS A 1 325 ? -3.193 38.746 -19.388 1.00 201.47 345 HIS A C 1
ATOM 2489 O O . HIS A 1 325 ? -1.991 38.536 -19.552 1.00 216.40 345 HIS A O 1
ATOM 2496 N N . GLY A 1 326 ? -3.853 39.724 -20.016 1.00 199.18 346 GLY A N 1
ATOM 2497 C CA . GLY A 1 326 ? -3.142 40.631 -20.940 1.00 208.62 346 GLY A CA 1
ATOM 2498 C C . GLY A 1 326 ? -4.125 41.409 -21.798 1.00 213.41 346 GLY A C 1
ATOM 2499 O O . GLY A 1 326 ? -5.330 41.098 -21.733 1.00 207.96 346 GLY A O 1
ATOM 2500 N N . ARG A 1 327 ? -3.650 42.394 -22.565 1.00 222.06 347 ARG A N 1
ATOM 2501 C CA . ARG A 1 327 ? -4.559 43.251 -23.374 1.00 210.69 347 ARG A CA 1
ATOM 2502 C C . ARG A 1 327 ? -4.737 42.646 -24.773 1.00 194.80 347 ARG A C 1
ATOM 2503 O O . ARG A 1 327 ? -3.826 41.925 -25.218 1.00 208.32 347 ARG A O 1
ATOM 2511 N N . LEU A 1 328 ? -5.847 42.954 -25.450 1.00 171.14 348 LEU A N 1
ATOM 2512 C CA . LEU A 1 328 ? -6.090 42.363 -26.747 1.00 164.79 348 LEU A CA 1
ATOM 2513 C C . LEU A 1 328 ? -5.281 43.105 -27.793 1.00 177.60 348 LEU A C 1
ATOM 2514 O O . LEU A 1 328 ? -4.609 44.077 -27.463 1.00 199.66 348 LEU A O 1
ATOM 2519 N N . ASN A 1 329 ? -5.371 42.626 -29.041 1.00 178.70 349 ASN A N 1
ATOM 2520 C CA . ASN A 1 329 ? -4.969 43.395 -30.207 1.00 188.14 349 ASN A CA 1
ATOM 2521 C C . ASN A 1 329 ? -6.206 43.877 -30.974 1.00 190.92 349 ASN A C 1
ATOM 2522 O O . ASN A 1 329 ? -6.594 43.268 -31.970 1.00 181.08 349 ASN A O 1
ATOM 2527 N N . ALA A 1 330 ? -6.801 45.003 -30.542 1.00 203.04 350 ALA A N 1
ATOM 2528 C CA . ALA A 1 330 ? -8.031 45.518 -31.138 1.00 210.52 350 ALA A CA 1
ATOM 2529 C C . ALA A 1 330 ? -7.858 45.798 -32.637 1.00 206.99 350 ALA A C 1
ATOM 2530 O O . ALA A 1 330 ? -8.851 45.848 -33.366 1.00 187.44 350 ALA A O 1
ATOM 2532 N N . SER A 1 331 ? -6.593 45.960 -33.075 1.00 208.80 351 SER A N 1
ATOM 2533 C CA . SER A 1 331 ? -6.208 46.177 -34.466 1.00 195.67 351 SER A CA 1
ATOM 2534 C C . SER A 1 331 ? -6.259 44.892 -35.291 1.00 197.30 351 SER A C 1
ATOM 2535 O O . SER A 1 331 ? -6.269 44.966 -36.519 1.00 188.38 351 SER A O 1
ATOM 2538 N N . PHE A 1 332 ? -6.249 43.729 -34.615 1.00 197.88 352 PHE A N 1
ATOM 2539 C CA . PHE A 1 332 ? -6.368 42.428 -35.265 1.00 186.85 352 PHE A CA 1
ATOM 2540 C C . PHE A 1 332 ? -7.813 42.171 -35.684 1.00 181.64 352 PHE A C 1
ATOM 2541 O O . PHE A 1 332 ? -8.083 41.230 -36.426 1.00 176.94 352 PHE A O 1
ATOM 2549 N N . PHE A 1 333 ? -8.734 43.003 -35.185 1.00 185.01 353 PHE A N 1
ATOM 2550 C CA . PHE A 1 333 ? -10.120 42.990 -35.618 1.00 181.40 353 PHE A CA 1
ATOM 2551 C C . PHE A 1 333 ? -10.465 44.264 -36.399 1.00 186.82 353 PHE A C 1
ATOM 2552 O O . PHE A 1 333 ? -11.641 44.549 -36.610 1.00 191.31 353 PHE A O 1
ATOM 2560 N N . GLY A 1 334 ? -9.480 45.116 -36.708 1.00 199.22 354 GLY A N 1
ATOM 2561 C CA . GLY A 1 334 ? -9.757 46.261 -37.611 1.00 203.26 354 GLY A CA 1
ATOM 2562 C C . GLY A 1 334 ? -10.145 47.610 -37.015 1.00 203.14 354 GLY A C 1
ATOM 2563 O O . GLY A 1 334 ? -10.937 48.308 -37.682 1.00 210.65 354 GLY A O 1
ATOM 2564 N N . TYR A 1 335 ? -9.451 48.107 -35.980 1.00 200.48 355 TYR A N 1
ATOM 2565 C CA . TYR A 1 335 ? -9.914 49.358 -35.299 1.00 211.12 355 TYR A CA 1
ATOM 2566 C C . TYR A 1 335 ? -9.046 50.634 -35.512 1.00 218.43 355 TYR A C 1
ATOM 2567 O O . TYR A 1 335 ? -9.634 51.719 -35.304 1.00 215.41 355 TYR A O 1
ATOM 2576 N N . LYS A 1 336 ? -7.759 50.556 -35.883 1.00 224.65 356 LYS A N 1
ATOM 2577 C CA . LYS A 1 336 ? -6.877 51.756 -35.954 1.00 233.86 356 LYS A CA 1
ATOM 2578 C C . LYS A 1 336 ? -7.096 52.560 -34.666 1.00 233.92 356 LYS A C 1
ATOM 2579 O O . LYS A 1 336 ? -7.087 51.923 -33.592 1.00 280.33 356 LYS A O 1
ATOM 2585 N N . ALA A 1 337 ? -7.242 53.890 -34.746 1.00 214.12 357 ALA A N 1
ATOM 2586 C CA . ALA A 1 337 ? -7.594 54.629 -33.539 1.00 202.09 357 ALA A CA 1
ATOM 2587 C C . ALA A 1 337 ? -9.005 54.236 -33.113 1.00 231.14 357 ALA A C 1
ATOM 2588 O O . ALA A 1 337 ? -9.949 54.637 -33.783 1.00 248.14 357 ALA A O 1
ATOM 2590 N N . PRO A 1 338 ? -9.206 53.420 -32.044 1.00 262.98 358 PRO A N 1
ATOM 2591 C CA . PRO A 1 338 ? -10.530 52.967 -31.648 1.00 258.21 358 PRO A CA 1
ATOM 2592 C C . PRO A 1 338 ? -10.988 53.813 -30.480 1.00 272.42 358 PRO A C 1
ATOM 2593 O O . PRO A 1 338 ? -10.429 53.685 -29.371 1.00 275.13 358 PRO A O 1
ATOM 2597 N N . ASP A 1 339 ? -12.004 54.652 -30.689 1.00 274.94 359 ASP A N 1
ATOM 2598 C CA . ASP A 1 339 ? -12.355 55.566 -29.607 1.00 266.25 359 ASP A CA 1
ATOM 2599 C C . ASP A 1 339 ? -12.498 54.872 -28.233 1.00 254.28 359 ASP A C 1
ATOM 2600 O O . ASP A 1 339 ? -11.742 55.170 -27.308 1.00 244.62 359 ASP A O 1
ATOM 2605 N N . SER A 1 340 ? -13.510 54.031 -28.133 1.00 239.12 360 SER A N 1
ATOM 2606 C CA . SER A 1 340 ? -13.744 53.317 -26.866 1.00 239.54 360 SER A CA 1
ATOM 2607 C C . SER A 1 340 ? -14.607 52.120 -27.228 1.00 233.50 360 SER A C 1
ATOM 2608 O O . SER A 1 340 ? -15.591 52.305 -27.966 1.00 213.16 360 SER A O 1
ATOM 2611 N N . PHE A 1 341 ? -14.176 50.935 -26.828 1.00 231.11 361 PHE A N 1
ATOM 2612 C CA . PHE A 1 341 ? -15.006 49.745 -27.092 1.00 212.08 361 PHE A CA 1
ATOM 2613 C C . PHE A 1 341 ? -16.312 49.938 -26.338 1.00 212.13 361 PHE A C 1
ATOM 2614 O O . PHE A 1 341 ? -16.875 48.900 -25.939 1.00 219.54 361 PHE A O 1
ATOM 2622 N N . THR A 1 344 ? -16.386 43.074 -24.911 1.00 177.80 364 THR A N 1
ATOM 2623 C CA . THR A 1 344 ? -16.014 42.029 -23.920 1.00 179.61 364 THR A CA 1
ATOM 2624 C C . THR A 1 344 ? -16.128 40.604 -24.484 1.00 177.55 364 THR A C 1
ATOM 2625 O O . THR A 1 344 ? -15.504 39.682 -23.964 1.00 164.16 364 THR A O 1
ATOM 2629 N N . ASP A 1 345 ? -16.933 40.405 -25.533 1.00 179.30 365 ASP A N 1
ATOM 2630 C CA . ASP A 1 345 ? -17.077 39.100 -26.158 1.00 158.44 365 ASP A CA 1
ATOM 2631 C C . ASP A 1 345 ? -17.101 39.259 -27.679 1.00 143.88 365 ASP A C 1
ATOM 2632 O O . ASP A 1 345 ? -17.823 40.103 -28.219 1.00 121.74 365 ASP A O 1
ATOM 2637 N N . ILE A 1 346 ? -16.330 38.406 -28.364 1.00 146.71 366 ILE A N 1
ATOM 2638 C CA . ILE A 1 346 ? -16.290 38.360 -29.820 1.00 155.20 366 ILE A CA 1
ATOM 2639 C C . ILE A 1 346 ? -16.631 36.942 -30.287 1.00 158.12 366 ILE A C 1
ATOM 2640 O O . ILE A 1 346 ? -15.929 35.986 -29.943 1.00 161.17 366 ILE A O 1
ATOM 2645 N N . LEU A 1 347 ? -17.692 36.807 -31.096 1.00 153.53 367 LEU A N 1
ATOM 2646 C CA . LEU A 1 347 ? -18.060 35.516 -31.669 1.00 144.35 367 LEU A CA 1
ATOM 2647 C C . LEU A 1 347 ? -17.663 35.537 -33.136 1.00 139.34 367 LEU A C 1
ATOM 2648 O O . LEU A 1 347 ? -17.527 36.614 -33.711 1.00 128.61 367 LEU A O 1
ATOM 2653 N N . THR A 1 348 ? -17.458 34.351 -33.716 1.00 142.69 368 THR A N 1
ATOM 2654 C CA . THR A 1 348 ? -16.946 34.267 -35.074 1.00 140.94 368 THR A CA 1
ATOM 2655 C C . THR A 1 348 ? -17.993 33.627 -35.977 1.00 135.83 368 THR A C 1
ATOM 2656 O O . THR A 1 348 ? -18.825 32.854 -35.528 1.00 156.97 368 THR A O 1
ATOM 2660 N N . THR A 1 349 ? -17.935 33.981 -37.253 1.00 122.85 369 THR A N 1
ATOM 2661 C CA . THR A 1 349 ? -18.650 33.273 -38.287 1.00 119.68 369 THR A CA 1
ATOM 2662 C C . THR A 1 349 ? -17.791 32.099 -38.727 1.00 131.84 369 THR A C 1
ATOM 2663 O O . THR A 1 349 ? -16.635 32.000 -38.322 1.00 140.19 369 THR A O 1
ATOM 2667 N N . ASP A 1 350 ? -18.346 31.253 -39.601 1.00 140.18 370 ASP A N 1
ATOM 2668 C CA . ASP A 1 350 ? -17.690 30.025 -40.022 1.00 145.44 370 ASP A CA 1
ATOM 2669 C C . ASP A 1 350 ? -16.702 30.315 -41.148 1.00 146.14 370 ASP A C 1
ATOM 2670 O O . ASP A 1 350 ? -16.878 29.818 -42.254 1.00 158.37 370 ASP A O 1
ATOM 2675 N N . ASN A 1 351 ? -15.661 31.101 -40.849 1.00 144.51 371 ASN A N 1
ATOM 2676 C CA . ASN A 1 351 ? -14.634 31.442 -41.815 1.00 147.23 371 ASN A CA 1
ATOM 2677 C C . ASN A 1 351 ? -13.353 30.673 -41.507 1.00 157.60 371 ASN A C 1
ATOM 2678 O O . ASN A 1 351 ? -12.699 30.970 -40.506 1.00 162.66 371 ASN A O 1
ATOM 2683 N N . PRO A 1 352 ? -12.912 29.726 -42.376 1.00 158.56 372 PRO A N 1
ATOM 2684 C CA . PRO A 1 352 ? -11.821 28.807 -42.022 1.00 155.82 372 PRO A CA 1
ATOM 2685 C C . PRO A 1 352 ? -10.423 29.423 -42.087 1.00 167.81 372 PRO A C 1
ATOM 2686 O O . PRO A 1 352 ? -9.432 28.702 -42.000 1.00 176.01 372 PRO A O 1
ATOM 2690 N N . ASP A 1 353 ? -10.356 30.755 -42.239 1.00 175.96 373 ASP A N 1
ATOM 2691 C CA . ASP A 1 353 ? -9.132 31.514 -42.026 1.00 171.16 373 ASP A CA 1
ATOM 2692 C C . ASP A 1 353 ? -8.974 31.861 -40.544 1.00 173.96 373 ASP A C 1
ATOM 2693 O O . ASP A 1 353 ? -7.851 32.028 -40.068 1.00 188.49 373 ASP A O 1
ATOM 2698 N N . LEU A 1 354 ? -10.094 31.975 -39.814 1.00 162.91 374 LEU A N 1
ATOM 2699 C CA . LEU A 1 354 ? -10.050 32.209 -38.377 1.00 157.50 374 LEU A CA 1
ATOM 2700 C C . LEU A 1 354 ? -9.444 30.989 -37.690 1.00 151.81 374 LEU A C 1
ATOM 2701 O O . LEU A 1 354 ? -9.411 29.910 -38.258 1.00 151.60 374 LEU A O 1
ATOM 2706 N N . PHE A 1 355 ? -8.911 31.158 -36.484 1.00 155.78 375 PHE A N 1
ATOM 2707 C CA . PHE A 1 355 ? -8.324 30.024 -35.787 1.00 163.42 375 PHE A CA 1
ATOM 2708 C C . PHE A 1 355 ? -8.997 29.862 -34.423 1.00 172.91 375 PHE A C 1
ATOM 2709 O O . PHE A 1 355 ? -8.716 28.913 -33.690 1.00 172.92 375 PHE A O 1
ATOM 2717 N N . ILE A 1 356 ? -9.915 30.783 -34.110 1.00 175.11 376 ILE A N 1
ATOM 2718 C CA . ILE A 1 356 ? -10.604 30.785 -32.834 1.00 160.22 376 ILE A CA 1
ATOM 2719 C C . ILE A 1 356 ? -12.105 30.614 -33.066 1.00 151.77 376 ILE A C 1
ATOM 2720 O O . ILE A 1 356 ? -12.615 30.850 -34.154 1.00 164.80 376 ILE A O 1
ATOM 2725 N N . ASN A 1 357 ? -12.802 30.195 -32.014 1.00 146.37 377 ASN A N 1
ATOM 2726 C CA . ASN A 1 357 ? -14.251 30.096 -32.006 1.00 147.91 377 ASN A CA 1
ATOM 2727 C C . ASN A 1 357 ? -14.844 31.370 -31.402 1.00 145.91 377 ASN A C 1
ATOM 2728 O O . ASN A 1 357 ? -15.851 31.901 -31.878 1.00 148.83 377 ASN A O 1
ATOM 2733 N N . SER A 1 358 ? -14.222 31.827 -30.315 1.00 141.14 378 SER A N 1
ATOM 2734 C CA . SER A 1 358 ? -14.667 33.015 -29.617 1.00 148.23 378 SER A CA 1
ATOM 2735 C C . SER A 1 358 ? -13.519 33.550 -28.773 1.00 161.64 378 SER A C 1
ATOM 2736 O O . SER A 1 358 ? -12.495 32.891 -28.622 1.00 155.90 378 SER A O 1
ATOM 2739 N N . ILE A 1 359 ? -13.735 34.735 -28.193 1.00 177.97 379 ILE A N 1
ATOM 2740 C CA . ILE A 1 359 ? -12.765 35.353 -27.304 1.00 178.63 379 ILE A CA 1
ATOM 2741 C C . ILE A 1 359 ? -13.470 36.424 -26.456 1.00 179.13 379 ILE A C 1
ATOM 2742 O O . ILE A 1 359 ? -14.121 37.332 -26.978 1.00 163.17 379 ILE A O 1
ATOM 2747 N N . GLY A 1 360 ? -13.366 36.284 -25.124 1.00 179.09 380 GLY A N 1
ATOM 2748 C CA . GLY A 1 360 ? -14.211 37.035 -24.206 1.00 171.59 380 GLY A CA 1
ATOM 2749 C C . GLY A 1 360 ? -13.574 37.228 -22.829 1.00 170.40 380 GLY A C 1
ATOM 2750 O O . GLY A 1 360 ? -12.963 36.308 -22.283 1.00 152.38 380 GLY A O 1
ATOM 2751 N N . VAL A 1 361 ? -13.723 38.453 -22.297 1.00 183.78 381 VAL A N 1
ATOM 2752 C CA . VAL A 1 361 ? -13.230 38.831 -20.982 1.00 173.51 381 VAL A CA 1
ATOM 2753 C C . VAL A 1 361 ? -14.113 38.114 -19.983 1.00 162.99 381 VAL A C 1
ATOM 2754 O O . VAL A 1 361 ? -15.328 38.136 -20.155 1.00 152.60 381 VAL A O 1
ATOM 2758 N N . VAL A 1 362 ? -13.495 37.522 -18.957 1.00 160.02 382 VAL A N 1
ATOM 2759 C CA . VAL A 1 362 ? -14.229 36.750 -17.966 1.00 161.72 382 VAL A CA 1
ATOM 2760 C C . VAL A 1 362 ? -14.001 37.352 -16.573 1.00 183.00 382 VAL A C 1
ATOM 2761 O O . VAL A 1 362 ? -12.979 38.001 -16.338 1.00 210.70 382 VAL A O 1
ATOM 2765 N N . SER A 1 363 ? -14.981 37.143 -15.671 1.00 181.71 383 SER A N 1
ATOM 2766 C CA . SER A 1 363 ? -14.853 37.387 -14.235 1.00 175.26 383 SER A CA 1
ATOM 2767 C C . SER A 1 363 ? -14.503 36.081 -13.509 1.00 174.50 383 SER A C 1
ATOM 2768 O O . SER A 1 363 ? -14.911 35.002 -13.929 1.00 210.94 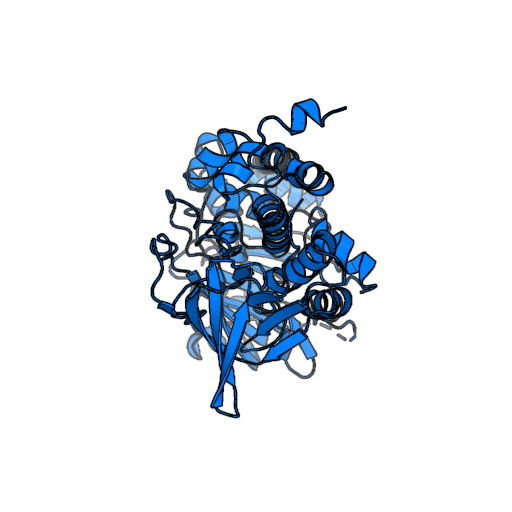383 SER A O 1
ATOM 2771 N N . PRO A 1 364 ? -13.784 36.105 -12.367 1.00 160.54 384 PRO A N 1
ATOM 2772 C CA . PRO A 1 364 ? -13.477 34.864 -11.657 1.00 156.86 384 PRO A CA 1
ATOM 2773 C C . PRO A 1 364 ? -14.716 34.349 -10.928 1.00 163.49 384 PRO A C 1
ATOM 2774 O O . PRO A 1 364 ? -15.705 35.076 -10.824 1.00 171.77 384 PRO A O 1
ATOM 2778 N N . VAL A 1 365 ? -14.649 33.102 -10.429 1.00 161.99 385 VAL A N 1
ATOM 2779 C CA . VAL A 1 365 ? -15.784 32.451 -9.778 1.00 170.78 385 VAL A CA 1
ATOM 2780 C C . VAL A 1 365 ? -16.141 33.185 -8.487 1.00 179.17 385 VAL A C 1
ATOM 2781 O O . VAL A 1 365 ? -17.320 33.441 -8.196 1.00 149.06 385 VAL A O 1
ATOM 2785 N N . LYS A 1 366 ? -15.089 33.501 -7.716 1.00 212.71 386 LYS A N 1
ATOM 2786 C CA . LYS A 1 366 ? -15.234 34.205 -6.458 1.00 220.22 386 LYS A CA 1
ATOM 2787 C C . LYS A 1 366 ? -15.672 35.609 -6.830 1.00 225.78 386 LYS A C 1
ATOM 2788 O O . LYS A 1 366 ? -15.659 35.969 -7.997 1.00 266.25 386 LYS A O 1
ATOM 2794 N N . GLU A 1 367 ? -16.132 36.389 -5.872 1.00 232.15 387 GLU A N 1
ATOM 2795 C CA . GLU A 1 367 ? -16.506 37.745 -6.202 1.00 247.43 387 GLU A CA 1
ATOM 2796 C C . GLU A 1 367 ? -15.763 38.633 -5.214 1.00 262.51 387 GLU A C 1
ATOM 2797 O O . GLU A 1 367 ? -15.960 38.557 -4.009 1.00 274.85 387 GLU A O 1
ATOM 2803 N N . LYS A 1 368 ? -14.893 39.472 -5.757 1.00 253.60 388 LYS A N 1
ATOM 2804 C CA . LYS A 1 368 ? -13.723 39.969 -5.062 1.00 252.31 388 LYS A CA 1
ATOM 2805 C C . LYS A 1 368 ? -14.083 41.105 -4.099 1.00 238.20 388 LYS A C 1
ATOM 2806 O O . LYS A 1 368 ? -14.891 40.818 -3.204 1.00 221.88 388 LYS A O 1
ATOM 2812 N N . GLY A 1 378 ? -7.599 47.886 -19.155 1.00 227.17 398 GLY A N 1
ATOM 2813 C CA . GLY A 1 378 ? -7.805 46.632 -19.904 1.00 234.64 398 GLY A CA 1
ATOM 2814 C C . GLY A 1 378 ? -6.847 45.557 -19.434 1.00 236.40 398 GLY A C 1
ATOM 2815 O O . GLY A 1 378 ? -6.871 45.239 -18.228 1.00 227.05 398 GLY A O 1
ATOM 2816 N N . SER A 1 379 ? -6.035 45.019 -20.348 1.00 225.55 399 SER A N 1
ATOM 2817 C CA . SER A 1 379 ? -5.018 44.011 -19.959 1.00 216.31 399 SER A CA 1
ATOM 2818 C C . SER A 1 379 ? -5.629 43.041 -18.944 1.00 200.78 399 SER A C 1
ATOM 2819 O O . SER A 1 379 ? -4.957 42.747 -17.934 1.00 212.02 399 SER A O 1
ATOM 2822 N N . ALA A 1 380 ? -6.843 42.555 -19.202 1.00 188.17 400 ALA A N 1
ATOM 2823 C CA . ALA A 1 380 ? -7.514 41.714 -18.183 1.00 175.39 400 ALA A CA 1
ATOM 2824 C C . ALA A 1 380 ? -7.481 40.233 -18.549 1.00 162.15 400 ALA A C 1
ATOM 2825 O O . ALA A 1 380 ? -6.631 39.812 -19.358 1.00 161.99 400 ALA A O 1
ATOM 2827 N N . VAL A 1 381 ? -8.384 39.467 -17.938 1.00 147.61 401 VAL A N 1
ATOM 2828 C CA . VAL A 1 381 ? -8.469 38.009 -18.218 1.00 147.50 401 VAL A CA 1
ATOM 2829 C C . VAL A 1 381 ? -9.409 37.702 -19.379 1.00 171.18 401 VAL A C 1
ATOM 2830 O O . VAL A 1 381 ? -10.578 38.136 -19.344 1.00 157.74 401 VAL A O 1
ATOM 2834 N N . TRP A 1 382 ? -8.876 36.977 -20.359 1.00 185.78 402 TRP A N 1
ATOM 2835 C CA . TRP A 1 382 ? -9.671 36.626 -21.554 1.00 171.72 402 TRP A CA 1
ATOM 2836 C C . TRP A 1 382 ? -9.863 35.121 -21.600 1.00 163.06 402 TRP A C 1
ATOM 2837 O O . TRP A 1 382 ? -9.070 34.397 -20.969 1.00 162.07 402 TRP A O 1
ATOM 2848 N N . LYS A 1 383 ? -10.876 34.669 -22.328 1.00 149.96 403 LYS A N 1
ATOM 2849 C CA . LYS A 1 383 ? -11.123 33.250 -22.514 1.00 152.11 403 LYS A CA 1
ATOM 2850 C C . LYS A 1 383 ? -11.292 32.994 -24.004 1.00 144.95 403 LYS A C 1
ATOM 2851 O O . LYS A 1 383 ? -12.128 33.618 -24.645 1.00 146.57 403 LYS A O 1
ATOM 2857 N N . VAL A 1 384 ? -10.503 32.055 -24.526 1.00 151.77 404 VAL A N 1
ATOM 2858 C CA . VAL A 1 384 ? -10.434 31.792 -25.952 1.00 161.20 404 VAL A CA 1
ATOM 2859 C C . VAL A 1 384 ? -10.842 30.347 -26.227 1.00 159.99 404 VAL A C 1
ATOM 2860 O O . VAL A 1 384 ? -10.135 29.425 -25.835 1.00 165.69 404 VAL A O 1
ATOM 2864 N N . PHE A 1 385 ? -11.958 30.159 -26.938 1.00 163.73 405 PHE A N 1
ATOM 2865 C CA . PHE A 1 385 ? -12.294 28.859 -27.500 1.00 151.24 405 PHE A CA 1
ATOM 2866 C C . PHE A 1 385 ? -11.613 28.720 -28.863 1.00 134.18 405 PHE A C 1
ATOM 2867 O O . PHE A 1 385 ? -11.821 29.537 -29.750 1.00 137.59 405 PHE A O 1
ATOM 2875 N N . SER A 1 386 ? -10.778 27.685 -29.007 1.00 130.63 406 SER A N 1
ATOM 2876 C CA . SER A 1 386 ? -10.100 27.350 -30.250 1.00 133.49 406 SER A CA 1
ATOM 2877 C C . SER A 1 386 ? -10.221 25.850 -30.466 1.00 122.62 406 SER A C 1
ATOM 2878 O O . SER A 1 386 ? -10.391 25.116 -29.506 1.00 122.32 406 SER A O 1
ATOM 2881 N N . GLN A 1 387 ? -10.131 25.401 -31.718 1.00 129.16 407 GLN A N 1
ATOM 2882 C CA . GLN A 1 387 ? -10.187 23.977 -32.026 1.00 140.76 407 GLN A CA 1
ATOM 2883 C C . GLN A 1 387 ? -8.863 23.323 -31.617 1.00 143.65 407 GLN A C 1
ATOM 2884 O O . GLN A 1 387 ? -8.842 22.151 -31.248 1.00 152.04 407 GLN A O 1
ATOM 2890 N N . GLU A 1 388 ? -7.766 24.094 -31.669 1.00 155.07 408 GLU A N 1
ATOM 2891 C CA . GLU A 1 388 ? -6.424 23.568 -31.465 1.00 165.70 408 GLU A CA 1
ATOM 2892 C C . GLU A 1 388 ? -5.667 24.421 -30.447 1.00 173.07 408 GLU A C 1
ATOM 2893 O O . GLU A 1 388 ? -6.043 25.559 -30.146 1.00 165.19 408 GLU A O 1
ATOM 2899 N N . PRO A 1 389 ? -4.576 23.876 -29.864 1.00 174.66 409 PRO A N 1
ATOM 2900 C CA . PRO A 1 389 ? -3.703 24.664 -29.004 1.00 178.91 409 PRO A CA 1
ATOM 2901 C C . PRO A 1 389 ? -3.176 25.877 -29.762 1.00 184.47 409 PRO A C 1
ATOM 2902 O O . PRO A 1 389 ? -2.660 25.729 -30.873 1.00 175.61 409 PRO A O 1
ATOM 2906 N N . LEU A 1 390 ? -3.309 27.055 -29.134 1.00 184.82 410 LEU A N 1
ATOM 2907 C CA . LEU A 1 390 ? -2.811 28.306 -29.687 1.00 175.61 410 LEU A CA 1
ATOM 2908 C C . LEU A 1 390 ? -1.282 28.311 -29.704 1.00 182.09 410 LEU A C 1
ATOM 2909 O O . LEU A 1 390 ? -0.660 28.057 -28.674 1.00 180.15 410 LEU A O 1
ATOM 2914 N N . THR A 1 391 ? -0.689 28.627 -30.869 1.00 199.26 411 THR A N 1
ATOM 2915 C CA . THR A 1 391 ? 0.757 28.788 -31.004 1.00 211.22 411 THR A CA 1
ATOM 2916 C C . THR A 1 391 ? 1.168 30.180 -30.522 1.00 202.33 411 THR A C 1
ATOM 2917 O O . THR A 1 391 ? 0.342 31.089 -30.420 1.00 194.60 411 THR A O 1
ATOM 2921 N N . LYS A 1 392 ? 2.471 30.346 -30.269 1.00 194.14 412 LYS A N 1
ATOM 2922 C CA . LYS A 1 392 ? 3.005 31.637 -29.869 1.00 198.92 412 LYS A CA 1
ATOM 2923 C C . LYS A 1 392 ? 2.613 32.711 -30.884 1.00 214.61 412 LYS A C 1
ATOM 2924 O O . LYS A 1 392 ? 2.286 33.829 -30.491 1.00 225.99 412 LYS A O 1
ATOM 2930 N N . GLU A 1 393 ? 2.647 32.362 -32.182 1.00 225.84 413 GLU A N 1
ATOM 2931 C CA . GLU A 1 393 ? 2.403 33.302 -33.273 1.00 222.17 413 GLU A CA 1
ATOM 2932 C C . GLU A 1 393 ? 0.975 33.837 -33.212 1.00 222.08 413 GLU A C 1
ATOM 2933 O O . GLU A 1 393 ? 0.754 35.010 -33.522 1.00 207.93 413 GLU A O 1
ATOM 2939 N N . GLN A 1 394 ? 0.039 32.945 -32.827 1.00 216.13 414 GLN A N 1
ATOM 2940 C CA . GLN A 1 394 ? -1.390 33.225 -32.744 1.00 194.85 414 GLN A CA 1
ATOM 2941 C C . GLN A 1 394 ? -1.746 33.955 -31.452 1.00 186.64 414 GLN A C 1
ATOM 2942 O O . GLN A 1 394 ? -2.674 34.758 -31.421 1.00 177.26 414 GLN A O 1
ATOM 2948 N N . LEU A 1 395 ? -1.024 33.655 -30.374 1.00 182.62 415 LEU A N 1
ATOM 2949 C CA . LEU A 1 395 ? -1.153 34.436 -29.159 1.00 179.07 415 LEU A CA 1
ATOM 2950 C C . LEU A 1 395 ? -0.689 35.876 -29.400 1.00 186.07 415 LEU A C 1
ATOM 2951 O O . LEU A 1 395 ? -1.374 36.816 -29.000 1.00 175.14 415 LEU A O 1
ATOM 2956 N N . ASN A 1 396 ? 0.466 36.029 -30.070 1.00 193.75 416 ASN A N 1
ATOM 2957 C CA . ASN A 1 396 ? 1.054 37.323 -30.385 1.00 202.38 416 ASN A CA 1
ATOM 2958 C C . ASN A 1 396 ? 0.175 38.125 -31.337 1.00 200.72 416 ASN A C 1
ATOM 2959 O O . ASN A 1 396 ? 0.220 39.352 -31.325 1.00 208.73 416 ASN A O 1
ATOM 2964 N N . LEU A 1 397 ? -0.354 37.394 -32.312 1.00 194.98 417 LEU A N 1
ATOM 2965 C CA . LEU A 1 397 ? -1.198 38.063 -33.317 1.00 192.03 417 LEU A CA 1
ATOM 2966 C C . LEU A 1 397 ? -2.471 38.430 -32.589 1.00 187.90 417 LEU A C 1
ATOM 2967 O O . LEU A 1 397 ? -3.184 39.342 -33.035 1.00 172.58 417 LEU A O 1
ATOM 2972 N N . LEU A 1 398 ? -2.707 37.749 -31.477 1.00 194.65 418 LEU A N 1
ATOM 2973 C CA . LEU A 1 398 ? -3.999 37.965 -30.799 1.00 204.91 418 LEU A CA 1
ATOM 2974 C C . LEU A 1 398 ? -3.876 39.077 -29.773 1.00 200.86 418 LEU A C 1
ATOM 2975 O O . LEU A 1 398 ? -4.764 39.948 -29.708 1.00 200.08 418 LEU A O 1
ATOM 2980 N N . PHE A 1 399 ? -2.820 39.030 -28.983 1.00 191.31 419 PHE A N 1
ATOM 2981 C CA . PHE A 1 399 ? -2.798 40.048 -27.916 1.00 181.08 419 PHE A CA 1
ATOM 2982 C C . PHE A 1 399 ? -1.580 40.888 -28.022 1.00 183.14 419 PHE A C 1
ATOM 2983 O O . PHE A 1 399 ? -0.518 40.417 -28.472 1.00 186.35 419 PHE A O 1
ATOM 2991 N N . ALA A 1 400 ? -1.735 42.140 -27.632 1.00 188.64 420 ALA A N 1
ATOM 2992 C CA . ALA A 1 400 ? -0.596 43.037 -27.566 1.00 196.87 420 ALA A CA 1
ATOM 2993 C C . ALA A 1 400 ? 0.429 42.478 -26.579 1.00 200.88 420 ALA A C 1
ATOM 2994 O O . ALA A 1 400 ? 1.577 42.226 -26.943 1.00 199.91 420 ALA A O 1
ATOM 2996 N N . SER A 1 401 ? -0.011 42.266 -25.331 1.00 208.96 421 SER A N 1
ATOM 2997 C CA . SER A 1 401 ? 0.836 41.720 -24.281 1.00 214.13 421 SER A CA 1
ATOM 2998 C C . SER A 1 401 ? 0.037 40.742 -23.421 1.00 211.50 421 SER A C 1
ATOM 2999 O O . SER A 1 401 ? -1.190 40.800 -23.328 1.00 189.17 421 SER A O 1
ATOM 3002 N N . TYR A 1 402 ? 0.771 39.853 -22.752 1.00 218.06 422 TYR A N 1
ATOM 3003 C CA . TYR A 1 402 ? 0.154 38.865 -21.891 1.00 206.75 422 TYR A CA 1
ATOM 3004 C C . TYR A 1 402 ? 1.180 38.352 -20.876 1.00 226.46 422 TYR A C 1
ATOM 3005 O O . TYR A 1 402 ? 2.226 37.824 -21.248 1.00 235.68 422 TYR A O 1
ATOM 3014 N N . ASP A 1 403 ? 0.867 38.504 -19.583 1.00 222.70 423 ASP A N 1
ATOM 3015 C CA . ASP A 1 403 ? 1.765 38.082 -18.523 1.00 209.78 423 ASP A CA 1
ATOM 3016 C C . ASP A 1 403 ? 1.662 36.567 -18.320 1.00 202.21 423 ASP A C 1
ATOM 3017 O O . ASP A 1 403 ? 2.678 35.943 -18.053 1.00 201.50 423 ASP A O 1
ATOM 3022 N N . SER A 1 404 ? 0.448 36.019 -18.381 1.00 210.44 424 SER A N 1
ATOM 3023 C CA . SER A 1 404 ? 0.277 34.576 -18.059 1.00 217.88 424 SER A CA 1
ATOM 3024 C C . SER A 1 404 ? -0.706 33.880 -19.010 1.00 207.55 424 SER A C 1
ATOM 3025 O O . SER A 1 404 ? -1.666 34.546 -19.448 1.00 189.36 424 SER A O 1
ATOM 3028 N N . VAL A 1 405 ? -0.494 32.582 -19.265 1.00 214.44 425 VAL A N 1
ATOM 3029 C CA . VAL A 1 405 ? -1.356 31.809 -20.211 1.00 213.31 425 VAL A CA 1
ATOM 3030 C C . VAL A 1 405 ? -1.733 30.458 -19.592 1.00 200.31 425 VAL A C 1
ATOM 3031 O O . VAL A 1 405 ? -0.834 29.781 -19.061 1.00 214.53 425 VAL A O 1
ATOM 3035 N N . LYS A 1 406 ? -3.008 30.079 -19.681 1.00 193.65 426 LYS A N 1
ATOM 3036 C CA . LYS A 1 406 ? -3.471 28.773 -19.151 1.00 191.88 426 LYS A CA 1
ATOM 3037 C C . LYS A 1 406 ? -4.370 28.123 -20.203 1.00 165.51 426 LYS A C 1
ATOM 3038 O O . LYS A 1 406 ? -5.107 28.864 -20.876 1.00 149.95 426 LYS A O 1
ATOM 3044 N N . GLU A 1 407 ? -4.338 26.797 -20.317 1.00 152.21 427 GLU A N 1
ATOM 3045 C CA . GLU A 1 407 ? -5.095 26.154 -21.414 1.00 162.36 427 GLU A CA 1
ATOM 3046 C C . GLU A 1 407 ? -5.538 24.730 -21.071 1.00 167.72 427 GLU A C 1
ATOM 3047 O O . GLU A 1 407 ? -4.665 23.924 -20.700 1.00 165.69 427 GLU A O 1
ATOM 3053 N N . LYS A 1 408 ? -6.839 24.425 -21.184 1.00 165.45 428 LYS A N 1
ATOM 3054 C CA . LYS A 1 408 ? -7.260 23.047 -21.018 1.00 156.89 428 LYS A CA 1
ATOM 3055 C C . LYS A 1 408 ? -7.828 22.525 -22.332 1.00 148.94 428 LYS A C 1
ATOM 3056 O O . LYS A 1 408 ? -8.562 23.247 -22.995 1.00 143.26 428 LYS A O 1
ATOM 3062 N N . LYS A 1 409 ? -7.366 21.335 -22.705 1.00 153.49 429 LYS A N 1
ATOM 3063 C CA . LYS A 1 409 ? -7.925 20.654 -23.887 1.00 154.08 429 LYS A CA 1
ATOM 3064 C C . LYS A 1 409 ? -9.145 19.917 -23.357 1.00 141.68 429 LYS A C 1
ATOM 3065 O O . LYS A 1 409 ? -8.999 19.174 -22.375 1.00 151.27 429 LYS A O 1
ATOM 3071 N N . TRP A 1 410 ? -10.295 20.107 -23.983 1.00 146.60 430 TRP A N 1
ATOM 3072 C CA . TRP A 1 410 ? -11.528 19.546 -23.405 1.00 151.60 430 TRP A CA 1
ATOM 3073 C C . TRP A 1 410 ? -12.310 18.764 -24.434 1.00 137.63 430 TRP A C 1
ATOM 3074 O O . TRP A 1 410 ? -12.885 19.407 -25.318 1.00 160.74 430 TRP A O 1
ATOM 3085 N N . LEU A 1 411 ? -12.323 17.425 -24.331 1.00 117.46 431 LEU A N 1
ATOM 3086 C CA . LEU A 1 411 ? -13.311 16.667 -25.139 1.00 114.58 431 LEU A CA 1
ATOM 3087 C C . LEU A 1 411 ? -14.545 17.228 -24.443 1.00 122.18 431 LEU A C 1
ATOM 3088 O O . LEU A 1 411 ? -14.859 16.756 -23.328 1.00 135.18 431 LEU A O 1
ATOM 3093 N N . ALA A 1 412 ? -15.210 18.197 -25.058 1.00 129.45 432 ALA A N 1
ATOM 3094 C CA . ALA A 1 412 ? -16.195 19.022 -24.331 1.00 139.97 432 ALA A CA 1
ATOM 3095 C C . ALA A 1 412 ? -17.611 18.523 -24.557 1.00 145.42 432 ALA A C 1
ATOM 3096 O O . ALA A 1 412 ? -18.423 18.631 -23.638 1.00 148.59 432 ALA A O 1
ATOM 3098 N N . TYR A 1 413 ? -17.930 18.096 -25.751 1.00 125.70 433 TYR A N 1
ATOM 3099 C CA . TYR A 1 413 ? -19.309 17.737 -26.116 1.00 115.26 433 TYR A CA 1
ATOM 3100 C C . TYR A 1 413 ? -19.214 16.847 -27.314 1.00 122.17 433 TYR A C 1
ATOM 3101 O O . TYR A 1 413 ? -18.116 16.699 -27.856 1.00 114.76 433 TYR A O 1
ATOM 3110 N N . PRO A 1 414 ? -20.314 16.231 -27.779 1.00 127.39 434 PRO A N 1
ATOM 3111 C CA . PRO A 1 414 ? -20.276 15.437 -29.004 1.00 122.36 434 PRO A CA 1
ATOM 3112 C C . PRO A 1 414 ? -19.805 16.212 -30.232 1.00 120.44 434 PRO A C 1
ATOM 3113 O O . PRO A 1 414 ? -20.016 17.428 -30.327 1.00 113.33 434 PRO A O 1
ATOM 3117 N N . HIS A 1 415 ? -19.351 15.428 -31.207 1.00 113.45 435 HIS A N 1
ATOM 3118 C CA . HIS A 1 415 ? -19.106 16.008 -32.536 1.00 128.12 435 HIS A CA 1
ATOM 3119 C C . HIS A 1 415 ? -20.411 15.701 -33.251 1.00 128.17 435 HIS A C 1
ATOM 3120 O O . HIS A 1 415 ? -20.525 14.697 -33.966 1.00 112.31 435 HIS A O 1
ATOM 3127 N N . TYR A 1 416 ? -21.411 16.526 -32.995 1.00 133.77 436 TYR A N 1
ATOM 3128 C CA . TYR A 1 416 ? -22.754 16.242 -33.543 1.00 119.05 436 TYR A CA 1
ATOM 3129 C C . TYR A 1 416 ? -22.663 15.943 -35.003 1.00 113.49 436 TYR A C 1
ATOM 3130 O O . TYR A 1 416 ? -22.315 16.834 -35.783 1.00 120.04 436 TYR A O 1
ATOM 3139 N N . LYS A 1 417 ? -23.008 14.714 -35.365 1.00 116.93 437 LYS A N 1
ATOM 3140 C CA . LYS A 1 417 ? -23.051 14.339 -36.792 1.00 138.22 437 LYS A CA 1
ATOM 3141 C C . LYS A 1 417 ? -24.441 13.816 -37.130 1.00 127.94 437 LYS A C 1
ATOM 3142 O O . LYS A 1 417 ? -24.581 12.607 -37.345 1.00 123.04 437 LYS A O 1
ATOM 3148 N N . PRO A 1 418 ? -25.465 14.676 -37.224 1.00 118.32 438 PRO A N 1
ATOM 3149 C CA . PRO A 1 418 ? -26.778 14.214 -37.611 1.00 111.66 438 PRO A CA 1
ATOM 3150 C C . PRO A 1 418 ? -26.686 13.647 -38.993 1.00 104.59 438 PRO A C 1
ATOM 3151 O O . PRO A 1 418 ? -25.659 13.799 -39.660 1.00 104.16 438 PRO A O 1
ATOM 3155 N N . PRO A 1 419 ? -27.754 13.037 -39.531 1.00 106.82 439 PRO A N 1
ATOM 3156 C CA . PRO A 1 419 ? -28.646 12.193 -38.761 1.00 121.59 439 PRO A CA 1
ATOM 3157 C C . PRO A 1 419 ? -27.942 11.089 -38.025 1.00 120.34 439 PRO A C 1
ATOM 3158 O O . PRO A 1 419 ? -27.043 10.462 -38.588 1.00 125.18 439 PRO A O 1
ATOM 3162 N N . GLU A 1 420 ? -28.362 10.842 -36.789 1.00 118.72 440 GLU A N 1
ATOM 3163 C CA . GLU A 1 420 ? -27.708 9.810 -35.958 1.00 126.41 440 GLU A CA 1
ATOM 3164 C C . GLU A 1 420 ? -28.627 9.422 -34.803 1.00 113.10 440 GLU A C 1
ATOM 3165 O O . GLU A 1 420 ? -29.571 10.170 -34.518 1.00 124.04 440 GLU A O 1
ATOM 3171 N N . LYS A 1 421 ? -28.339 8.298 -34.160 1.00 107.45 441 LYS A N 1
ATOM 3172 C CA . LYS A 1 421 ? -29.221 7.814 -33.078 1.00 116.89 441 LYS A CA 1
ATOM 3173 C C . LYS A 1 421 ? -28.511 7.948 -31.737 1.00 111.26 441 LYS A C 1
ATOM 3174 O O . LYS A 1 421 ? -27.437 7.365 -31.572 1.00 119.18 441 LYS A O 1
ATOM 3180 N N . CYS A 1 422 ? -29.126 8.659 -30.809 1.00 109.48 442 CYS A N 1
ATOM 3181 C CA . CYS A 1 422 ? -28.538 8.899 -29.504 1.00 105.72 442 CYS A CA 1
ATOM 3182 C C . CYS A 1 422 ? -28.127 7.582 -28.865 1.00 108.70 442 CYS A C 1
ATOM 3183 O O . CYS A 1 422 ? -28.835 6.581 -28.987 1.00 114.46 442 CYS A O 1
ATOM 3186 N N . PRO A 1 423 ? -27.016 7.574 -28.099 1.00 104.40 443 PRO A N 1
ATOM 3187 C CA . PRO A 1 423 ? -26.580 6.362 -27.411 1.00 105.48 443 PRO A CA 1
ATOM 3188 C C . PRO A 1 423 ? -27.606 5.926 -26.368 1.00 108.84 443 PRO A C 1
ATOM 3189 O O . PRO A 1 423 ? -28.290 6.747 -25.752 1.00 122.83 443 PRO A O 1
ATOM 3193 N N . PRO A 1 424 ? -27.704 4.621 -26.067 1.00 103.62 444 PRO A N 1
ATOM 3194 C CA . PRO A 1 424 ? -28.798 4.125 -25.250 1.00 123.46 444 PRO A CA 1
ATOM 3195 C C . PRO A 1 424 ? -28.643 4.677 -23.848 1.00 116.03 444 PRO A C 1
ATOM 3196 O O . PRO A 1 424 ? -27.592 5.223 -23.491 1.00 103.14 444 PRO A O 1
ATOM 3200 N N . ILE A 1 425 ? -29.748 4.550 -23.112 1.00 117.70 445 ILE A N 1
ATOM 3201 C CA . ILE A 1 425 ? -29.743 4.792 -21.686 1.00 120.87 445 ILE A CA 1
ATOM 3202 C C . ILE A 1 425 ? -29.493 3.467 -20.988 1.00 115.04 445 ILE A C 1
ATOM 3203 O O . ILE A 1 425 ? -28.964 3.434 -19.878 1.00 123.27 445 ILE A O 1
ATOM 3208 N N . ILE A 1 426 ? -29.878 2.386 -21.661 1.00 104.43 446 ILE A N 1
ATOM 3209 C CA . ILE A 1 426 ? -29.713 1.073 -21.079 1.00 108.27 446 ILE A CA 1
ATOM 3210 C C . ILE A 1 426 ? -28.589 0.338 -21.801 1.00 118.04 446 ILE A C 1
ATOM 3211 O O . ILE A 1 426 ? -28.743 -0.041 -22.962 1.00 140.11 446 ILE A O 1
ATOM 3216 N N . LEU A 1 427 ? -27.475 0.120 -21.095 1.00 113.20 447 LEU A N 1
ATOM 3217 C CA . LEU A 1 427 ? -26.362 -0.633 -21.641 1.00 107.14 447 LEU A CA 1
ATOM 3218 C C . LEU A 1 427 ? -26.587 -2.121 -21.405 1.00 111.79 447 LEU A C 1
ATOM 3219 O O . LEU A 1 427 ? -26.140 -2.948 -22.198 1.00 113.18 447 LEU A O 1
ATOM 3224 N N . HIS A 1 428 ? -27.213 -2.486 -20.276 1.00 108.17 448 HIS A N 1
ATOM 3225 C CA . HIS A 1 428 ? -27.344 -3.940 -19.956 1.00 109.52 448 HIS A CA 1
ATOM 3226 C C . HIS A 1 428 ? -28.479 -4.210 -18.959 1.00 114.16 448 HIS A C 1
ATOM 3227 O O . HIS A 1 428 ? -29.297 -3.297 -18.717 1.00 106.59 448 HIS A O 1
ATOM 3234 N N . ASP A 1 429 ? -28.518 -5.422 -18.385 1.00 121.30 449 ASP A N 1
ATOM 3235 C CA . ASP A 1 429 ? -29.615 -5.821 -17.453 1.00 115.76 449 ASP A CA 1
ATOM 3236 C C . ASP A 1 429 ? -29.933 -4.679 -16.480 1.00 117.66 449 ASP A C 1
ATOM 3237 O O . ASP A 1 429 ? -31.085 -4.192 -16.501 1.00 106.71 449 ASP A O 1
ATOM 3242 N N . ARG A 1 430 ? -28.960 -4.273 -15.657 1.00 127.29 450 ARG A N 1
ATOM 3243 C CA . ARG A 1 430 ? -29.186 -3.196 -14.657 1.00 119.93 450 ARG A CA 1
ATOM 3244 C C . ARG A 1 430 ? -28.048 -2.169 -14.750 1.00 118.91 450 ARG A C 1
ATOM 3245 O O . ARG A 1 430 ? -27.566 -1.721 -13.687 1.00 108.14 450 ARG A O 1
ATOM 3253 N N . MET A 1 431 ? -27.635 -1.816 -15.970 1.00 130.28 451 MET A N 1
ATOM 3254 C CA . MET A 1 431 ? -26.534 -0.881 -16.139 1.00 121.04 451 MET A CA 1
ATOM 3255 C C . MET A 1 431 ? -27.021 0.232 -17.059 1.00 113.76 451 MET A C 1
ATOM 3256 O O . MET A 1 431 ? -27.493 -0.039 -18.157 1.00 116.47 451 MET A O 1
ATOM 3261 N N . TYR A 1 432 ? -26.950 1.475 -16.575 1.00 114.32 452 TYR A N 1
ATOM 3262 C CA . TYR A 1 432 ? -27.551 2.605 -17.263 1.00 111.98 452 TYR A CA 1
ATOM 3263 C C . TYR A 1 432 ? -26.466 3.612 -17.613 1.00 113.88 452 TYR A C 1
ATOM 3264 O O . TYR A 1 432 ? -25.456 3.701 -16.925 1.00 138.16 452 TYR A O 1
ATOM 3273 N N . TYR A 1 433 ? -26.688 4.348 -18.700 1.00 110.95 453 TYR A N 1
ATOM 3274 C CA . TYR A 1 433 ? -25.682 5.238 -19.257 1.00 118.28 453 TYR A CA 1
ATOM 3275 C C . TYR A 1 433 ? -26.362 6.554 -19.598 1.00 117.78 453 TYR A C 1
ATOM 3276 O O . TYR A 1 433 ? -27.158 6.662 -20.537 1.00 117.47 453 TYR A O 1
ATOM 3285 N N . LEU A 1 434 ? -26.023 7.567 -18.811 1.00 118.04 454 LEU A N 1
ATOM 3286 C CA . LEU A 1 434 ? -26.830 8.762 -18.853 1.00 122.88 454 LEU A CA 1
ATOM 3287 C C . LEU A 1 434 ? -26.308 9.693 -19.941 1.00 106.17 454 LEU A C 1
ATOM 3288 O O . LEU A 1 434 ? -27.118 10.335 -20.600 1.00 122.19 454 LEU A O 1
ATOM 3293 N N . ASN A 1 435 ? -25.005 9.643 -20.237 1.00 103.02 455 ASN A N 1
ATOM 3294 C CA . ASN A 1 435 ? -24.385 10.612 -21.133 1.00 99.71 455 ASN A CA 1
ATOM 3295 C C . ASN A 1 435 ? -24.871 10.476 -22.580 1.00 101.47 455 ASN A C 1
ATOM 3296 O O . ASN A 1 435 ? -24.517 11.301 -23.407 1.00 104.35 455 ASN A O 1
ATOM 3301 N N . GLY A 1 436 ? -25.710 9.482 -22.902 1.00 107.34 456 GLY A N 1
ATOM 3302 C CA . GLY A 1 436 ? -26.436 9.496 -24.162 1.00 100.12 456 GLY A CA 1
ATOM 3303 C C . GLY A 1 436 ? -27.142 10.837 -24.432 1.00 105.83 456 GLY A C 1
ATOM 3304 O O . GLY A 1 436 ? -27.296 11.245 -25.586 1.00 104.49 456 GLY A O 1
ATOM 3305 N N . ILE A 1 437 ? -27.583 11.511 -23.355 1.00 105.80 457 ILE A N 1
ATOM 3306 C CA . ILE A 1 437 ? -28.403 12.715 -23.402 1.00 96.64 457 ILE A CA 1
ATOM 3307 C C . ILE A 1 437 ? -27.681 13.838 -24.113 1.00 99.53 457 ILE A C 1
ATOM 3308 O O . ILE A 1 437 ? -28.315 14.767 -24.585 1.00 113.06 457 ILE A O 1
ATOM 3313 N N . GLU A 1 438 ? -26.353 13.815 -24.076 1.00 109.83 458 GLU A N 1
ATOM 3314 C CA . GLU A 1 438 ? -25.600 14.928 -24.615 1.00 108.90 458 GLU A CA 1
ATOM 3315 C C . GLU A 1 438 ? -26.039 15.131 -26.057 1.00 113.64 458 GLU A C 1
ATOM 3316 O O . GLU A 1 438 ? -26.126 16.279 -26.488 1.00 115.04 458 GLU A O 1
ATOM 3322 N N . TRP A 1 439 ? -26.388 14.026 -26.751 1.00 124.76 459 TRP A N 1
ATOM 3323 C CA . TRP A 1 439 ? -26.697 14.053 -28.181 1.00 129.13 459 TRP A CA 1
ATOM 3324 C C . TRP A 1 439 ? -28.056 14.707 -28.432 1.00 113.56 459 TRP A C 1
ATOM 3325 O O . TRP A 1 439 ? -28.449 14.898 -29.570 1.00 96.44 459 TRP A O 1
ATOM 3336 N N . ALA A 1 440 ? -28.738 15.121 -27.364 1.00 115.53 460 ALA A N 1
ATOM 3337 C CA . ALA A 1 440 ? -29.881 16.010 -27.475 1.00 122.28 460 ALA A CA 1
ATOM 3338 C C . ALA A 1 440 ? -29.495 17.428 -27.089 1.00 122.03 460 ALA A C 1
ATOM 3339 O O . ALA A 1 440 ? -30.011 18.364 -27.673 1.00 142.65 460 ALA A O 1
ATOM 3341 N N . ALA A 1 441 ? -28.631 17.567 -26.079 1.00 130.49 461 ALA A N 1
ATOM 3342 C CA . ALA A 1 441 ? -28.029 18.845 -25.724 1.00 132.33 461 ALA A CA 1
ATOM 3343 C C . ALA A 1 441 ? -26.967 18.602 -24.657 1.00 120.40 461 ALA A C 1
ATOM 3344 O O . ALA A 1 441 ? -27.249 17.881 -23.707 1.00 124.57 461 ALA A O 1
ATOM 3346 N N . SER A 1 442 ? -25.748 19.135 -24.845 1.00 110.97 462 SER A N 1
ATOM 3347 C CA . SER A 1 442 ? -24.757 19.094 -23.781 1.00 110.80 462 SER A CA 1
ATOM 3348 C C . SER A 1 442 ? -24.890 20.373 -22.982 1.00 112.58 462 SER A C 1
ATOM 3349 O O . SER A 1 442 ? -24.674 21.468 -23.483 1.00 134.80 462 SER A O 1
ATOM 3352 N N . ALA A 1 443 ? -25.312 20.184 -21.741 1.00 119.09 463 ALA A N 1
ATOM 3353 C CA . ALA A 1 443 ? -25.465 21.262 -20.795 1.00 126.56 463 ALA A CA 1
ATOM 3354 C C . ALA A 1 443 ? -25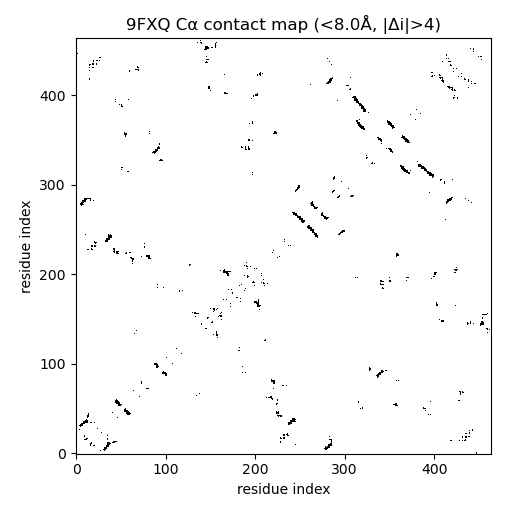.537 20.631 -19.415 1.00 122.23 463 ALA A C 1
ATOM 3355 O O . ALA A 1 443 ? -25.658 19.416 -19.296 1.00 112.55 463 ALA A O 1
ATOM 3357 N N . MET A 1 444 ? -25.431 21.489 -18.401 1.00 131.34 464 MET A N 1
ATOM 3358 C CA . MET A 1 444 ? -25.450 21.058 -17.024 1.00 123.20 464 MET A CA 1
ATOM 3359 C C . MET A 1 444 ? -26.797 20.403 -16.788 1.00 111.98 464 MET A C 1
ATOM 3360 O O . MET A 1 444 ? -26.861 19.218 -16.456 1.00 108.87 464 MET A O 1
ATOM 3365 N N . GLU A 1 445 ? -27.852 21.179 -17.045 1.00 99.35 465 GLU A N 1
ATOM 3366 C CA . GLU A 1 445 ? -29.200 20.737 -16.742 1.00 100.69 465 GLU A CA 1
ATOM 3367 C C . GLU A 1 445 ? -29.548 19.475 -17.525 1.00 87.41 465 GLU A C 1
ATOM 3368 O O . GLU A 1 445 ? -30.338 18.656 -17.078 1.00 92.67 465 GLU A O 1
ATOM 3374 N N . MET A 1 446 ? -28.961 19.290 -18.693 1.00 85.72 466 MET A N 1
ATOM 3375 C CA . MET A 1 446 ? -29.264 18.074 -19.420 1.00 106.76 466 MET A CA 1
ATOM 3376 C C . MET A 1 446 ? -28.699 16.865 -18.681 1.00 112.56 466 MET A C 1
ATOM 3377 O O . MET A 1 446 ? -29.372 15.843 -18.585 1.00 124.58 466 MET A O 1
ATOM 3382 N N . SER A 1 447 ? -27.485 16.984 -18.138 1.00 101.44 467 SER A N 1
ATOM 3383 C CA . SER A 1 447 ? -26.956 15.907 -17.331 1.00 108.93 467 SER A CA 1
ATOM 3384 C C . SER A 1 447 ? -27.880 15.649 -16.143 1.00 118.00 467 SER A C 1
ATOM 3385 O O . SER A 1 447 ? -28.084 14.496 -15.768 1.00 141.84 467 SER A O 1
ATOM 3388 N N . ALA A 1 448 ? -28.445 16.714 -15.563 1.00 111.55 468 ALA A N 1
ATOM 3389 C CA . ALA A 1 448 ? -29.318 16.573 -14.402 1.00 119.34 468 ALA A CA 1
ATOM 3390 C C . ALA A 1 448 ? -30.627 15.864 -14.762 1.00 121.82 468 ALA A C 1
ATOM 3391 O O . ALA A 1 448 ? -31.181 15.102 -13.965 1.00 118.31 468 ALA A O 1
ATOM 3393 N N . ILE A 1 449 ? -31.146 16.124 -15.960 1.00 106.89 469 ILE A N 1
ATOM 3394 C CA . ILE A 1 449 ? -32.386 15.491 -16.341 1.00 99.19 469 ILE A CA 1
ATOM 3395 C C . ILE A 1 449 ? -32.137 14.004 -16.548 1.00 101.89 469 ILE A C 1
ATOM 3396 O O . ILE A 1 449 ? -32.940 13.172 -16.140 1.00 108.17 469 ILE A O 1
ATOM 3401 N N . ALA A 1 450 ? -30.994 13.688 -17.155 1.00 103.51 470 ALA A N 1
ATOM 3402 C CA . ALA A 1 450 ? -30.639 12.315 -17.480 1.00 111.30 470 ALA A CA 1
ATOM 3403 C C . ALA A 1 450 ? -30.437 11.487 -16.219 1.00 110.86 470 ALA A C 1
ATOM 3404 O O . ALA A 1 450 ? -30.891 10.352 -16.146 1.00 116.04 470 ALA A O 1
ATOM 3406 N N . ALA A 1 451 ? -29.697 12.068 -15.274 1.00 112.68 471 ALA A N 1
ATOM 3407 C CA . ALA A 1 451 ? -29.476 11.481 -13.969 1.00 111.13 471 ALA A CA 1
ATOM 3408 C C . ALA A 1 451 ? -30.814 11.209 -13.289 1.00 109.11 471 ALA A C 1
ATOM 3409 O O . ALA A 1 451 ? -31.026 10.117 -12.765 1.00 107.12 471 ALA A O 1
ATOM 3411 N N . HIS A 1 452 ? -31.718 12.196 -13.309 1.00 104.34 472 HIS A N 1
ATOM 3412 C CA . HIS A 1 452 ? -33.017 12.011 -12.686 1.00 110.31 472 HIS A CA 1
ATOM 3413 C C . HIS A 1 452 ? -33.721 10.848 -13.381 1.00 112.30 472 HIS A C 1
ATOM 3414 O O . HIS A 1 452 ? -34.176 9.903 -12.738 1.00 120.55 472 HIS A O 1
ATOM 3421 N N . ASN A 1 453 ? -33.774 10.916 -14.710 1.00 106.87 473 ASN A N 1
ATOM 3422 C CA . ASN A 1 453 ? -34.450 9.902 -15.488 1.00 105.53 473 ASN A CA 1
ATOM 3423 C C . ASN A 1 453 ? -33.800 8.537 -15.271 1.00 109.69 473 ASN A C 1
ATOM 3424 O O . ASN A 1 453 ? -34.489 7.532 -15.157 1.00 103.89 473 ASN A O 1
ATOM 3429 N N . ALA A 1 454 ? -32.466 8.507 -15.236 1.00 117.30 474 ALA A N 1
ATOM 3430 C CA . ALA A 1 454 ? -31.730 7.267 -15.070 1.00 107.61 474 ALA A CA 1
ATOM 3431 C C . ALA A 1 454 ? -32.100 6.633 -13.745 1.00 104.03 474 ALA A C 1
ATOM 3432 O O . ALA A 1 454 ? -32.335 5.438 -13.710 1.00 121.58 474 ALA A O 1
ATOM 3434 N N . ALA A 1 455 ? -32.151 7.439 -12.677 1.00 96.71 475 ALA A N 1
ATOM 3435 C CA . ALA A 1 455 ? -32.535 6.942 -11.364 1.00 111.34 475 ALA A CA 1
ATOM 3436 C C . ALA A 1 455 ? -33.959 6.377 -11.353 1.00 109.10 475 ALA A C 1
ATOM 3437 O O . ALA A 1 455 ? -34.172 5.248 -10.919 1.00 115.95 475 ALA A O 1
ATOM 3439 N N . LEU A 1 456 ? -34.938 7.164 -11.802 1.00 101.72 476 LEU A N 1
ATOM 3440 C CA . LEU A 1 456 ? -36.302 6.673 -11.936 1.00 115.88 476 LEU A CA 1
ATOM 3441 C C . LEU A 1 456 ? -36.357 5.344 -12.700 1.00 117.66 476 LEU A C 1
ATOM 3442 O O . LEU A 1 456 ? -37.031 4.400 -12.280 1.00 125.22 476 LEU A O 1
ATOM 3447 N N . LEU A 1 457 ? -35.684 5.286 -13.850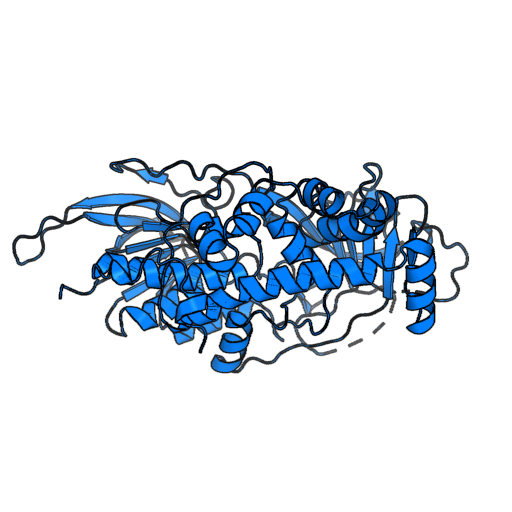 1.00 109.58 477 LEU A N 1
ATOM 3448 C CA . LEU A 1 457 ? -35.768 4.125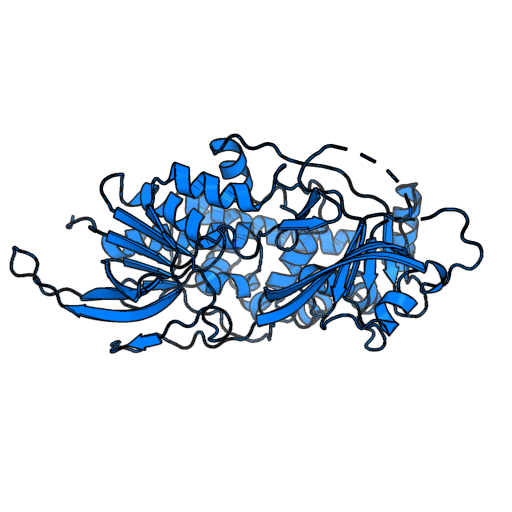 -14.716 1.00 101.52 477 LEU A CA 1
ATOM 3449 C C . LEU A 1 457 ? -35.248 2.896 -13.990 1.00 99.94 477 LEU A C 1
ATOM 3450 O O . LEU A 1 457 ? -35.872 1.851 -14.065 1.00 112.17 477 LEU A O 1
ATOM 3455 N N . ALA A 1 458 ? -34.094 3.033 -13.332 1.00 102.50 478 ALA A N 1
ATOM 3456 C CA . ALA A 1 458 ? -33.449 1.926 -12.642 1.00 114.68 478 ALA A CA 1
ATOM 3457 C C . ALA A 1 458 ? -34.381 1.381 -11.576 1.00 117.66 478 ALA A C 1
ATOM 3458 O O . ALA A 1 458 ? -34.500 0.164 -11.418 1.00 120.52 478 ALA A O 1
ATOM 3460 N N . TYR A 1 459 ? -35.010 2.329 -10.871 1.00 116.17 479 TYR A N 1
ATOM 3461 C CA . TYR A 1 459 ? -35.924 2.050 -9.779 1.00 123.41 479 TYR A CA 1
ATOM 3462 C C . TYR A 1 459 ? -37.136 1.307 -10.310 1.00 115.34 479 TYR A C 1
ATOM 3463 O O . TYR A 1 459 ? -37.470 0.240 -9.814 1.00 126.67 479 TYR A O 1
ATOM 3472 N N . HIS A 1 460 ? -37.794 1.889 -11.305 1.00 112.75 480 HIS A N 1
ATOM 3473 C CA . HIS A 1 460 ? -38.942 1.233 -11.899 1.00 122.51 480 HIS A CA 1
ATOM 3474 C C . HIS A 1 460 ? -38.558 -0.120 -12.489 1.00 114.98 480 HIS A C 1
ATOM 3475 O O . HIS A 1 460 ? -39.335 -1.058 -12.409 1.00 114.94 480 HIS A O 1
ATOM 3482 N N . ARG A 1 461 ? -37.362 -0.221 -13.071 1.00 120.95 481 ARG A N 1
ATOM 3483 C CA . ARG A 1 461 ? -36.903 -1.481 -13.632 1.00 116.33 481 ARG A CA 1
ATOM 3484 C C . ARG A 1 461 ? -36.653 -2.491 -12.513 1.00 111.33 481 ARG A C 1
ATOM 348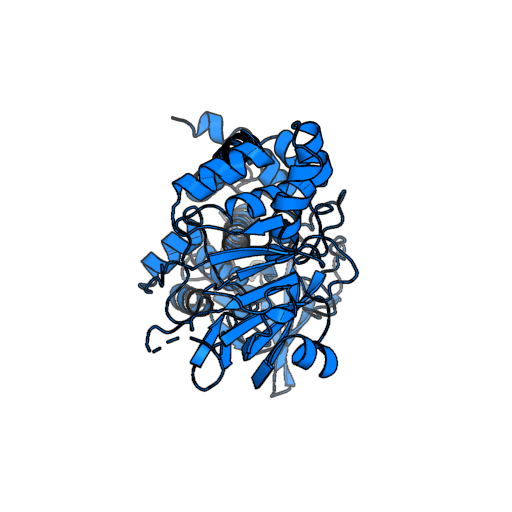5 O O . ARG A 1 461 ? -36.998 -3.658 -12.658 1.00 116.33 481 ARG A O 1
ATOM 3493 N N . TRP A 1 462 ? -36.107 -2.039 -11.383 1.00 107.71 482 TRP A N 1
ATOM 3494 C CA . TRP A 1 462 ? -35.840 -2.941 -10.275 1.00 115.38 482 TRP A CA 1
ATOM 3495 C C . TRP A 1 462 ? -37.131 -3.496 -9.691 1.00 112.01 482 TRP A C 1
ATOM 3496 O O . TRP A 1 462 ? -37.191 -4.663 -9.337 1.00 121.68 482 TRP A O 1
ATOM 3507 N N . TYR A 1 463 ? -38.143 -2.645 -9.558 1.00 115.49 483 TYR A N 1
ATOM 3508 C CA . TYR A 1 463 ? -39.359 -3.020 -8.856 1.00 118.89 483 TYR A CA 1
ATOM 3509 C C . TYR A 1 463 ? -40.482 -3.290 -9.845 1.00 115.89 483 TYR A C 1
ATOM 3510 O O . TYR A 1 463 ? -41.589 -3.624 -9.448 1.00 125.40 483 TYR A O 1
ATOM 3519 N N . GLY A 1 464 ? -40.198 -3.112 -11.130 1.00 122.30 484 GLY A N 1
ATOM 3520 C CA . GLY A 1 464 ? -41.058 -3.633 -12.179 1.00 134.59 484 GLY A CA 1
ATOM 3521 C C . GLY A 1 464 ? -42.346 -2.834 -12.330 1.00 134.20 484 GLY A C 1
ATOM 3522 O O . GLY A 1 464 ? -43.399 -3.392 -12.603 1.00 140.78 484 GLY A O 1
ATOM 3523 N N . ASN A 1 465 ? -42.224 -1.518 -12.182 1.00 152.36 485 ASN A N 1
ATOM 3524 C CA . ASN A 1 465 ? -43.334 -0.593 -12.315 1.00 146.74 485 ASN A CA 1
ATOM 3525 C C . ASN A 1 465 ? -43.411 -0.168 -13.780 1.00 122.42 485 ASN A C 1
ATOM 3526 O O . ASN A 1 465 ? -42.993 0.940 -14.120 1.00 127.59 485 ASN A O 1
ATOM 3531 N N . THR A 1 466 ? -43.938 -1.046 -14.642 1.00 100.53 486 THR A N 1
ATOM 3532 C CA . THR A 1 466 ? -43.830 -0.811 -16.071 1.00 118.94 486 THR A CA 1
ATOM 3533 C C . THR A 1 466 ? -44.885 0.192 -16.519 1.00 137.09 486 THR A C 1
ATOM 3534 O O . THR A 1 466 ? -44.837 0.674 -17.651 1.00 143.18 486 THR A O 1
ATOM 3538 N N . GLU A 1 467 ? -45.844 0.464 -15.626 1.00 149.25 487 GLU A N 1
ATOM 3539 C CA . GLU A 1 467 ? -46.828 1.518 -15.814 1.00 147.31 487 GLU A CA 1
ATOM 3540 C C . GLU A 1 467 ? -46.176 2.903 -15.768 1.00 133.28 487 GLU A C 1
ATOM 3541 O O . GLU A 1 467 ? -46.841 3.876 -16.095 1.00 139.72 487 GLU A O 1
ATOM 3547 N N . MET A 1 468 ? -44.897 2.980 -15.355 1.00 124.97 488 MET A N 1
ATOM 3548 C CA . MET A 1 468 ? -44.189 4.233 -15.143 1.00 117.13 488 MET A CA 1
ATOM 3549 C C . MET A 1 468 ? -43.147 4.486 -16.220 1.00 114.12 488 MET A C 1
ATOM 3550 O O . MET A 1 468 ? -42.521 5.538 -16.248 1.00 137.49 488 MET A O 1
ATOM 3555 N N . ILE A 1 469 ? -42.986 3.559 -17.147 1.00 115.54 489 ILE A N 1
ATOM 3556 C CA . ILE A 1 469 ? -41.906 3.710 -18.095 1.00 115.94 489 ILE A CA 1
ATOM 3557 C C . ILE A 1 469 ? -42.476 3.941 -19.489 1.00 103.75 489 ILE A C 1
ATOM 3558 O O . ILE A 1 469 ? -43.424 3.293 -19.891 1.00 114.13 489 ILE A O 1
ATOM 3563 N N . ASP A 1 470 ? -41.870 4.873 -20.216 1.00 99.23 490 ASP A N 1
ATOM 3564 C CA . ASP A 1 470 ? -42.180 5.105 -21.615 1.00 111.19 490 ASP A CA 1
ATOM 3565 C C . ASP A 1 470 ? -43.662 5.403 -21.786 1.00 124.36 490 ASP A C 1
ATOM 3566 O O . ASP A 1 470 ? -44.271 4.937 -22.744 1.00 128.25 490 ASP A O 1
ATOM 3571 N N . GLN A 1 471 ? -44.218 6.200 -20.864 1.00 132.76 491 GLN A N 1
ATOM 3572 C CA . GLN A 1 471 ? -45.613 6.587 -20.953 1.00 126.83 491 GLN A CA 1
ATOM 3573 C C . GLN A 1 471 ? -45.738 7.797 -21.870 1.00 121.86 491 GLN A C 1
ATOM 3574 O O . GLN A 1 471 ? -45.022 8.767 -21.681 1.00 111.14 491 GLN A O 1
ATOM 3580 N N . GLU A 1 472 ? -46.635 7.717 -22.865 1.00 152.27 492 GLU A N 1
ATOM 3581 C CA . GLU A 1 472 ? -46.801 8.767 -23.865 1.00 172.61 492 GLU A CA 1
ATOM 3582 C C . GLU A 1 472 ? -48.079 9.544 -23.571 1.00 160.77 492 GLU A C 1
ATOM 3583 O O . GLU A 1 472 ? -48.997 9.020 -22.950 1.00 159.08 492 GLU A O 1
ATOM 3589 N N . GLY A 1 473 ? -48.137 10.786 -24.066 1.00 159.43 493 GLY A N 1
ATOM 3590 C CA . GLY A 1 473 ? -49.320 11.624 -23.936 1.00 165.22 493 GLY A CA 1
ATOM 3591 C C . GLY A 1 473 ? -49.572 12.020 -22.485 1.00 164.43 493 GLY A C 1
ATOM 3592 O O . GLY A 1 473 ? -50.687 12.412 -22.119 1.00 141.58 493 GLY A O 1
ATOM 3593 N N . LEU A 1 474 ? -48.498 11.931 -21.689 1.00 164.08 494 LEU A N 1
ATOM 3594 C CA . LEU A 1 474 ? -48.518 12.281 -20.281 1.00 187.38 494 LEU A CA 1
ATOM 3595 C C . LEU A 1 474 ? -49.061 13.692 -20.067 1.00 195.27 494 LEU A C 1
ATOM 3596 O O . LEU A 1 474 ? -50.007 13.875 -19.308 1.00 181.89 494 LEU A O 1
ATOM 3601 N N . TYR A 1 475 ? -48.429 14.670 -20.732 1.00 209.22 495 TYR A N 1
ATOM 3602 C CA . TYR A 1 475 ? -48.784 16.079 -20.633 1.00 202.82 495 TYR A CA 1
ATOM 3603 C C . TYR A 1 475 ? -50.253 16.466 -20.717 1.00 229.93 495 TYR A C 1
ATOM 3604 O O . TYR A 1 475 ? -50.718 17.289 -19.938 1.00 231.83 495 TYR A O 1
ATOM 3613 N N . GLU A 1 476 ? -50.955 15.856 -21.677 1.00 248.05 496 GLU A N 1
ATOM 3614 C CA . GLU A 1 476 ? -52.395 15.977 -21.821 1.00 243.18 496 GLU A CA 1
ATOM 3615 C C . GLU A 1 476 ? -53.074 15.599 -20.504 1.00 258.10 496 GLU A C 1
ATOM 3616 O O . GLU A 1 476 ? -53.750 16.426 -19.897 1.00 281.82 496 GLU A O 1
ATOM 3622 N N . LYS A 1 477 ? -52.824 14.370 -20.035 1.00 256.99 497 LYS A N 1
ATOM 3623 C CA . LYS A 1 477 ? -53.482 13.840 -18.845 1.00 243.24 497 LYS A CA 1
ATOM 3624 C C . LYS A 1 477 ? -53.028 14.632 -17.619 1.00 243.40 497 LYS A C 1
ATOM 3625 O O . LYS A 1 477 ? -53.858 15.033 -16.804 1.00 245.08 497 LYS A O 1
ATOM 3631 N N . LEU A 1 478 ? -51.720 14.881 -17.539 1.00 245.02 498 LEU A N 1
ATOM 3632 C CA . LEU A 1 478 ? -51.172 15.663 -16.406 1.00 232.71 498 LEU A CA 1
ATOM 3633 C C . LEU A 1 478 ? -51.686 17.104 -16.507 1.00 245.94 498 LEU A C 1
ATOM 3634 O O . LEU A 1 478 ? -51.869 17.742 -15.451 1.00 238.10 498 LEU A O 1
ATOM 3639 N N . LYS A 1 479 ? -51.918 17.590 -17.730 1.00 252.93 499 LYS A N 1
ATOM 3640 C CA . LYS A 1 479 ? -52.499 18.948 -17.879 1.00 235.81 499 LYS A CA 1
ATOM 3641 C C . LYS A 1 479 ? -53.808 18.983 -17.088 1.00 232.84 499 LYS A C 1
ATOM 3642 O O . LYS A 1 479 ? -54.637 18.071 -17.291 1.00 199.31 499 LYS A O 1
ATOM 3648 N N . THR A 1 480 ? -53.970 19.987 -16.228 1.00 251.38 500 THR A N 1
ATOM 3649 C CA . THR A 1 480 ? -55.187 20.124 -15.406 1.00 246.75 500 THR A CA 1
ATOM 3650 C C . THR A 1 480 ? -56.281 19.266 -16.002 1.00 241.71 500 THR A C 1
ATOM 3651 O O . THR A 1 480 ? -57.243 18.979 -15.258 1.00 222.17 500 THR A O 1
#